Protein AF-A0A382GQB4-F1 (afdb_monomer_lite)

Organism: NCBI:txid408172

Structure (mmCIF, N/CA/C/O backbone):
data_AF-A0A382GQB4-F1
#
_entry.id   AF-A0A382GQB4-F1
#
loop_
_atom_site.group_PDB
_atom_site.id
_atom_site.type_symbol
_atom_site.label_atom_id
_atom_site.label_alt_id
_atom_site.label_comp_id
_atom_site.label_asym_id
_atom_site.label_entity_id
_atom_site.label_seq_id
_atom_site.pdbx_PDB_ins_code
_atom_site.Cartn_x
_atom_site.Cartn_y
_atom_site.Cartn_z
_atom_site.occupancy
_atom_site.B_iso_or_equiv
_atom_site.auth_seq_id
_atom_site.auth_comp_id
_atom_site.auth_asym_id
_atom_site.auth_atom_id
_atom_site.pdbx_PDB_model_num
ATOM 1 N N . VAL A 1 1 ? 8.375 1.849 37.959 1.00 53.44 1 VAL A N 1
ATOM 2 C CA . VAL A 1 1 ? 7.392 0.802 37.606 1.00 53.44 1 VAL A CA 1
ATOM 3 C C . VAL A 1 1 ? 6.047 1.333 38.055 1.00 53.44 1 VAL A C 1
ATOM 5 O O . VAL A 1 1 ? 5.912 1.575 39.247 1.00 53.44 1 VAL A O 1
ATOM 8 N N . GLY A 1 2 ? 5.156 1.664 37.117 1.00 61.88 2 GLY A N 1
ATOM 9 C CA . GLY A 1 2 ? 3.802 2.133 37.435 1.00 61.88 2 GLY A CA 1
ATOM 10 C C . GLY A 1 2 ? 2.890 0.973 37.841 1.00 61.88 2 GLY A C 1
ATOM 11 O O . GLY A 1 2 ? 3.198 -0.182 37.542 1.00 61.88 2 GLY A O 1
ATOM 12 N N . GLU A 1 3 ? 1.794 1.272 38.534 1.00 69.00 3 GLU A N 1
ATOM 13 C CA . GLU A 1 3 ? 0.746 0.297 38.859 1.00 69.00 3 GLU A CA 1
ATOM 14 C C . GLU A 1 3 ? -0.308 0.270 37.742 1.00 69.00 3 GLU A C 1
ATOM 16 O O . GLU A 1 3 ? -0.637 1.308 37.171 1.00 69.00 3 GLU A O 1
ATOM 21 N N . ILE A 1 4 ? -0.829 -0.916 37.405 1.00 73.12 4 ILE A N 1
ATOM 22 C CA . ILE A 1 4 ? -1.903 -1.044 36.409 1.00 73.12 4 ILE A CA 1
ATOM 23 C C . ILE A 1 4 ? -3.172 -0.420 36.990 1.00 73.12 4 ILE A C 1
ATOM 25 O O . ILE A 1 4 ? -3.615 -0.805 38.075 1.00 73.12 4 ILE A O 1
ATOM 29 N N . LEU A 1 5 ? -3.766 0.517 36.250 1.00 73.25 5 LEU A N 1
ATOM 30 C CA . LEU A 1 5 ? -5.007 1.166 36.648 1.00 73.25 5 LEU A CA 1
ATOM 31 C C . LEU A 1 5 ? -6.134 0.129 36.765 1.00 73.25 5 LEU A C 1
ATOM 33 O O . LEU A 1 5 ? -6.490 -0.526 35.786 1.00 73.25 5 LEU A O 1
ATOM 37 N N . ALA A 1 6 ? -6.696 -0.010 37.964 1.00 75.81 6 ALA A N 1
ATOM 38 C CA . ALA A 1 6 ? -7.814 -0.911 38.212 1.00 75.81 6 ALA A CA 1
ATOM 39 C C . ALA A 1 6 ? -9.127 -0.319 37.682 1.00 75.81 6 ALA A C 1
ATOM 41 O O . ALA A 1 6 ? -9.426 0.851 37.922 1.00 75.81 6 ALA A O 1
ATOM 42 N N . ALA A 1 7 ? -9.942 -1.152 37.035 1.00 70.81 7 ALA A N 1
ATOM 43 C CA . ALA A 1 7 ? -11.279 -0.776 36.590 1.00 70.81 7 ALA A CA 1
ATOM 44 C C . ALA A 1 7 ? -12.185 -0.383 37.769 1.00 70.81 7 ALA A C 1
ATOM 46 O O . ALA A 1 7 ? -12.348 -1.159 38.713 1.00 70.81 7 ALA A O 1
ATOM 47 N N . ARG A 1 8 ? -12.767 0.823 37.717 1.00 71.38 8 ARG A N 1
ATOM 48 C CA . ARG A 1 8 ? -13.722 1.366 38.701 1.00 71.38 8 ARG A CA 1
ATOM 49 C C . ARG A 1 8 ? -14.683 2.341 38.017 1.00 71.38 8 ARG A C 1
ATOM 51 O O . ARG A 1 8 ? -14.332 2.913 36.991 1.00 71.38 8 ARG A O 1
ATOM 58 N N . GLY A 1 9 ? -15.845 2.592 38.623 1.00 59.16 9 GLY A N 1
ATOM 59 C CA . GLY A 1 9 ? -16.810 3.609 38.177 1.00 59.16 9 GLY A CA 1
ATOM 60 C C . GLY A 1 9 ? -16.386 5.068 38.398 1.00 59.16 9 GLY A C 1
ATOM 61 O O . GLY A 1 9 ? -17.198 5.968 38.224 1.00 59.16 9 GLY A O 1
ATOM 62 N N . THR A 1 10 ? -15.139 5.322 38.805 1.00 61.31 10 THR A N 1
ATOM 63 C CA . THR A 1 10 ? -14.565 6.668 38.936 1.00 61.31 10 THR A CA 1
ATOM 64 C C . THR A 1 10 ? -13.725 7.001 37.705 1.00 61.31 10 THR A C 1
ATOM 66 O O . THR A 1 10 ? -12.857 6.192 37.363 1.00 61.31 10 THR A O 1
ATOM 69 N N . PRO A 1 11 ? -13.899 8.177 37.079 1.00 55.06 11 PRO A N 1
ATOM 70 C CA . PRO A 1 11 ? -13.017 8.616 36.002 1.00 55.06 11 PRO A CA 1
ATOM 71 C C . PRO A 1 11 ? -11.550 8.662 36.434 1.00 55.06 11 PRO A C 1
ATOM 73 O O . PRO A 1 11 ? -11.230 8.829 37.612 1.00 55.06 11 PRO A O 1
ATOM 76 N N . ALA A 1 12 ? -10.647 8.522 35.471 1.00 57.81 12 ALA A N 1
ATOM 77 C CA . ALA A 1 12 ? -9.228 8.731 35.707 1.00 57.81 12 ALA A CA 1
ATOM 78 C C . ALA A 1 12 ? -8.924 10.238 35.669 1.00 57.81 12 ALA A C 1
ATOM 80 O O . ALA A 1 12 ? -9.062 10.893 34.633 1.00 57.81 12 ALA A O 1
ATOM 81 N N . PHE A 1 13 ? -8.585 10.788 36.835 1.00 53.50 13 PHE A N 1
ATOM 82 C CA . PHE A 1 13 ? -8.466 12.231 37.078 1.00 53.50 13 PHE A CA 1
ATOM 83 C C . PHE A 1 13 ? -7.026 12.719 37.236 1.00 53.50 13 PHE A C 1
ATOM 85 O O . PHE A 1 13 ? -6.788 13.925 37.163 1.00 53.50 13 PHE A O 1
ATOM 92 N N . ASP A 1 14 ? -6.076 11.811 37.437 1.00 55.34 14 ASP A N 1
ATOM 93 C CA . ASP A 1 14 ? -4.679 12.170 37.625 1.00 55.34 14 ASP A CA 1
ATOM 94 C C . ASP A 1 14 ? -3.969 12.213 36.266 1.00 55.34 14 ASP A C 1
ATOM 96 O O . ASP A 1 14 ? -4.446 11.650 35.277 1.00 55.34 14 ASP A O 1
ATOM 100 N N . GLY A 1 15 ? -2.872 12.969 36.174 1.00 56.06 15 GLY A N 1
ATOM 101 C CA . GLY A 1 15 ? -2.062 13.153 34.962 1.00 56.06 15 GLY A CA 1
ATOM 102 C C . GLY A 1 15 ? -1.337 11.879 34.521 1.00 56.06 15 GLY A C 1
ATOM 103 O O . GLY A 1 15 ? -0.121 11.887 34.361 1.00 56.06 15 GLY A O 1
ATOM 104 N N . ASP A 1 16 ? -2.086 10.791 34.375 1.00 64.88 16 ASP A N 1
ATOM 105 C CA . ASP A 1 16 ? -1.627 9.449 34.090 1.00 64.88 16 ASP A CA 1
ATOM 106 C C . ASP A 1 16 ? -0.949 9.401 32.722 1.00 64.88 16 ASP A C 1
ATOM 108 O O . ASP A 1 16 ? -1.485 9.868 31.708 1.00 64.88 16 ASP A O 1
ATOM 112 N N . GLU A 1 17 ? 0.237 8.801 32.711 1.00 60.94 17 GLU A N 1
ATOM 113 C CA . GLU A 1 17 ? 0.979 8.478 31.502 1.00 60.94 17 GLU A CA 1
ATOM 114 C C . GLU A 1 17 ? 0.589 7.078 31.021 1.00 60.94 17 GLU A C 1
ATOM 116 O O . GLU A 1 17 ? 0.482 6.129 31.803 1.00 60.94 17 GLU A O 1
ATOM 121 N N . MET A 1 18 ? 0.391 6.934 29.712 1.00 67.12 18 MET A N 1
ATOM 122 C CA . MET A 1 18 ? 0.157 5.625 29.111 1.00 67.12 18 MET A CA 1
ATOM 123 C C . MET A 1 18 ? 1.487 4.897 28.931 1.00 67.12 18 MET A C 1
ATOM 125 O O . MET A 1 18 ? 2.416 5.425 28.326 1.00 67.12 18 MET A O 1
ATOM 129 N N . LEU A 1 19 ? 1.554 3.662 29.422 1.00 66.19 19 LEU A N 1
ATOM 130 C CA . LEU A 1 19 ? 2.679 2.758 29.206 1.00 66.19 19 LEU A CA 1
ATOM 131 C C . LEU A 1 19 ? 2.189 1.517 28.468 1.00 66.19 19 LEU A C 1
ATOM 133 O O . LEU A 1 19 ? 1.142 0.958 28.798 1.00 66.19 19 LEU A O 1
ATOM 137 N N . GLU A 1 20 ? 2.966 1.066 27.489 1.00 67.19 20 GLU A N 1
ATOM 138 C CA . GLU A 1 20 ? 2.707 -0.205 26.828 1.00 67.19 20 GLU A CA 1
ATOM 139 C C . GLU A 1 20 ? 2.959 -1.360 27.808 1.00 67.19 20 GLU A C 1
ATOM 141 O O . GLU A 1 20 ? 3.994 -1.428 28.474 1.00 67.19 20 GLU A O 1
ATOM 146 N N . THR A 1 21 ? 1.994 -2.272 27.922 1.00 67.00 21 THR A N 1
ATOM 147 C CA . THR A 1 21 ? 2.098 -3.446 28.792 1.00 67.00 21 THR A CA 1
ATOM 148 C C . THR A 1 21 ? 1.478 -4.670 28.134 1.00 67.00 21 THR A C 1
ATOM 150 O O . THR A 1 21 ? 0.641 -4.571 27.235 1.00 67.00 21 THR A O 1
ATOM 153 N N . SER A 1 22 ? 1.886 -5.855 28.588 1.00 71.69 22 SER A N 1
ATOM 154 C CA . SER A 1 22 ? 1.335 -7.107 28.081 1.00 71.69 22 SER A CA 1
ATOM 155 C C . SER A 1 22 ? -0.134 -7.254 28.474 1.00 71.69 22 SER A C 1
ATOM 157 O O . SER A 1 22 ? -0.485 -7.156 29.646 1.00 71.69 22 SER A O 1
ATOM 159 N N . LEU A 1 23 ? -0.979 -7.598 27.502 1.00 72.69 23 LEU A N 1
ATOM 160 C CA . LEU A 1 23 ? -2.387 -7.951 27.732 1.00 72.69 23 LEU A CA 1
ATOM 161 C C . LEU A 1 23 ? -2.571 -9.424 28.156 1.00 72.69 23 LEU A C 1
ATOM 163 O O . LEU A 1 23 ? -3.696 -9.936 28.194 1.00 72.69 23 LEU A O 1
ATOM 167 N N . THR A 1 24 ? -1.472 -10.146 28.402 1.00 75.62 24 THR A N 1
ATOM 168 C CA . THR A 1 24 ? -1.488 -11.568 28.767 1.00 75.62 24 THR A CA 1
ATOM 169 C C . THR A 1 24 ? -2.123 -11.750 30.140 1.00 75.62 24 THR A C 1
ATOM 171 O O . THR A 1 24 ? -1.703 -11.130 31.109 1.00 75.62 24 THR A O 1
ATOM 174 N N . GLY A 1 25 ? -3.126 -12.624 30.229 1.00 78.25 25 GLY A N 1
ATOM 175 C CA . GLY A 1 25 ? -3.849 -12.893 31.475 1.00 78.25 25 GLY A CA 1
ATOM 176 C C . GLY A 1 25 ? -5.016 -11.943 31.765 1.00 78.25 25 GLY A C 1
ATOM 177 O O . GLY A 1 25 ? -5.781 -12.237 32.675 1.00 78.25 25 GLY A O 1
ATOM 178 N N . MET A 1 26 ? -5.203 -10.876 30.976 1.00 82.44 26 MET A N 1
ATOM 179 C CA . MET A 1 26 ? -6.362 -9.985 31.105 1.00 82.44 26 MET A CA 1
ATOM 180 C C . MET A 1 26 ? -7.621 -10.584 30.465 1.00 82.44 26 MET A C 1
ATOM 182 O O . MET A 1 26 ? -7.583 -11.153 29.362 1.00 82.44 26 MET A O 1
ATOM 186 N N . THR A 1 27 ? -8.748 -10.386 31.136 1.00 85.44 27 THR A N 1
ATOM 187 C CA . THR A 1 27 ? -10.106 -10.634 30.646 1.00 85.44 27 THR A CA 1
ATOM 188 C C . THR A 1 27 ? -10.470 -9.702 29.485 1.00 85.44 27 THR A C 1
ATOM 190 O O . THR A 1 27 ? -9.782 -8.719 29.195 1.00 85.44 27 THR A O 1
ATOM 193 N N . SER A 1 28 ? -11.561 -10.012 28.780 1.00 83.50 28 SER A N 1
ATOM 194 C CA . SER A 1 28 ? -12.074 -9.151 27.706 1.00 83.50 28 SER A CA 1
ATOM 195 C C . SER A 1 28 ? -12.484 -7.768 28.219 1.00 83.50 28 SER A C 1
ATOM 197 O O . SER A 1 28 ? -12.193 -6.777 27.554 1.00 83.50 28 SER A O 1
ATOM 199 N N . ASP A 1 29 ? -13.080 -7.695 29.411 1.00 87.00 29 ASP A N 1
ATOM 200 C CA . ASP A 1 29 ? -13.499 -6.433 30.024 1.00 87.00 29 ASP A CA 1
ATOM 201 C C . ASP A 1 29 ? -12.316 -5.576 30.471 1.00 87.00 29 ASP A C 1
ATOM 203 O O . ASP A 1 29 ? -12.323 -4.373 30.240 1.00 87.00 29 ASP A O 1
ATOM 207 N N . GLU A 1 30 ? -11.257 -6.170 31.027 1.00 85.31 30 GLU A N 1
ATOM 208 C CA . GLU A 1 30 ? -10.033 -5.429 31.370 1.00 85.31 30 GLU A CA 1
ATOM 209 C C . GLU A 1 30 ? -9.367 -4.843 30.118 1.00 85.31 30 GLU A C 1
ATOM 211 O O . GLU A 1 30 ? -8.955 -3.683 30.103 1.00 85.31 30 GLU A O 1
ATOM 216 N N . LYS A 1 31 ? -9.321 -5.610 29.020 1.00 84.50 31 LYS A N 1
ATOM 217 C CA . LYS A 1 31 ? -8.810 -5.114 27.731 1.00 84.50 31 LYS A CA 1
ATOM 218 C C . LYS A 1 31 ? -9.676 -3.984 27.181 1.00 84.50 31 LYS A C 1
ATOM 220 O O . LYS A 1 31 ? -9.143 -2.986 26.695 1.00 84.50 31 LYS A O 1
ATOM 225 N N . ALA A 1 32 ? -10.998 -4.136 27.245 1.00 88.00 32 ALA A N 1
ATOM 226 C CA . ALA A 1 32 ? -11.938 -3.107 26.825 1.00 88.00 32 ALA A CA 1
ATOM 227 C C . ALA A 1 32 ? -11.782 -1.839 27.677 1.00 88.00 32 ALA A C 1
ATOM 229 O O . ALA A 1 32 ? -11.672 -0.756 27.110 1.00 88.00 32 ALA A O 1
ATOM 230 N N . PHE A 1 33 ? -11.666 -1.976 29.000 1.00 88.38 33 PHE A N 1
ATOM 231 C CA . PHE A 1 33 ? -11.422 -0.882 29.936 1.00 88.38 33 PHE A CA 1
ATOM 232 C C . PHE A 1 33 ? -10.158 -0.097 29.577 1.00 88.38 33 PHE A C 1
ATOM 234 O O . PHE A 1 33 ? -10.229 1.114 29.372 1.00 88.38 33 PHE A O 1
ATOM 241 N N . HIS A 1 34 ? -9.017 -0.770 29.406 1.00 84.75 34 HIS A N 1
ATOM 242 C CA . HIS A 1 34 ? -7.770 -0.094 29.038 1.00 84.75 34 HIS A CA 1
ATOM 243 C C . HIS A 1 34 ? -7.848 0.589 27.666 1.00 84.75 34 HIS A C 1
ATOM 245 O O . HIS A 1 34 ? -7.312 1.684 27.497 1.00 84.75 34 HIS A O 1
ATOM 251 N N . ARG A 1 35 ? -8.570 0.005 26.699 1.00 86.62 35 ARG A N 1
ATOM 252 C CA . ARG A 1 35 ? -8.817 0.649 25.399 1.00 86.62 35 ARG A CA 1
ATOM 253 C C . ARG A 1 35 ? -9.690 1.902 25.526 1.00 86.62 35 ARG A C 1
ATOM 255 O O . ARG A 1 35 ? -9.428 2.892 24.841 1.00 86.62 35 ARG A O 1
ATOM 262 N N . VAL A 1 36 ? -10.693 1.887 26.406 1.00 89.75 36 VAL A N 1
ATOM 263 C CA . VAL A 1 36 ? -11.493 3.083 26.711 1.00 89.75 36 VAL A CA 1
ATOM 264 C C . VAL A 1 36 ? -10.631 4.159 27.358 1.00 89.75 36 VAL A C 1
ATOM 266 O O . VAL A 1 36 ? -10.681 5.298 26.907 1.00 89.75 36 VAL A O 1
ATOM 269 N N . MET A 1 37 ? -9.782 3.812 28.329 1.00 85.62 37 MET A N 1
ATOM 270 C CA . MET A 1 37 ? -8.864 4.779 28.944 1.00 85.62 37 MET A CA 1
ATOM 271 C C . MET A 1 37 ? -7.933 5.412 27.904 1.00 85.62 37 MET A C 1
ATOM 273 O O . MET A 1 37 ? -7.829 6.632 27.853 1.00 85.62 37 MET A O 1
ATOM 277 N N . ALA A 1 38 ? -7.336 4.615 27.011 1.00 83.94 38 ALA A N 1
ATOM 278 C CA . ALA A 1 38 ? -6.475 5.137 25.948 1.00 83.94 38 ALA A CA 1
ATOM 279 C C . ALA A 1 38 ? -7.212 6.106 25.005 1.00 83.94 38 ALA A C 1
ATOM 281 O O . ALA A 1 38 ? -6.686 7.162 24.655 1.00 83.94 38 ALA A O 1
ATOM 282 N N . THR A 1 39 ? -8.458 5.778 24.649 1.00 87.88 39 THR A N 1
ATOM 283 C CA . THR A 1 39 ? -9.317 6.639 23.820 1.00 87.88 39 THR A CA 1
ATOM 284 C C . THR A 1 39 ? -9.636 7.951 24.543 1.00 87.88 39 THR A C 1
ATOM 286 O O . THR A 1 39 ? -9.392 9.039 24.020 1.00 87.88 39 THR A O 1
ATOM 289 N N . MET A 1 40 ? -10.131 7.862 25.780 1.00 89.56 40 MET A N 1
ATOM 290 C CA . MET A 1 40 ? -10.570 9.022 26.555 1.00 89.56 40 MET A CA 1
ATOM 291 C C . MET A 1 40 ? -9.411 9.919 26.993 1.00 89.56 40 MET A C 1
ATOM 293 O O . MET A 1 40 ? -9.581 11.133 27.048 1.00 89.56 40 MET A O 1
ATOM 297 N N . PHE A 1 41 ? -8.223 9.366 27.250 1.00 84.31 41 PHE A N 1
ATOM 298 C CA . PHE A 1 41 ? -7.016 10.151 27.519 1.00 84.31 41 PHE A CA 1
ATOM 299 C C . PHE A 1 41 ? -6.545 10.926 26.294 1.00 84.31 41 PHE A C 1
ATOM 301 O O . PHE A 1 41 ? -6.138 12.078 26.438 1.00 84.31 41 PHE A O 1
ATOM 308 N N . GLY A 1 42 ? -6.657 10.342 25.096 1.00 85.44 42 GLY A N 1
ATOM 309 C CA . GLY A 1 42 ? -6.443 11.066 23.845 1.00 85.44 42 GLY A CA 1
ATOM 310 C C . GLY A 1 42 ? -7.358 12.287 23.748 1.00 85.44 42 GLY A C 1
ATOM 311 O O . GLY A 1 42 ? -6.871 13.409 23.627 1.00 85.44 42 GLY A O 1
ATOM 312 N N . ILE A 1 43 ? -8.669 12.083 23.913 1.00 90.94 43 ILE A N 1
ATOM 313 C CA . ILE A 1 43 ? -9.683 13.153 23.878 1.00 90.94 43 ILE A CA 1
ATOM 314 C C . ILE A 1 43 ? -9.420 14.215 24.960 1.00 90.94 43 ILE A C 1
ATOM 316 O O . ILE A 1 43 ? -9.415 15.410 24.664 1.00 90.94 43 ILE A O 1
ATOM 320 N N . ARG A 1 44 ? -9.147 13.797 26.205 1.00 88.56 44 ARG A N 1
ATOM 321 C CA . ARG A 1 44 ? -8.789 14.688 27.321 1.00 88.56 44 ARG A CA 1
ATOM 322 C C . ARG A 1 44 ? -7.617 15.581 26.950 1.00 88.56 44 ARG A C 1
ATOM 324 O O . ARG A 1 44 ? -7.697 16.792 27.124 1.00 88.56 44 ARG A O 1
ATOM 331 N N . ASN A 1 45 ? -6.533 14.988 26.455 1.00 84.38 45 ASN A N 1
ATOM 332 C CA . ASN A 1 45 ? -5.318 15.733 26.162 1.00 84.38 45 ASN A CA 1
ATOM 333 C C . ASN A 1 45 ? -5.550 16.758 25.044 1.00 84.38 45 ASN A C 1
ATOM 335 O O . ASN A 1 45 ? -5.036 17.872 25.128 1.00 84.38 45 ASN A O 1
ATOM 339 N N . GLN A 1 46 ? -6.379 16.419 24.052 1.00 88.25 46 GLN A N 1
ATOM 340 C CA . GLN A 1 46 ? -6.784 17.368 23.020 1.00 88.25 46 GLN A CA 1
ATOM 341 C C . GLN A 1 46 ? -7.565 18.555 23.599 1.00 88.25 46 GLN A C 1
ATOM 343 O O . GLN A 1 46 ? -7.187 19.700 23.366 1.00 88.25 46 GLN A O 1
ATOM 348 N N . LEU A 1 47 ? -8.589 18.302 24.420 1.00 89.44 47 LEU A N 1
ATOM 349 C CA . LEU A 1 47 ? -9.407 19.366 25.017 1.00 89.44 47 LEU A CA 1
ATOM 350 C C . LEU A 1 47 ? -8.646 20.228 26.036 1.00 89.44 47 LEU A C 1
ATOM 352 O O . LEU A 1 47 ? -8.900 21.425 26.134 1.00 89.44 47 LEU A O 1
ATOM 356 N N . MET A 1 48 ? -7.748 19.629 26.822 1.00 84.19 48 MET A N 1
ATOM 357 C CA . MET A 1 48 ? -7.098 20.308 27.949 1.00 84.19 48 MET A CA 1
ATOM 358 C C . MET A 1 48 ? -5.765 20.967 27.594 1.00 84.19 48 MET A C 1
ATOM 360 O O . MET A 1 48 ? -5.408 21.956 28.232 1.00 84.19 48 MET A O 1
ATOM 364 N N . TYR A 1 49 ? -5.020 20.422 26.627 1.00 81.88 49 TYR A N 1
ATOM 365 C CA . TYR A 1 49 ? -3.641 20.847 26.360 1.00 81.88 49 TYR A CA 1
ATOM 366 C C . TYR A 1 49 ? -3.393 21.287 24.916 1.00 81.88 49 TYR A C 1
ATOM 368 O O . TYR A 1 49 ? -2.557 22.160 24.710 1.00 81.88 49 TYR A O 1
ATOM 376 N N . ASN A 1 50 ? -4.122 20.743 23.934 1.00 85.31 50 ASN A N 1
ATOM 377 C CA . ASN A 1 50 ? -3.819 20.951 22.509 1.00 85.31 50 ASN A CA 1
ATOM 378 C C . ASN A 1 50 ? -4.930 21.682 21.733 1.00 85.31 50 ASN A C 1
ATOM 380 O O . ASN A 1 50 ? -4.924 21.697 20.506 1.00 85.31 50 ASN A O 1
ATOM 384 N N . ILE A 1 51 ? -5.900 22.282 22.426 1.00 90.88 51 ILE A N 1
ATOM 385 C CA . ILE A 1 51 ? -7.109 22.842 21.803 1.00 90.88 51 ILE A CA 1
ATOM 386 C C . ILE A 1 51 ? -6.829 23.998 20.823 1.00 90.88 51 ILE A C 1
ATOM 388 O O . ILE A 1 51 ? -7.584 24.207 19.871 1.00 90.88 51 ILE A O 1
ATOM 392 N N . GLU A 1 52 ? -5.744 24.749 21.032 1.00 88.75 52 GLU A N 1
ATOM 393 C CA . GLU A 1 52 ? -5.376 25.896 20.193 1.00 88.75 52 GLU A CA 1
ATOM 394 C C . GLU A 1 52 ? -5.139 25.466 18.736 1.00 88.75 52 GLU A C 1
ATOM 396 O O . GLU A 1 52 ? -5.792 25.996 17.832 1.00 88.75 52 GLU A O 1
ATOM 401 N N . ASP A 1 53 ? -4.337 24.418 18.539 1.00 89.06 53 ASP A N 1
ATOM 402 C CA . ASP A 1 53 ? -3.938 23.889 17.226 1.00 89.06 53 ASP A CA 1
ATOM 403 C C . ASP A 1 53 ? -4.864 22.780 16.701 1.00 89.06 53 ASP A C 1
ATOM 405 O O . ASP A 1 53 ? -4.674 22.267 15.599 1.00 89.06 53 ASP A O 1
ATOM 409 N N . LEU A 1 54 ? -5.870 22.380 17.482 1.00 89.94 54 LEU A N 1
ATOM 410 C CA . LEU A 1 54 ? -6.772 21.300 17.103 1.00 89.94 54 LEU A CA 1
ATOM 411 C C . LEU A 1 54 ? -7.747 21.746 16.004 1.00 89.94 54 LEU A C 1
ATOM 413 O O . LEU A 1 54 ? -8.568 22.650 16.209 1.00 89.94 54 LEU A O 1
ATOM 417 N N . GLU A 1 55 ? -7.652 21.081 14.853 1.00 91.88 55 GLU A N 1
ATOM 418 C CA . GLU A 1 55 ? -8.559 21.209 13.709 1.00 91.88 55 GLU A CA 1
ATOM 419 C C . GLU A 1 55 ? -9.744 20.237 13.818 1.00 91.88 55 GLU A C 1
ATOM 421 O O . GLU A 1 55 ? -9.606 19.144 14.370 1.00 91.88 55 GLU A O 1
ATOM 426 N N . GLU A 1 56 ? -10.886 20.603 13.229 1.00 90.31 56 GLU A N 1
ATOM 427 C CA . GLU A 1 56 ? -12.140 19.828 13.259 1.00 90.31 56 GLU A CA 1
ATOM 428 C C . GLU A 1 56 ? -11.956 18.393 12.741 1.00 90.31 56 GLU A C 1
ATOM 430 O O . GLU A 1 56 ? -12.296 17.439 13.429 1.00 90.31 56 GLU A O 1
ATOM 435 N N . MET A 1 57 ? -11.280 18.211 11.602 1.00 85.94 57 MET A N 1
ATOM 436 C CA . MET A 1 57 ? -11.005 16.874 11.053 1.00 85.94 57 MET A CA 1
ATOM 437 C C . MET A 1 57 ? -10.168 16.005 12.006 1.00 85.94 57 MET A C 1
ATOM 439 O O . MET A 1 57 ? -10.370 14.794 12.112 1.00 85.94 57 MET A O 1
ATOM 443 N N . THR A 1 58 ? -9.216 16.619 12.715 1.00 81.50 58 THR A N 1
ATOM 444 C CA . THR A 1 58 ? -8.410 15.904 13.709 1.00 81.50 58 THR A CA 1
ATOM 445 C C . THR A 1 58 ? -9.269 15.563 14.922 1.00 81.50 58 THR A C 1
ATOM 447 O O . THR A 1 58 ? -9.222 14.430 15.397 1.00 81.50 58 THR A O 1
ATOM 450 N N . TRP A 1 59 ? -10.094 16.497 15.397 1.00 93.25 59 TRP A N 1
ATOM 451 C CA . TRP A 1 59 ? -11.052 16.258 16.475 1.00 93.25 59 TRP A CA 1
ATOM 452 C C . TRP A 1 59 ? -11.995 15.090 16.164 1.00 93.25 59 TRP A C 1
ATOM 454 O O . TRP A 1 59 ? -12.089 14.165 16.974 1.00 93.25 59 TRP A O 1
ATOM 464 N N . ASP A 1 60 ? -12.591 15.071 14.972 1.00 89.56 60 ASP A N 1
ATOM 465 C CA . ASP A 1 60 ? -13.486 14.008 14.511 1.00 89.56 60 ASP A CA 1
ATOM 466 C C . ASP A 1 60 ? -12.810 12.636 14.560 1.00 89.56 60 ASP A C 1
ATOM 468 O O . ASP A 1 60 ? -13.417 11.652 14.988 1.00 89.56 60 ASP A O 1
ATOM 472 N N . SER A 1 61 ? -11.519 12.565 14.215 1.00 82.75 61 SER A N 1
ATOM 473 C CA . SER A 1 61 ? -10.748 11.321 14.311 1.00 82.75 61 SER A CA 1
ATOM 474 C C . SER A 1 61 ? -10.572 10.832 15.757 1.00 82.75 61 SER A C 1
ATOM 476 O O . SER A 1 61 ? -10.663 9.631 16.014 1.00 82.75 61 SER A O 1
ATOM 478 N N . PHE A 1 62 ? -10.384 11.744 16.721 1.00 88.31 62 PHE A N 1
ATOM 479 C CA . PHE A 1 62 ? -10.266 11.396 18.141 1.00 88.31 62 PHE A CA 1
ATOM 480 C C . PHE A 1 62 ? -11.592 10.907 18.723 1.00 88.31 62 PHE A C 1
ATOM 482 O O . PHE A 1 62 ? -11.601 9.996 19.554 1.00 88.31 62 PHE A O 1
ATOM 489 N N . VAL A 1 63 ? -12.711 11.501 18.303 1.00 94.44 63 VAL A N 1
ATOM 490 C CA . VAL A 1 63 ? -14.037 11.177 18.842 1.00 94.44 63 VAL A CA 1
ATOM 491 C C . VAL A 1 63 ? -14.829 10.172 18.008 1.00 94.44 63 VAL A C 1
ATOM 493 O O . VAL A 1 63 ? -15.939 9.811 18.403 1.00 94.44 63 VAL A O 1
ATOM 496 N N . ALA A 1 64 ? -14.260 9.649 16.919 1.00 92.38 64 ALA A N 1
ATOM 497 C CA . ALA A 1 64 ? -14.876 8.616 16.088 1.00 92.38 64 ALA A CA 1
ATOM 498 C C . ALA A 1 64 ? -15.422 7.421 16.901 1.00 92.38 64 ALA A C 1
ATOM 500 O O . ALA A 1 64 ? -16.580 7.054 16.688 1.00 92.38 64 ALA A O 1
ATOM 501 N N . PRO A 1 65 ? -14.713 6.877 17.917 1.00 90.81 65 PRO A N 1
ATOM 502 C CA . PRO A 1 65 ? -15.266 5.794 18.731 1.00 90.81 65 PRO A CA 1
ATOM 503 C C . PRO A 1 65 ? -16.534 6.160 19.512 1.00 90.81 65 PRO A C 1
ATOM 505 O O . PRO A 1 65 ? -17.346 5.280 19.809 1.00 90.81 65 PRO A O 1
ATOM 508 N N . LEU A 1 66 ? -16.701 7.437 19.870 1.00 94.62 66 LEU A N 1
ATOM 509 C CA . LEU A 1 66 ? -17.910 7.943 20.516 1.00 94.62 66 LEU A CA 1
ATOM 510 C C . LEU A 1 66 ? -19.037 8.122 19.490 1.00 94.62 66 LEU A C 1
ATOM 512 O O . LEU A 1 66 ? -20.169 7.727 19.759 1.00 94.62 66 LEU A O 1
ATOM 516 N N . ALA A 1 67 ? -18.719 8.664 18.310 1.00 92.62 67 ALA A N 1
ATOM 517 C CA . ALA A 1 67 ? -19.671 8.882 17.219 1.00 92.62 67 ALA A CA 1
ATOM 518 C C . ALA A 1 67 ? -20.269 7.572 16.684 1.00 92.62 67 ALA A C 1
ATOM 520 O O . ALA A 1 67 ? -21.484 7.462 16.549 1.00 92.62 67 ALA A O 1
ATOM 521 N N . GLU A 1 68 ? -19.444 6.538 16.489 1.00 91.06 68 GLU A N 1
ATOM 522 C CA . GLU A 1 68 ? -19.884 5.182 16.112 1.00 91.06 68 GLU A CA 1
ATOM 523 C C . GLU A 1 68 ? -20.965 4.609 17.040 1.00 91.06 68 GLU A C 1
ATOM 525 O O . GLU A 1 68 ? -21.723 3.723 16.650 1.00 91.06 68 GLU A O 1
ATOM 530 N N . ARG A 1 69 ? -21.000 5.082 18.290 1.00 92.25 69 ARG A N 1
ATOM 531 C CA . ARG A 1 69 ? -21.848 4.559 19.364 1.00 92.25 69 ARG A CA 1
ATOM 532 C C . ARG A 1 69 ? -22.963 5.514 19.765 1.00 92.25 69 ARG A C 1
ATOM 534 O O . ARG A 1 69 ? -23.678 5.231 20.717 1.00 92.25 69 ARG A O 1
ATOM 541 N N . GLY A 1 70 ? -23.115 6.642 19.072 1.00 92.56 70 GLY A N 1
ATOM 542 C CA . GLY A 1 70 ? -24.117 7.643 19.432 1.00 92.56 70 GLY A CA 1
ATOM 543 C C . GLY A 1 70 ? -23.848 8.327 20.780 1.00 92.56 70 GLY A C 1
ATOM 544 O O . GLY A 1 70 ? -24.771 8.828 21.421 1.00 92.56 70 GLY A O 1
ATOM 545 N N . ILE A 1 71 ? -22.601 8.330 21.263 1.00 94.06 71 ILE A N 1
ATOM 546 C CA . ILE A 1 71 ? -22.254 8.849 22.591 1.00 94.06 71 ILE A CA 1
ATOM 547 C C . ILE A 1 71 ? -22.052 10.363 22.517 1.00 94.06 71 ILE A C 1
ATOM 549 O O . ILE A 1 71 ? -21.120 10.837 21.868 1.00 94.06 71 ILE A O 1
ATOM 553 N N . LYS A 1 72 ? -22.875 11.120 23.259 1.00 94.62 72 LYS A N 1
ATOM 554 C CA . LYS A 1 72 ? -22.831 12.595 23.349 1.00 94.62 72 LYS A CA 1
ATOM 555 C C . LYS A 1 72 ? -23.165 13.299 22.017 1.00 94.62 72 LYS A C 1
ATOM 557 O O . LYS A 1 72 ? -22.419 14.161 21.565 1.00 94.62 72 LYS A O 1
ATOM 562 N N . GLU A 1 73 ? -24.311 12.972 21.415 1.00 94.44 73 GLU A N 1
ATOM 563 C CA . GLU A 1 73 ? -24.820 13.615 20.179 1.00 94.44 73 GLU A CA 1
ATOM 564 C C . GLU A 1 73 ? -25.454 14.998 20.394 1.00 94.44 73 GLU A C 1
ATOM 566 O O . GLU A 1 73 ? -25.499 15.822 19.485 1.00 94.44 73 GLU A O 1
ATOM 571 N N . THR A 1 74 ? -25.979 15.277 21.588 1.00 94.19 74 THR A N 1
ATOM 572 C CA . THR A 1 74 ? -26.803 16.468 21.838 1.00 94.19 74 THR A CA 1
ATOM 573 C C . THR A 1 74 ? -26.188 17.402 22.876 1.00 94.19 74 THR A C 1
ATOM 575 O O . THR A 1 74 ? -25.487 16.980 23.794 1.00 94.19 74 THR A O 1
ATOM 578 N N . THR A 1 75 ? -26.461 18.699 22.717 1.00 95.38 75 THR A N 1
ATOM 579 C CA . THR A 1 75 ? -26.097 19.754 23.671 1.00 95.38 75 THR A CA 1
ATOM 580 C C . THR A 1 75 ? -27.362 20.329 24.299 1.00 95.38 75 THR A C 1
ATOM 582 O O . THR A 1 75 ? -28.316 20.662 23.596 1.00 95.38 75 THR A O 1
ATOM 585 N N . PHE A 1 76 ? -27.351 20.511 25.616 1.00 94.19 76 PHE A N 1
ATOM 586 C CA . PHE A 1 76 ? -28.386 21.212 26.364 1.00 94.19 76 PHE A CA 1
ATOM 587 C C . PHE A 1 76 ? -27.744 22.164 27.376 1.00 94.19 76 PHE A C 1
ATOM 589 O O . PHE A 1 76 ? -27.021 21.742 28.272 1.00 94.19 76 PHE A O 1
ATOM 596 N N . THR A 1 77 ? -28.028 23.460 27.249 1.00 90.88 77 THR A N 1
ATOM 597 C CA . THR A 1 77 ? -27.463 24.521 28.108 1.00 90.88 77 THR A CA 1
ATOM 598 C C . THR A 1 77 ? -28.531 25.384 28.791 1.00 90.88 77 THR A C 1
ATOM 600 O O . THR A 1 77 ? -28.229 26.443 29.339 1.00 90.88 77 THR A O 1
ATOM 603 N N . GLY A 1 78 ? -29.793 24.939 28.762 1.00 89.00 78 GLY A N 1
ATOM 604 C CA . GLY A 1 78 ? -30.947 25.648 29.329 1.00 89.00 78 GLY A CA 1
ATOM 605 C C . GLY A 1 78 ? -31.274 25.285 30.780 1.00 89.00 78 GLY A C 1
ATOM 606 O O . GLY A 1 78 ? -32.363 25.604 31.257 1.00 89.00 78 GLY A O 1
ATOM 607 N N . GLY A 1 79 ? -30.382 24.570 31.460 1.00 87.75 79 GLY A N 1
ATOM 608 C CA . GLY A 1 79 ? -30.567 24.091 32.819 1.00 87.75 79 GLY A CA 1
ATOM 609 C C . GLY A 1 79 ? -30.605 25.204 33.869 1.00 87.75 79 GLY A C 1
ATOM 610 O O . GLY A 1 79 ? -30.036 26.281 33.690 1.00 87.75 79 GLY A O 1
ATOM 611 N N . ALA A 1 80 ? -31.276 24.939 34.995 1.00 84.88 80 ALA A N 1
ATOM 612 C CA . ALA A 1 80 ? -31.366 25.892 36.105 1.00 84.88 80 ALA A CA 1
ATOM 613 C C . ALA A 1 80 ? -30.028 26.041 36.849 1.00 84.88 80 ALA A C 1
ATOM 615 O O . ALA A 1 80 ? -29.757 27.082 37.451 1.00 84.88 80 ALA A O 1
ATOM 616 N N . THR A 1 81 ? -29.193 25.003 36.805 1.00 80.19 81 THR A N 1
ATOM 617 C CA . THR A 1 81 ? -27.853 24.967 37.386 1.00 80.19 81 THR A CA 1
ATOM 618 C C . THR A 1 81 ? -26.825 24.482 36.356 1.00 80.19 81 THR A C 1
ATOM 620 O O . THR A 1 81 ? -27.184 23.756 35.430 1.00 80.19 81 THR A O 1
ATOM 623 N N . PRO A 1 82 ? -25.524 24.801 36.515 1.00 75.25 82 PRO A N 1
ATOM 624 C CA . PRO A 1 82 ? -24.478 24.263 35.639 1.00 75.25 82 PRO A CA 1
ATOM 625 C C . PRO A 1 82 ? -24.440 22.728 35.578 1.00 75.25 82 PRO A C 1
ATOM 627 O O . PRO A 1 82 ? -24.036 22.174 34.561 1.00 75.25 82 PRO A O 1
ATOM 630 N N . LYS A 1 83 ? -24.894 22.034 36.635 1.00 76.62 83 LYS A N 1
ATOM 631 C CA . LYS A 1 83 ? -24.989 20.567 36.658 1.00 76.62 83 LYS A CA 1
ATOM 632 C C . LYS A 1 83 ? -26.015 20.042 35.649 1.00 76.62 83 LYS A C 1
ATOM 634 O O . LYS A 1 83 ? -25.829 18.946 35.133 1.00 76.62 83 LYS A O 1
ATOM 639 N N . ASP A 1 84 ? -27.053 20.813 35.344 1.00 83.06 84 ASP A N 1
ATOM 640 C CA . ASP A 1 84 ? -28.135 20.412 34.437 1.00 83.06 84 ASP A CA 1
ATOM 641 C C . ASP A 1 84 ? -27.745 20.554 32.956 1.00 83.06 84 ASP A C 1
ATOM 643 O O . ASP A 1 84 ? -28.435 20.039 32.080 1.00 83.06 84 ASP A O 1
ATOM 647 N N . ASN A 1 85 ? -26.639 21.245 32.671 1.00 88.94 85 ASN A N 1
ATOM 648 C CA . ASN A 1 85 ? -26.147 21.464 31.317 1.00 88.94 85 ASN A CA 1
ATOM 649 C C . ASN A 1 85 ? -25.217 20.329 30.877 1.00 88.94 85 ASN A C 1
ATOM 651 O O . ASN A 1 85 ? -24.429 19.818 31.674 1.00 88.94 85 ASN A O 1
ATOM 655 N N . TYR A 1 86 ? -25.265 19.953 29.605 1.00 92.12 86 TYR A N 1
ATOM 656 C CA . TYR A 1 86 ? -24.356 18.987 28.996 1.00 92.12 86 TYR A CA 1
ATOM 657 C C . TYR A 1 86 ? -24.071 19.359 27.540 1.00 92.12 86 TYR A C 1
ATOM 659 O O . TYR A 1 86 ? -24.887 19.994 26.876 1.00 92.12 86 TYR A O 1
ATOM 667 N N . TYR A 1 87 ? -22.908 18.947 27.044 1.00 96.25 87 TYR A N 1
ATOM 668 C CA . TYR A 1 87 ? -22.456 19.233 25.683 1.00 96.25 87 TYR A CA 1
ATOM 669 C C . TYR A 1 87 ? -22.347 17.954 24.859 1.00 96.25 87 TYR A C 1
ATOM 671 O O . TYR A 1 87 ? -22.004 16.903 25.404 1.00 96.25 87 TYR A O 1
ATOM 679 N N . SER A 1 88 ? -22.619 18.063 23.560 1.00 96.88 88 SER A N 1
ATOM 680 C CA . SER A 1 88 ? -22.273 17.056 22.558 1.00 96.88 88 SER A CA 1
ATOM 681 C C . SER A 1 88 ? -20.770 17.066 22.283 1.00 96.88 88 SER A C 1
ATOM 683 O O . SER A 1 88 ? -20.060 17.943 22.776 1.00 96.88 88 SER A O 1
ATOM 685 N N . ARG A 1 89 ? -20.281 16.117 21.478 1.00 97.44 89 ARG A N 1
ATOM 686 C CA . ARG A 1 89 ? -18.899 16.126 20.966 1.00 97.44 89 ARG A CA 1
ATOM 687 C C . ARG A 1 89 ? -18.573 17.450 20.263 1.00 97.44 89 ARG A C 1
ATOM 689 O O . ARG A 1 89 ? -17.606 18.111 20.622 1.00 97.44 89 ARG A O 1
ATOM 696 N N . ASP A 1 90 ? -19.432 17.885 19.350 1.00 97.12 90 ASP A N 1
ATOM 697 C CA . ASP A 1 90 ? -19.236 19.143 18.618 1.00 97.12 90 ASP A CA 1
ATOM 698 C C . ASP A 1 90 ? -19.411 20.346 19.553 1.00 97.12 90 ASP A C 1
ATOM 700 O O . ASP A 1 90 ? -18.644 21.303 19.523 1.00 97.12 90 ASP A O 1
ATOM 704 N N . GLY A 1 91 ? -20.387 20.277 20.466 1.00 96.94 91 GLY A N 1
ATOM 705 C CA . GLY A 1 91 ? -20.655 21.348 21.421 1.00 96.94 91 GLY A CA 1
ATOM 706 C C . GLY A 1 91 ? -19.506 21.586 22.400 1.00 96.94 91 GLY A C 1
ATOM 707 O O . GLY A 1 91 ? -19.228 22.740 22.730 1.00 96.94 91 GLY A O 1
ATOM 708 N N . ILE A 1 92 ? -18.834 20.526 22.872 1.00 97.25 92 ILE A N 1
ATOM 709 C CA . ILE A 1 92 ? -17.693 20.676 23.783 1.00 97.25 92 ILE A CA 1
ATOM 710 C C . ILE A 1 92 ? -16.457 21.183 23.041 1.00 97.25 92 ILE A C 1
ATOM 712 O O . ILE A 1 92 ? -15.725 21.999 23.596 1.00 97.25 92 ILE A O 1
ATOM 716 N N . PHE A 1 93 ? -16.259 20.760 21.790 1.00 97.44 93 PHE A N 1
ATOM 717 C CA . PHE A 1 93 ? -15.188 21.262 20.935 1.00 97.44 93 PHE A CA 1
ATOM 718 C C . PHE A 1 93 ? -15.349 22.761 20.675 1.00 97.44 93 PHE A C 1
ATOM 720 O O . PHE A 1 93 ? -14.430 23.532 20.949 1.00 97.44 93 PHE A O 1
ATOM 727 N N . GLU A 1 94 ? -16.546 23.198 20.278 1.00 96.00 94 GLU A N 1
ATOM 728 C CA . GLU A 1 94 ? -16.846 24.616 20.065 1.00 96.00 94 GLU A CA 1
ATOM 729 C C . GLU A 1 94 ? -16.690 25.449 21.340 1.00 96.00 94 GLU A C 1
ATOM 731 O O . GLU A 1 94 ? -16.103 26.534 21.311 1.00 96.00 94 GLU A O 1
ATOM 736 N N . LEU A 1 95 ? -17.160 24.936 22.483 1.00 95.31 95 LEU A N 1
ATOM 737 C CA . LEU A 1 95 ? -16.962 25.597 23.772 1.00 95.31 95 LEU A CA 1
ATOM 738 C C . LEU A 1 95 ? -15.470 25.735 24.111 1.00 95.31 95 LEU A C 1
ATOM 740 O O . LEU A 1 95 ? -15.060 26.771 24.634 1.00 95.31 95 LEU A O 1
ATOM 744 N N . ALA A 1 96 ? -14.671 24.704 23.830 1.00 94.69 96 ALA A N 1
ATOM 745 C CA . ALA A 1 96 ? -13.246 24.680 24.128 1.00 94.69 96 ALA A CA 1
ATOM 746 C C . ALA A 1 96 ? -12.430 25.590 23.195 1.00 94.69 96 ALA A C 1
ATOM 748 O O . ALA A 1 96 ? -11.531 26.283 23.673 1.00 94.69 96 ALA A O 1
ATOM 749 N N . LYS A 1 97 ? -12.775 25.670 21.901 1.00 95.12 97 LYS A N 1
ATOM 750 C CA . LYS A 1 97 ? -12.181 26.637 20.958 1.00 95.12 97 LYS A CA 1
ATOM 751 C C . LYS A 1 97 ? -12.568 28.073 21.303 1.00 95.12 97 LYS A C 1
ATOM 753 O O . LYS A 1 97 ? -11.742 28.977 21.193 1.00 95.12 97 LYS A O 1
ATOM 758 N N . ASN A 1 98 ? -13.813 28.285 21.731 1.00 94.06 98 ASN A N 1
ATOM 759 C CA . ASN A 1 98 ? -14.397 29.611 21.914 1.00 94.06 98 ASN A CA 1
ATOM 760 C C . ASN A 1 98 ? -15.028 29.786 23.312 1.00 94.06 98 ASN A C 1
ATOM 762 O O . ASN A 1 98 ? -16.236 30.019 23.430 1.00 94.06 98 ASN A O 1
ATOM 766 N N . PRO A 1 99 ? -14.233 29.764 24.402 1.00 91.44 99 PRO A N 1
ATOM 767 C CA . PRO A 1 99 ? -14.760 29.803 25.769 1.00 91.44 99 PRO A CA 1
ATOM 768 C C . PRO A 1 99 ? -15.367 31.158 26.159 1.00 91.44 99 PRO A C 1
ATOM 770 O O . PRO A 1 99 ? -15.987 31.278 27.214 1.00 91.44 99 PRO A O 1
ATOM 773 N N . ASN A 1 100 ? -15.187 32.209 25.348 1.00 90.50 100 ASN A N 1
ATOM 774 C CA . ASN A 1 100 ? -15.693 33.564 25.607 1.00 90.50 100 ASN A CA 1
ATOM 775 C C . ASN A 1 100 ? -15.298 34.119 26.994 1.00 90.50 100 ASN A C 1
ATOM 777 O O . ASN A 1 100 ? -16.062 34.843 27.633 1.00 90.50 100 ASN A O 1
ATOM 781 N N . GLY A 1 101 ? -14.101 33.762 27.475 1.00 86.56 101 GLY A N 1
ATOM 782 C CA . GLY A 1 101 ? -13.584 34.171 28.786 1.00 86.56 101 GLY A CA 1
ATOM 783 C C . GLY A 1 101 ? -14.225 33.460 29.986 1.00 86.56 101 GLY A C 1
ATOM 784 O O . GLY A 1 101 ? -13.963 33.846 31.124 1.00 86.56 101 GLY A O 1
ATOM 785 N N . ARG A 1 102 ? -15.062 32.441 29.754 1.00 89.12 102 ARG A N 1
ATOM 786 C CA . ARG A 1 102 ? -15.643 31.586 30.794 1.00 89.12 102 ARG A CA 1
ATOM 787 C C . ARG A 1 102 ? -14.651 30.495 31.199 1.00 89.12 102 ARG A C 1
ATOM 789 O O . ARG A 1 102 ? -13.961 29.935 30.354 1.00 89.12 102 ARG A O 1
ATOM 796 N N . ASP A 1 103 ? -14.626 30.160 32.487 1.00 88.06 103 ASP A N 1
ATOM 797 C CA . ASP A 1 103 ? -13.987 28.931 32.960 1.00 88.06 103 ASP A CA 1
ATOM 798 C C . ASP A 1 103 ? -14.857 27.724 32.576 1.00 88.06 103 ASP A C 1
ATOM 800 O O . ASP A 1 103 ? -15.998 27.594 33.032 1.00 88.06 103 ASP A O 1
ATOM 804 N N . ILE A 1 104 ? -14.315 26.879 31.701 1.00 90.69 104 ILE A N 1
ATOM 805 C CA . ILE A 1 104 ? -14.984 25.709 31.121 1.00 90.69 104 ILE A CA 1
ATOM 806 C C . ILE A 1 104 ? -14.496 24.390 31.729 1.00 90.69 104 ILE A C 1
ATOM 808 O O . ILE A 1 104 ? -14.911 23.325 31.277 1.00 90.69 104 ILE A O 1
ATOM 812 N N . HIS A 1 105 ? -13.632 24.430 32.753 1.00 88.69 105 HIS A N 1
ATOM 813 C CA . HIS A 1 105 ? -13.027 23.228 33.330 1.00 88.69 105 HIS A CA 1
ATOM 814 C C . HIS A 1 105 ? -14.086 22.204 33.760 1.00 88.69 105 HIS A C 1
ATOM 816 O O . HIS A 1 105 ? -14.004 21.031 33.409 1.00 88.69 105 HIS A O 1
ATOM 822 N N . HIS A 1 106 ? -15.134 22.660 34.449 1.00 87.56 106 HIS A N 1
ATOM 823 C CA . HIS A 1 106 ? -16.237 21.793 34.862 1.00 87.56 106 HIS A CA 1
ATOM 824 C C . HIS A 1 106 ? -16.979 21.163 33.671 1.00 87.56 106 HIS A C 1
ATOM 826 O O . HIS A 1 106 ? -17.344 19.993 33.737 1.00 87.56 106 HIS A O 1
ATOM 832 N N . ASP A 1 107 ? -17.199 21.911 32.585 1.00 91.62 107 ASP A N 1
ATOM 833 C CA . ASP A 1 107 ? -17.908 21.393 31.409 1.00 91.62 107 ASP A CA 1
ATOM 834 C C . ASP A 1 107 ? -17.084 20.308 30.700 1.00 91.62 107 ASP A C 1
ATOM 836 O O . ASP A 1 107 ? -17.623 19.264 30.334 1.00 91.62 107 ASP A O 1
ATOM 840 N N . VAL A 1 108 ? -15.770 20.531 30.565 1.00 91.00 108 VAL A N 1
ATOM 841 C CA . VAL A 1 108 ? -14.829 19.574 29.962 1.00 91.00 108 VAL A CA 1
ATOM 842 C C . VAL A 1 108 ? -14.724 18.308 30.807 1.00 91.00 108 VAL A C 1
ATOM 844 O O . VAL A 1 108 ? -14.873 17.208 30.279 1.00 91.00 108 VAL A O 1
ATOM 847 N N . MET A 1 109 ? -14.529 18.442 32.122 1.00 87.69 109 MET A N 1
ATOM 848 C CA . MET A 1 109 ? -14.420 17.283 33.012 1.00 87.69 109 MET A CA 1
ATOM 849 C C . MET A 1 109 ? -15.708 16.460 33.030 1.00 87.69 109 MET A C 1
ATOM 851 O O . MET A 1 109 ? -15.645 15.237 32.931 1.00 87.69 109 MET A O 1
ATOM 855 N N . LYS A 1 110 ? -16.871 17.123 33.063 1.00 88.75 110 LYS A N 1
ATOM 856 C CA . LYS A 1 110 ? -18.170 16.451 32.989 1.00 88.75 110 LYS A CA 1
ATOM 857 C C . LYS A 1 110 ? -18.343 15.693 31.670 1.00 88.75 110 LYS A C 1
ATOM 859 O O . LYS A 1 110 ? -18.784 14.548 31.682 1.00 88.75 110 LYS A O 1
ATOM 864 N N . PHE A 1 111 ? -17.984 16.305 30.538 1.00 93.38 111 PHE A N 1
ATOM 865 C CA . PHE A 1 111 ? -18.036 15.633 29.239 1.00 93.38 111 PHE A CA 1
ATOM 866 C C . PHE A 1 111 ? -17.162 14.373 29.217 1.00 93.38 111 PHE A C 1
ATOM 868 O O . PHE A 1 111 ? -17.630 13.323 28.785 1.00 93.38 111 PHE A O 1
ATOM 875 N N . LEU A 1 112 ? -15.917 14.468 29.695 1.00 91.81 112 LEU A N 1
ATOM 876 C CA . LEU A 1 112 ? -14.968 13.351 29.711 1.00 91.81 112 LEU A CA 1
ATOM 877 C C . LEU A 1 112 ? -15.431 12.205 30.620 1.00 91.81 112 LEU A C 1
ATOM 879 O O . LEU A 1 112 ? -15.315 11.041 30.239 1.00 91.81 112 LEU A O 1
ATOM 883 N N . GLU A 1 113 ? -15.974 12.530 31.793 1.00 87.25 113 GLU A N 1
ATOM 884 C CA . GLU A 1 113 ? -16.541 11.560 32.734 1.00 87.25 113 GLU A CA 1
ATOM 885 C C . GLU A 1 113 ? -17.729 10.811 32.121 1.00 87.25 113 GLU A C 1
ATOM 887 O O . GLU A 1 113 ? -17.707 9.581 32.040 1.00 87.25 113 GLU A O 1
ATOM 892 N N . GLU A 1 114 ? -18.730 11.539 31.621 1.00 90.12 114 GLU A N 1
ATOM 893 C CA . GLU A 1 114 ? -19.931 10.937 31.034 1.00 90.12 114 GLU A CA 1
ATOM 894 C C . GLU A 1 114 ? -19.594 10.121 29.780 1.00 90.12 114 GLU A C 1
ATOM 896 O O . GLU A 1 114 ? -19.995 8.965 29.668 1.00 90.12 114 GLU A O 1
ATOM 901 N N . ALA A 1 115 ? -18.808 10.679 28.854 1.00 92.81 115 ALA A N 1
ATOM 902 C CA . ALA A 1 115 ? -18.428 9.986 27.625 1.00 92.81 115 ALA A CA 1
ATOM 903 C C . ALA A 1 115 ? -17.628 8.705 27.905 1.00 92.81 115 ALA A C 1
ATOM 905 O O . ALA A 1 115 ? -17.860 7.683 27.258 1.00 92.81 115 ALA A O 1
ATOM 906 N N . GLY A 1 116 ? -16.715 8.739 28.882 1.00 91.94 116 GLY A N 1
ATOM 907 C CA . GLY A 1 116 ? -15.924 7.575 29.270 1.00 91.94 116 GLY A CA 1
ATOM 908 C C . GLY A 1 116 ? -16.775 6.461 29.877 1.00 91.94 116 GLY A C 1
ATOM 909 O O . GLY A 1 116 ? -16.624 5.300 29.492 1.00 91.94 116 GLY A O 1
ATOM 910 N N . LEU A 1 117 ? -17.704 6.806 30.775 1.00 89.94 117 LEU A N 1
ATOM 911 C CA . LEU A 1 117 ? -18.635 5.843 31.367 1.00 89.94 117 LEU A CA 1
ATOM 912 C C . LEU A 1 117 ? -19.560 5.233 30.311 1.00 89.94 117 LEU A C 1
ATOM 914 O O . LEU A 1 117 ? -19.696 4.012 30.253 1.00 89.94 117 LEU A O 1
ATOM 918 N N . TYR A 1 118 ? -20.134 6.052 29.430 1.00 92.19 118 TYR A N 1
ATOM 919 C CA . TYR A 1 118 ? -21.026 5.567 28.374 1.00 92.19 118 TYR A CA 1
ATOM 920 C C . TYR A 1 118 ? -20.280 4.650 27.402 1.00 92.19 118 TYR A C 1
ATOM 922 O O . TYR A 1 118 ? -20.789 3.594 27.021 1.00 92.19 118 TYR A O 1
ATOM 930 N N . LEU A 1 119 ? -19.029 4.980 27.068 1.00 92.81 119 LEU A N 1
ATOM 931 C CA . LEU A 1 119 ? -18.199 4.126 26.226 1.00 92.81 119 LEU A CA 1
ATOM 932 C C . LEU A 1 119 ? -17.905 2.780 26.901 1.00 92.81 119 LEU A C 1
ATOM 934 O O . LEU A 1 119 ? -18.043 1.741 26.254 1.00 92.81 119 LEU A O 1
ATOM 938 N N . LEU A 1 120 ? -17.577 2.768 28.200 1.00 91.88 120 LEU A N 1
ATOM 939 C CA . LEU A 1 120 ? -17.430 1.525 28.967 1.00 91.88 120 LEU A CA 1
ATOM 940 C C . LEU A 1 120 ? -18.713 0.690 28.937 1.00 91.88 120 LEU A C 1
ATOM 942 O O . LEU A 1 120 ? -18.639 -0.515 28.695 1.00 91.88 120 LEU A O 1
ATOM 946 N N . CYS A 1 121 ? -19.879 1.314 29.119 1.00 91.56 121 CYS A N 1
ATOM 947 C CA . CYS A 1 121 ? -21.170 0.631 29.067 1.00 91.56 121 CYS A CA 1
ATOM 948 C C . CYS A 1 121 ? -21.401 -0.080 27.724 1.00 91.56 121 CYS A C 1
ATOM 950 O O . CYS A 1 121 ? -21.860 -1.222 27.732 1.00 91.56 121 CYS A O 1
ATOM 952 N N . HIS A 1 122 ? -21.027 0.521 26.587 1.00 91.94 122 HIS A N 1
ATOM 953 C CA . HIS A 1 122 ? -21.148 -0.137 25.278 1.00 91.94 122 HIS A CA 1
ATOM 954 C C . HIS A 1 122 ? -20.170 -1.299 25.079 1.00 91.94 122 HIS A C 1
ATOM 956 O O . HIS A 1 122 ? -20.518 -2.273 24.414 1.00 91.94 122 HIS A O 1
ATOM 962 N N . VAL A 1 123 ? -18.941 -1.197 25.595 1.00 90.75 123 VAL A N 1
ATOM 963 C CA . VAL A 1 123 ? -17.847 -2.096 25.184 1.00 90.75 123 VAL A CA 1
ATOM 964 C C . VAL A 1 123 ? -17.500 -3.209 26.169 1.00 90.75 123 VAL A C 1
ATOM 966 O O . VAL A 1 123 ? -16.628 -4.025 25.871 1.00 90.75 123 VAL A O 1
ATOM 969 N N . THR A 1 124 ? -18.176 -3.253 27.315 1.00 90.19 124 THR A N 1
ATOM 970 C CA . THR A 1 124 ? -17.966 -4.255 28.371 1.00 90.19 124 THR A CA 1
ATOM 971 C C . THR A 1 124 ? -19.206 -5.120 28.601 1.00 90.19 124 THR A C 1
ATOM 973 O O . THR A 1 124 ? -20.303 -4.828 28.110 1.00 90.19 124 THR A O 1
ATOM 976 N N . THR A 1 125 ? -19.043 -6.216 29.337 1.00 90.31 125 THR A N 1
ATOM 977 C CA . THR A 1 125 ? -20.129 -7.134 29.705 1.00 90.31 125 THR A CA 1
ATOM 978 C C . THR A 1 125 ? -21.201 -6.476 30.583 1.00 90.31 125 THR A C 1
ATOM 980 O O . THR A 1 125 ? -21.067 -5.342 31.049 1.00 90.31 125 THR A O 1
ATOM 983 N N . VAL A 1 126 ? -22.319 -7.175 30.790 1.00 89.31 126 VAL A N 1
ATOM 984 C CA . VAL A 1 126 ? -23.383 -6.722 31.704 1.00 89.31 126 VAL A CA 1
ATOM 985 C C . VAL A 1 126 ? -22.891 -6.763 33.152 1.00 89.31 126 VAL A C 1
ATOM 987 O O . VAL A 1 126 ? -23.188 -5.863 33.930 1.00 89.31 126 VAL A O 1
ATOM 990 N N . GLU A 1 127 ? -22.077 -7.758 33.501 1.00 90.12 127 GLU A N 1
ATOM 991 C CA . GLU A 1 127 ? -21.446 -7.881 34.813 1.00 90.12 127 GLU A CA 1
ATOM 992 C C . GLU A 1 127 ? -20.532 -6.685 35.109 1.00 90.12 127 GLU A C 1
ATOM 994 O O . GLU A 1 127 ? -20.533 -6.162 36.225 1.00 90.12 127 GLU A O 1
ATOM 999 N N . PHE A 1 128 ? -19.792 -6.208 34.105 1.00 90.00 128 PHE A N 1
ATOM 1000 C CA . PHE A 1 128 ? -18.978 -5.005 34.244 1.00 90.00 128 PHE A CA 1
ATOM 1001 C C . PHE A 1 128 ? -19.836 -3.743 34.397 1.00 90.00 128 PHE A C 1
ATOM 1003 O O . PHE A 1 128 ? -19.531 -2.907 35.244 1.00 90.00 128 PHE A O 1
ATOM 1010 N N . SER A 1 129 ? -20.938 -3.618 33.647 1.00 88.62 129 SER A N 1
ATOM 1011 C CA . SER A 1 129 ? -21.906 -2.526 33.842 1.00 88.62 129 SER A CA 1
ATOM 1012 C C . SER A 1 129 ? -22.465 -2.494 35.266 1.00 88.62 129 SER A C 1
ATOM 1014 O O . SER A 1 129 ? -22.503 -1.427 35.872 1.00 88.62 129 SER A O 1
ATOM 1016 N N . GLN A 1 130 ? -22.809 -3.652 35.841 1.00 88.50 130 GLN A N 1
ATOM 1017 C CA . GLN A 1 130 ? -23.260 -3.724 37.233 1.00 88.50 130 GLN A CA 1
ATOM 1018 C C . GLN A 1 130 ? -22.166 -3.263 38.204 1.00 88.50 130 GLN A C 1
ATOM 1020 O O . GLN A 1 130 ? -22.446 -2.508 39.129 1.00 88.50 130 GLN A O 1
ATOM 1025 N N . MET A 1 131 ? -20.908 -3.653 37.972 1.00 89.94 131 MET A N 1
ATOM 1026 C CA . MET A 1 131 ? -19.777 -3.168 38.769 1.00 89.94 131 MET A CA 1
ATOM 1027 C C . MET A 1 131 ? -19.628 -1.640 38.687 1.00 89.94 131 MET A C 1
ATOM 1029 O O . MET A 1 131 ? -19.359 -1.000 39.707 1.00 89.94 131 MET A O 1
ATOM 1033 N N . LEU A 1 132 ? -19.828 -1.038 37.509 1.00 87.44 132 LEU A N 1
ATOM 1034 C CA . LEU A 1 132 ? -19.807 0.419 37.357 1.00 87.44 132 LEU A CA 1
ATOM 1035 C C . LEU A 1 132 ? -20.920 1.081 38.173 1.00 87.44 132 LEU A C 1
ATOM 1037 O O . LEU A 1 132 ? -20.627 2.023 38.903 1.00 87.44 132 LEU A O 1
ATOM 1041 N N . ALA A 1 133 ? -22.151 0.565 38.108 1.00 87.12 133 ALA A N 1
ATOM 1042 C CA . ALA A 1 133 ? -23.279 1.069 38.892 1.00 87.12 133 ALA A CA 1
ATOM 1043 C C . ALA A 1 133 ? -23.033 0.938 40.407 1.00 87.12 133 ALA A C 1
ATOM 1045 O O . ALA A 1 133 ? -23.188 1.904 41.155 1.00 87.12 133 ALA A O 1
ATOM 1046 N N . ASP A 1 134 ? -22.554 -0.226 40.858 1.00 87.06 134 ASP A N 1
ATOM 1047 C CA . ASP A 1 134 ? -22.280 -0.515 42.271 1.00 87.06 134 ASP A CA 1
ATOM 1048 C C . ASP A 1 134 ? -21.160 0.364 42.853 1.00 87.06 134 ASP A C 1
ATOM 1050 O O . ASP A 1 134 ? -21.110 0.605 44.062 1.00 87.06 134 ASP A O 1
ATOM 1054 N N . THR A 1 135 ? -20.241 0.834 42.003 1.00 83.81 135 THR A N 1
ATOM 1055 C CA . THR A 1 135 ? -19.078 1.640 42.406 1.00 83.81 135 THR A CA 1
ATOM 1056 C C . THR A 1 135 ? -19.186 3.117 42.024 1.00 83.81 135 THR A C 1
ATOM 1058 O O . THR A 1 135 ? -18.259 3.880 42.313 1.00 83.81 135 THR A O 1
ATOM 1061 N N . HIS A 1 136 ? -20.302 3.550 41.422 1.00 82.56 136 HIS A N 1
ATOM 1062 C CA . HIS A 1 136 ? -20.472 4.929 40.974 1.00 82.56 136 HIS A CA 1
ATOM 1063 C C . HIS A 1 136 ? -20.604 5.892 42.173 1.00 82.56 136 HIS A C 1
ATOM 1065 O O . HIS A 1 136 ? -21.509 5.726 42.998 1.00 82.56 136 HIS A O 1
ATOM 1071 N N . PRO A 1 137 ? -19.773 6.949 42.287 1.00 78.81 137 PRO A N 1
ATOM 1072 C CA . PRO A 1 137 ? -19.752 7.824 43.468 1.00 78.81 137 PRO A CA 1
ATOM 1073 C C . PRO A 1 137 ? -21.076 8.531 43.776 1.00 78.81 137 PRO A C 1
ATOM 1075 O O . PRO A 1 137 ? -21.352 8.865 44.928 1.00 78.81 137 PRO A O 1
ATOM 1078 N N . GLN A 1 138 ? -21.888 8.783 42.748 1.00 79.19 138 GLN A N 1
ATOM 1079 C CA . GLN A 1 138 ? -23.181 9.454 42.885 1.00 79.19 138 GLN A CA 1
ATOM 1080 C C . GLN A 1 138 ? -24.344 8.477 43.158 1.00 79.19 138 GLN A C 1
ATOM 1082 O O . GLN A 1 138 ? -25.466 8.935 43.366 1.00 79.19 138 GLN A O 1
ATOM 1087 N N . GLY A 1 139 ? -24.092 7.161 43.194 1.00 80.56 139 GLY A N 1
ATOM 1088 C CA . GLY A 1 139 ? -25.086 6.143 43.557 1.00 80.56 139 GLY A CA 1
ATOM 1089 C C . GLY A 1 139 ? -26.220 5.956 42.544 1.00 80.56 139 GLY A C 1
ATOM 1090 O O . GLY A 1 139 ? -27.352 5.702 42.951 1.00 80.56 139 GLY A O 1
ATOM 1091 N N . HIS A 1 140 ? -25.928 6.114 41.253 1.00 83.19 140 HIS A N 1
ATOM 1092 C CA . HIS A 1 140 ? -26.852 5.871 40.140 1.00 83.19 140 HIS A CA 1
ATOM 1093 C C . HIS A 1 140 ? -26.193 4.958 39.099 1.00 83.19 140 HIS A C 1
ATOM 1095 O O . HIS A 1 140 ? -24.973 4.779 39.131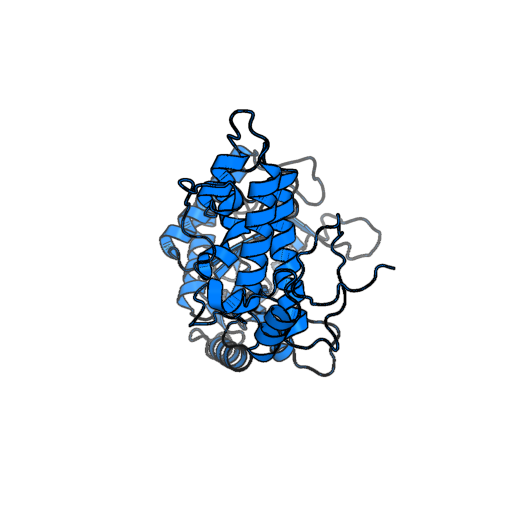 1.00 83.19 140 HIS A O 1
ATOM 1101 N N . ASP A 1 141 ? -26.996 4.386 38.199 1.00 87.00 141 ASP A N 1
ATOM 1102 C CA . ASP A 1 141 ? -26.518 3.532 37.112 1.00 87.00 141 ASP A CA 1
ATOM 1103 C C . ASP A 1 141 ? -26.206 4.389 35.869 1.00 87.00 141 ASP A C 1
ATOM 1105 O O . ASP A 1 141 ? -27.125 4.854 35.189 1.00 87.00 141 ASP A O 1
ATOM 1109 N N . PRO A 1 142 ? -24.918 4.606 35.540 1.00 84.88 142 PRO A N 1
ATOM 1110 C CA . PRO A 1 142 ? -24.549 5.432 34.398 1.00 84.88 142 PRO A CA 1
ATOM 1111 C C . PRO A 1 142 ? -24.928 4.800 33.051 1.00 84.88 142 PRO A C 1
ATOM 1113 O O . PRO A 1 142 ? -25.047 5.525 32.066 1.00 84.88 142 PRO A O 1
ATOM 1116 N N . CYS A 1 143 ? -25.100 3.476 32.979 1.00 87.31 143 CYS A N 1
ATOM 1117 C CA . CYS A 1 143 ? -25.502 2.789 31.756 1.00 87.31 143 CYS A CA 1
ATOM 1118 C C . CYS A 1 143 ? -27.013 2.920 31.514 1.00 87.31 143 CYS A C 1
ATOM 1120 O O . CYS A 1 143 ? -27.427 3.122 30.371 1.00 87.31 143 CYS A O 1
ATOM 1122 N N . GLU A 1 144 ? -27.820 2.849 32.580 1.00 87.06 144 GLU A N 1
ATOM 1123 C CA . GLU A 1 144 ? -29.266 3.108 32.522 1.00 87.06 144 GLU A CA 1
ATOM 1124 C C . GLU A 1 144 ? -29.547 4.573 32.158 1.00 87.06 144 GLU A C 1
ATOM 1126 O O . GLU A 1 144 ? -30.319 4.841 31.237 1.00 87.06 144 GLU A O 1
ATOM 1131 N N . ASP A 1 145 ? -28.859 5.520 32.804 1.00 83.62 145 ASP A N 1
ATOM 1132 C CA . ASP A 1 145 ? -29.024 6.959 32.546 1.00 83.62 145 ASP A CA 1
ATOM 1133 C C . ASP A 1 145 ? -28.678 7.353 31.104 1.00 83.62 145 ASP A C 1
ATOM 1135 O O . ASP A 1 145 ? -29.250 8.293 30.546 1.00 83.62 145 ASP A O 1
ATOM 1139 N N . ALA A 1 146 ? -27.737 6.632 30.492 1.00 81.88 146 ALA A N 1
ATOM 1140 C CA . ALA A 1 146 ? -27.340 6.825 29.104 1.00 81.88 146 ALA A CA 1
ATOM 1141 C C . ALA A 1 146 ? -28.362 6.279 28.092 1.00 81.88 146 ALA A C 1
ATOM 1143 O O . ALA A 1 146 ? -28.236 6.559 26.901 1.00 81.88 146 ALA A O 1
ATOM 1144 N N . GLY A 1 147 ? -29.348 5.488 28.535 1.00 83.31 147 GLY A N 1
ATOM 1145 C CA . GLY A 1 147 ? -30.312 4.827 27.655 1.00 83.31 147 GLY A CA 1
ATOM 1146 C C . GLY A 1 147 ? -29.676 3.786 26.728 1.00 83.31 147 GLY A C 1
ATOM 1147 O O . GLY A 1 147 ? -30.138 3.605 25.601 1.00 83.31 147 GLY A O 1
ATOM 1148 N N . ILE A 1 148 ? -28.591 3.131 27.160 1.00 83.50 148 ILE A N 1
ATOM 1149 C CA . ILE A 1 148 ? -27.861 2.156 26.337 1.00 83.50 148 ILE A CA 1
ATOM 1150 C C . ILE A 1 148 ? -28.604 0.816 26.363 1.00 83.50 148 ILE A C 1
ATOM 1152 O O . ILE A 1 148 ? -28.387 -0.015 27.244 1.00 83.50 148 ILE A O 1
ATOM 1156 N N . GLU A 1 149 ? -29.476 0.604 25.379 1.00 76.94 149 GLU A N 1
ATOM 1157 C CA . GLU A 1 149 ? -30.173 -0.676 25.174 1.00 76.94 149 GLU A CA 1
ATOM 1158 C C . GLU A 1 149 ? -29.332 -1.647 24.326 1.00 76.94 149 GLU A C 1
ATOM 1160 O O . GLU A 1 149 ? -29.210 -2.827 24.659 1.00 76.94 149 GLU A O 1
ATOM 1165 N N . ASP A 1 150 ? -28.678 -1.129 23.280 1.00 82.94 150 ASP A N 1
ATOM 1166 C CA . ASP A 1 150 ? -27.848 -1.900 22.354 1.00 82.94 150 ASP A CA 1
ATOM 1167 C C . ASP A 1 150 ? -26.353 -1.612 22.568 1.00 82.94 150 ASP A C 1
ATOM 1169 O O . ASP A 1 150 ? -25.822 -0.536 22.267 1.00 82.94 150 ASP A O 1
ATOM 1173 N N . LYS A 1 151 ? -25.632 -2.612 23.083 1.00 87.75 151 LYS A N 1
ATOM 1174 C CA . LYS A 1 151 ? -24.177 -2.541 23.246 1.00 87.75 151 LYS A CA 1
ATOM 1175 C C . LYS A 1 151 ? -23.481 -2.745 21.901 1.00 87.75 151 LYS A C 1
ATOM 1177 O O . LYS A 1 151 ? -23.652 -3.774 21.251 1.00 87.75 151 LYS A O 1
ATOM 1182 N N . ILE A 1 152 ? -22.637 -1.787 21.522 1.00 87.94 152 ILE A N 1
ATOM 1183 C CA . ILE A 1 152 ? -21.769 -1.872 20.347 1.00 87.94 152 ILE A CA 1
ATOM 1184 C C . ILE A 1 152 ? -20.361 -2.131 20.888 1.00 87.94 152 ILE A C 1
ATOM 1186 O O . ILE A 1 152 ? -19.668 -1.172 21.266 1.00 87.94 152 ILE A O 1
ATOM 1190 N N . PRO A 1 153 ? -19.931 -3.407 20.983 1.00 82.94 153 PRO A N 1
ATOM 1191 C CA . PRO A 1 153 ? -18.611 -3.722 21.495 1.00 82.94 153 PRO A CA 1
ATOM 1192 C C . PRO A 1 153 ? -17.542 -3.035 20.647 1.00 82.94 153 PRO A C 1
ATOM 1194 O O . PRO A 1 153 ? -17.797 -2.534 19.546 1.00 82.94 153 PRO A O 1
ATOM 1197 N N . TRP A 1 154 ? -16.305 -3.011 21.136 1.00 76.75 154 TRP A N 1
ATOM 1198 C CA . TRP A 1 154 ? -15.204 -2.816 20.207 1.00 76.75 154 TRP A CA 1
ATOM 1199 C C . TRP A 1 154 ? -15.347 -3.888 19.143 1.00 76.75 154 TRP A C 1
ATOM 1201 O O . TRP A 1 154 ? -15.264 -5.075 19.469 1.00 76.75 154 TRP A O 1
ATOM 1211 N N . VAL A 1 155 ? -15.606 -3.479 17.898 1.00 59.78 155 VAL A N 1
ATOM 1212 C CA . VAL A 1 155 ? -15.558 -4.410 16.784 1.00 59.78 155 VAL A CA 1
ATOM 1213 C C . VAL A 1 155 ? -14.200 -5.079 16.932 1.00 59.78 155 VAL A C 1
ATOM 1215 O O . VAL A 1 155 ? -13.157 -4.419 16.929 1.00 59.78 155 VAL A O 1
ATOM 1218 N N . THR A 1 156 ? -14.189 -6.396 17.099 1.00 45.81 156 THR A N 1
ATOM 1219 C CA . THR A 1 156 ? -12.996 -7.184 16.813 1.00 45.81 156 THR A CA 1
ATOM 1220 C C . THR A 1 156 ? -12.784 -7.210 15.299 1.00 45.81 156 THR A C 1
ATOM 1222 O O . THR A 1 156 ? -12.421 -8.237 14.750 1.00 45.81 156 THR A O 1
ATOM 1225 N N . SER A 1 157 ? -13.021 -6.102 14.590 1.00 42.97 157 SER A N 1
ATOM 1226 C CA . SER A 1 157 ? -12.214 -5.785 13.436 1.00 42.97 157 SER A CA 1
ATOM 1227 C C . SER A 1 157 ? -10.888 -5.425 14.073 1.00 42.97 157 SER A C 1
ATOM 1229 O O . SER A 1 157 ? -10.744 -4.372 14.707 1.00 42.97 157 SER A O 1
ATOM 1231 N N . GLY A 1 158 ? -9.965 -6.381 14.050 1.00 39.53 158 GLY A N 1
ATOM 1232 C CA . GLY A 1 158 ? -8.584 -6.062 14.324 1.00 39.53 158 GLY A CA 1
ATOM 1233 C C . GLY A 1 158 ? -8.267 -4.784 13.557 1.00 39.53 158 GLY A C 1
ATOM 1234 O O . GLY A 1 158 ? -8.395 -4.732 12.340 1.00 39.53 158 GLY A O 1
ATOM 1235 N N . PHE A 1 159 ? -7.868 -3.734 14.272 1.00 36.06 159 PHE A N 1
ATOM 1236 C CA . PHE A 1 159 ? -6.738 -2.988 13.740 1.00 36.06 159 PHE A CA 1
ATOM 1237 C C . PHE A 1 159 ? -5.695 -4.045 13.359 1.00 36.06 159 PHE A C 1
ATOM 1239 O O . PHE A 1 159 ? -5.525 -4.960 14.177 1.00 36.06 159 PHE A O 1
ATOM 1246 N N . PRO A 1 160 ? -5.051 -3.973 12.181 1.00 44.78 160 PRO A N 1
ATOM 1247 C CA . PRO A 1 160 ? -4.087 -4.983 11.765 1.00 44.78 160 PRO A CA 1
ATOM 1248 C C . PRO A 1 160 ? -3.079 -5.164 12.898 1.00 44.78 160 PRO A C 1
ATOM 1250 O O . PRO A 1 160 ? -2.310 -4.258 13.209 1.00 44.78 160 PRO A O 1
ATOM 1253 N N . LYS A 1 161 ? -3.171 -6.289 13.621 1.00 51.72 161 LYS A N 1
ATOM 1254 C CA . LYS A 1 161 ? -2.457 -6.431 14.904 1.00 51.72 161 LYS A CA 1
ATOM 1255 C C . LYS A 1 161 ? -0.967 -6.633 14.718 1.00 51.72 161 LYS A C 1
ATOM 1257 O O . LYS A 1 161 ? -0.210 -6.451 15.663 1.00 51.72 161 LYS A O 1
ATOM 1262 N N . ILE A 1 162 ? -0.568 -7.002 13.514 1.00 54.38 162 ILE A N 1
ATOM 1263 C CA . ILE A 1 162 ? 0.798 -6.953 13.043 1.00 54.38 162 ILE A CA 1
ATOM 1264 C C . ILE A 1 162 ? 0.669 -6.524 11.586 1.00 54.38 162 ILE A C 1
ATOM 1266 O O . ILE A 1 162 ? -0.125 -7.082 10.829 1.00 54.38 162 ILE A O 1
ATOM 1270 N N . CYS A 1 163 ? 1.398 -5.483 11.232 1.00 56.78 163 CYS A N 1
ATOM 1271 C CA . CYS A 1 163 ? 1.721 -5.131 9.870 1.00 56.78 163 CYS A CA 1
ATOM 1272 C C . CYS A 1 163 ? 3.192 -5.518 9.730 1.00 56.78 163 CYS A C 1
ATOM 1274 O O . CYS A 1 163 ? 4.009 -5.031 10.515 1.00 56.78 163 CYS A O 1
ATOM 1276 N N . GLN A 1 164 ? 3.520 -6.443 8.831 1.00 59.69 164 GLN A N 1
ATOM 1277 C CA . GLN A 1 164 ? 4.913 -6.756 8.539 1.00 59.69 164 GLN A CA 1
ATOM 1278 C C . GLN A 1 164 ? 5.135 -6.578 7.035 1.00 59.69 164 GLN A C 1
ATOM 1280 O O . GLN A 1 164 ? 4.587 -7.358 6.252 1.00 59.69 164 GLN A O 1
ATOM 1285 N N . PRO A 1 165 ? 5.871 -5.530 6.626 1.00 65.25 165 PRO A N 1
ATOM 1286 C CA . PRO A 1 165 ? 6.267 -5.366 5.236 1.00 65.25 165 PRO A CA 1
ATOM 1287 C C . PRO A 1 165 ? 7.221 -6.492 4.832 1.00 65.25 165 PRO A C 1
ATOM 1289 O O . PRO A 1 165 ? 8.090 -6.860 5.629 1.00 65.25 165 PRO A O 1
ATOM 1292 N N . TRP A 1 166 ? 7.085 -6.992 3.599 1.00 67.88 166 TRP A N 1
ATOM 1293 C CA . TRP A 1 166 ? 8.062 -7.829 2.872 1.00 67.88 166 TRP A CA 1
ATOM 1294 C C . TRP A 1 166 ? 8.365 -9.223 3.411 1.00 67.88 166 TRP A C 1
ATOM 1296 O O . TRP A 1 166 ? 8.835 -10.091 2.689 1.00 67.88 166 TRP A O 1
ATOM 1306 N N . MET A 1 167 ? 8.202 -9.454 4.705 1.00 62.59 167 MET A N 1
ATOM 1307 C CA . MET A 1 167 ? 8.515 -10.727 5.330 1.00 62.59 167 MET A CA 1
ATOM 1308 C C . MET A 1 167 ? 7.423 -11.038 6.337 1.00 62.59 167 MET A C 1
ATOM 1310 O O . MET A 1 167 ? 6.958 -10.157 7.045 1.00 62.59 167 MET A O 1
ATOM 1314 N N . GLY A 1 168 ? 6.984 -12.293 6.405 1.00 63.31 168 GLY A N 1
ATOM 1315 C CA . GLY A 1 168 ? 6.102 -12.747 7.479 1.00 63.31 168 GLY A CA 1
ATOM 1316 C C . GLY A 1 168 ? 6.862 -12.954 8.794 1.00 63.31 168 GLY A C 1
ATOM 1317 O O . GLY A 1 168 ? 8.063 -12.691 8.905 1.00 63.31 168 GLY A O 1
ATOM 1318 N N . ILE A 1 169 ? 6.182 -13.516 9.796 1.00 68.88 169 ILE A N 1
ATOM 1319 C CA . ILE A 1 169 ? 6.802 -13.870 11.082 1.00 68.88 169 ILE A CA 1
ATOM 1320 C C . ILE A 1 169 ? 7.926 -14.896 10.852 1.00 68.88 169 ILE A C 1
ATOM 1322 O O . ILE A 1 169 ? 7.659 -16.045 10.504 1.00 68.88 169 ILE A O 1
ATOM 1326 N N . GLN A 1 170 ? 9.179 -14.494 11.091 1.00 62.56 170 GLN A N 1
ATOM 1327 C CA . GLN A 1 170 ? 10.367 -15.311 10.785 1.00 62.56 170 GLN A CA 1
ATOM 1328 C C . GLN A 1 170 ? 10.804 -16.259 11.914 1.00 62.56 170 GLN A C 1
ATOM 1330 O O . GLN A 1 170 ? 11.528 -17.220 11.677 1.00 62.56 170 GLN A O 1
ATOM 1335 N N . ASN A 1 171 ? 10.344 -16.033 13.148 1.00 67.44 171 ASN A N 1
ATOM 1336 C CA . ASN A 1 171 ? 10.826 -16.741 14.343 1.00 67.44 171 ASN A CA 1
ATOM 1337 C C . ASN A 1 171 ? 9.791 -17.713 14.934 1.00 67.44 171 ASN A C 1
ATOM 1339 O O . ASN A 1 171 ? 9.619 -17.782 16.153 1.00 67.44 171 ASN A O 1
ATOM 1343 N N . ARG A 1 172 ? 9.083 -18.457 14.075 1.00 71.06 172 ARG A N 1
ATOM 1344 C CA . ARG A 1 172 ? 8.137 -19.507 14.488 1.00 71.06 172 ARG A CA 1
ATOM 1345 C C . ARG A 1 172 ? 8.310 -20.783 13.662 1.00 71.06 172 ARG A C 1
ATOM 1347 O O . ARG A 1 172 ? 7.692 -20.912 12.611 1.00 71.06 172 ARG A O 1
ATOM 1354 N N . PRO A 1 173 ? 9.153 -21.727 14.117 1.00 74.44 173 PRO A N 1
ATOM 1355 C CA . PRO A 1 173 ? 9.368 -22.995 13.417 1.00 74.44 173 PRO A CA 1
ATOM 1356 C C . PRO A 1 173 ? 8.180 -23.965 13.550 1.00 74.44 173 PRO A C 1
ATOM 1358 O O . PRO A 1 173 ? 8.168 -25.012 12.911 1.00 74.44 173 PRO A O 1
ATOM 1361 N N . ASP A 1 174 ? 7.210 -23.647 14.408 1.00 83.50 174 ASP A N 1
ATOM 1362 C CA . ASP A 1 174 ? 6.004 -24.428 14.676 1.00 83.50 174 ASP A CA 1
ATOM 1363 C C . ASP A 1 174 ? 4.822 -24.084 13.753 1.00 83.50 174 ASP A C 1
ATOM 1365 O O . ASP A 1 174 ? 3.760 -24.690 13.892 1.00 83.50 174 ASP A O 1
ATOM 1369 N N . SER A 1 175 ? 4.990 -23.146 12.816 1.00 80.25 175 SER A N 1
ATOM 1370 C CA . SER A 1 175 ? 3.956 -22.725 11.867 1.00 80.25 175 SER A CA 1
ATOM 1371 C C . SER A 1 175 ? 4.461 -22.669 10.429 1.00 80.25 175 SER A C 1
ATOM 1373 O O . SER A 1 175 ? 5.646 -22.490 10.149 1.00 80.25 175 SER A O 1
ATOM 1375 N N . THR A 1 176 ? 3.530 -22.822 9.495 1.00 86.38 176 THR A N 1
ATOM 1376 C CA . THR A 1 176 ? 3.782 -22.647 8.064 1.00 86.38 176 THR A CA 1
ATOM 1377 C C . THR A 1 176 ? 3.879 -21.166 7.690 1.00 86.38 176 THR A C 1
ATOM 1379 O O . THR A 1 176 ? 3.360 -20.292 8.390 1.00 86.38 176 THR A O 1
ATOM 1382 N N . THR A 1 177 ? 4.492 -20.870 6.539 1.00 83.50 177 THR A N 1
ATOM 1383 C CA . THR A 1 177 ? 4.523 -19.512 5.968 1.00 83.50 177 THR A CA 1
ATOM 1384 C C . THR A 1 177 ? 3.117 -18.934 5.816 1.00 83.50 177 THR A C 1
ATOM 1386 O O . THR A 1 177 ? 2.884 -17.790 6.194 1.00 83.50 177 THR A O 1
ATOM 1389 N N . LEU A 1 178 ? 2.159 -19.738 5.343 1.00 86.88 178 LEU A N 1
ATOM 1390 C CA . LEU A 1 178 ? 0.785 -19.291 5.123 1.00 86.88 178 LEU A CA 1
ATOM 1391 C C . LEU A 1 178 ? 0.071 -18.932 6.434 1.00 86.88 178 LEU A C 1
ATOM 1393 O O . LEU A 1 178 ? -0.544 -17.875 6.531 1.00 86.88 178 LEU A O 1
ATOM 1397 N N . GLU A 1 179 ? 0.206 -19.763 7.472 1.00 86.06 179 GLU A N 1
ATOM 1398 C CA . GLU A 1 179 ? -0.317 -19.449 8.809 1.00 86.06 179 GLU A CA 1
ATOM 1399 C C . GLU A 1 179 ? 0.345 -18.205 9.405 1.00 86.06 179 GLU A C 1
ATOM 1401 O O . GLU A 1 179 ? -0.286 -17.480 10.170 1.00 86.06 179 GLU A O 1
ATOM 1406 N N . ASN A 1 180 ? 1.614 -17.947 9.079 1.00 82.31 180 ASN A N 1
ATOM 1407 C CA . ASN A 1 180 ? 2.311 -16.744 9.521 1.00 82.31 180 ASN A CA 1
ATOM 1408 C C . ASN A 1 180 ? 1.794 -15.493 8.814 1.00 82.31 180 ASN A C 1
ATOM 1410 O O . ASN A 1 180 ? 1.566 -14.491 9.489 1.00 82.31 180 ASN A O 1
ATOM 1414 N N . ILE A 1 181 ? 1.544 -15.557 7.506 1.00 84.56 181 ILE A N 1
ATOM 1415 C CA . ILE A 1 181 ? 0.905 -14.468 6.757 1.00 84.56 181 ILE A CA 1
ATOM 1416 C C . ILE A 1 181 ? -0.502 -14.217 7.312 1.00 84.56 181 ILE A C 1
ATOM 1418 O O . ILE A 1 181 ? -0.805 -13.093 7.701 1.00 84.56 181 ILE A O 1
ATOM 1422 N N . ALA A 1 182 ? -1.317 -15.264 7.480 1.00 87.25 182 ALA A N 1
ATOM 1423 C CA . ALA A 1 182 ? -2.708 -15.169 7.938 1.00 87.25 182 ALA A CA 1
ATOM 1424 C C . ALA A 1 182 ? -2.891 -14.555 9.341 1.00 87.25 182 ALA A C 1
ATOM 1426 O O . ALA A 1 182 ? -3.996 -14.175 9.714 1.00 87.25 182 ALA A O 1
ATOM 1427 N N . ARG A 1 183 ? -1.826 -14.427 10.139 1.00 80.69 183 ARG A N 1
ATOM 1428 C CA . ARG A 1 183 ? -1.867 -13.705 11.426 1.00 80.69 183 ARG A CA 1
ATOM 1429 C C . ARG A 1 183 ? -1.960 -12.183 11.271 1.00 80.69 183 ARG A C 1
ATOM 1431 O O . ARG A 1 183 ? -2.177 -11.506 12.275 1.00 80.69 183 ARG A O 1
ATOM 1438 N N . HIS A 1 184 ? -1.778 -11.667 10.059 1.00 82.12 184 HIS A N 1
ATOM 1439 C CA . HIS A 1 184 ? -1.869 -10.253 9.712 1.00 82.12 184 HIS A CA 1
ATOM 1440 C C . HIS A 1 184 ? -3.193 -9.999 8.988 1.00 82.12 184 HIS A C 1
ATOM 1442 O O . HIS A 1 184 ? -3.655 -10.843 8.222 1.00 82.12 184 HIS A O 1
ATOM 1448 N N . ASP A 1 185 ? -3.789 -8.828 9.207 1.00 83.88 185 ASP A N 1
ATOM 1449 C CA . ASP A 1 185 ? -4.967 -8.386 8.442 1.00 83.88 185 ASP A CA 1
ATOM 1450 C C . ASP A 1 185 ? -4.565 -7.586 7.193 1.00 83.88 185 ASP A C 1
ATOM 1452 O O . ASP A 1 185 ? -5.381 -7.376 6.303 1.00 83.88 185 ASP A O 1
ATOM 1456 N N . LEU A 1 186 ? -3.301 -7.163 7.108 1.00 87.19 186 LEU A N 1
ATOM 1457 C CA . LEU A 1 186 ? -2.701 -6.534 5.939 1.00 87.19 186 LEU A CA 1
ATOM 1458 C C . LEU A 1 186 ? -1.321 -7.149 5.701 1.00 87.19 186 LEU A C 1
ATOM 1460 O O . LEU A 1 186 ? -0.484 -7.161 6.603 1.00 87.19 186 LEU A O 1
ATOM 1464 N N . TYR A 1 187 ? -1.098 -7.637 4.488 1.00 88.94 187 TYR A N 1
ATOM 1465 C CA . TYR A 1 187 ? 0.167 -8.201 4.034 1.00 88.94 187 TYR A CA 1
ATOM 1466 C C . TYR A 1 187 ? 0.515 -7.637 2.659 1.00 88.94 187 TYR A C 1
ATOM 1468 O O . TYR A 1 187 ? -0.369 -7.489 1.814 1.00 88.94 187 TYR A O 1
ATOM 1476 N N . TRP A 1 188 ? 1.786 -7.327 2.425 1.00 91.06 188 TRP A N 1
ATOM 1477 C CA . TRP A 1 188 ? 2.266 -6.971 1.097 1.00 91.06 188 TRP A CA 1
ATOM 1478 C C . TRP A 1 188 ? 3.687 -7.442 0.860 1.00 91.06 188 TRP A C 1
ATOM 1480 O O . TRP A 1 188 ? 4.490 -7.525 1.791 1.00 91.06 188 TRP A O 1
ATOM 1490 N N . ASP A 1 189 ? 3.960 -7.752 -0.402 1.00 89.31 189 ASP A N 1
ATOM 1491 C CA . ASP A 1 189 ? 5.227 -8.314 -0.845 1.00 89.31 189 ASP A CA 1
ATOM 1492 C C . ASP A 1 189 ? 5.385 -8.195 -2.371 1.00 89.31 189 ASP A C 1
ATOM 1494 O O . ASP A 1 189 ? 4.491 -7.708 -3.072 1.00 89.31 189 ASP A O 1
ATOM 1498 N N . ALA A 1 190 ? 6.502 -8.682 -2.906 1.00 90.06 190 ALA A N 1
ATOM 1499 C CA . ALA A 1 190 ? 6.686 -8.873 -4.338 1.00 90.06 190 ALA A CA 1
ATOM 1500 C C . ALA A 1 190 ? 5.678 -9.903 -4.907 1.00 90.06 190 ALA A C 1
ATOM 1502 O O . ALA A 1 190 ? 5.255 -10.816 -4.187 1.00 90.06 190 ALA A O 1
ATOM 1503 N N . PRO A 1 191 ? 5.330 -9.832 -6.213 1.00 92.81 191 PRO A N 1
ATOM 1504 C CA . PRO A 1 191 ? 4.343 -10.723 -6.838 1.00 92.81 191 PRO A CA 1
ATOM 1505 C C . PRO A 1 191 ? 4.553 -12.216 -6.527 1.00 92.81 191 PRO A C 1
ATOM 1507 O O . PRO A 1 191 ? 3.596 -12.938 -6.239 1.00 92.81 191 PRO A O 1
ATOM 1510 N N . TRP A 1 192 ? 5.814 -12.661 -6.507 1.00 91.25 192 TRP A N 1
ATOM 1511 C CA . TRP A 1 192 ? 6.194 -14.061 -6.314 1.00 91.25 192 TRP A CA 1
ATOM 1512 C C . TRP A 1 192 ? 5.610 -14.692 -5.039 1.00 91.25 192 TRP A C 1
ATOM 1514 O O . TRP A 1 192 ? 5.238 -15.865 -5.046 1.00 91.25 192 TRP A O 1
ATOM 1524 N N . PHE A 1 193 ? 5.487 -13.934 -3.946 1.00 90.12 193 PHE A N 1
ATOM 1525 C CA . PHE A 1 193 ? 4.991 -14.455 -2.666 1.00 90.12 193 PHE A CA 1
ATOM 1526 C C . PHE A 1 193 ? 3.498 -14.783 -2.666 1.00 90.12 193 PHE A C 1
ATOM 1528 O O . PHE A 1 193 ? 3.041 -15.557 -1.824 1.00 90.12 193 PHE A O 1
ATOM 1535 N N . LEU A 1 194 ? 2.747 -14.240 -3.623 1.00 92.81 194 LEU A N 1
ATOM 1536 C CA . LEU A 1 194 ? 1.356 -14.606 -3.873 1.00 92.81 194 LEU A CA 1
ATOM 1537 C C . LEU A 1 194 ? 1.220 -15.555 -5.069 1.00 92.81 194 LEU A C 1
ATOM 1539 O O . LEU A 1 194 ? 0.157 -15.629 -5.679 1.00 92.81 194 LEU A O 1
ATOM 1543 N N . ASP A 1 195 ? 2.292 -16.285 -5.391 1.00 95.75 195 ASP A N 1
ATOM 1544 C CA . ASP A 1 195 ? 2.383 -17.172 -6.549 1.00 95.75 195 ASP A CA 1
ATOM 1545 C C . ASP A 1 195 ? 2.140 -16.447 -7.887 1.00 95.75 195 ASP A C 1
ATOM 1547 O O . ASP A 1 195 ? 1.747 -17.086 -8.855 1.00 95.75 195 ASP A O 1
ATOM 1551 N N . LEU A 1 196 ? 2.400 -15.136 -7.968 1.00 97.25 196 LEU A N 1
ATOM 1552 C CA . LEU A 1 196 ? 2.256 -14.327 -9.183 1.00 97.25 196 LEU A CA 1
ATOM 1553 C C . LEU A 1 196 ? 3.611 -13.986 -9.809 1.00 97.25 196 LEU A C 1
ATOM 1555 O O . LEU A 1 196 ? 4.604 -13.770 -9.118 1.00 97.25 196 LEU A O 1
ATOM 1559 N N . GLN A 1 197 ? 3.638 -13.861 -11.131 1.00 95.62 197 GLN A N 1
ATOM 1560 C CA . GLN A 1 197 ? 4.777 -13.373 -11.903 1.00 95.62 197 GLN A CA 1
ATOM 1561 C C . GLN A 1 197 ? 4.301 -12.530 -13.083 1.00 95.62 197 GLN A C 1
ATOM 1563 O O . GLN A 1 197 ? 3.207 -12.737 -13.611 1.00 95.62 197 GLN A O 1
ATOM 1568 N N . TRP A 1 198 ? 5.153 -11.612 -13.532 1.00 96.06 198 TRP A N 1
ATOM 1569 C CA . TRP A 1 198 ? 4.967 -10.957 -14.821 1.00 96.06 198 TRP A CA 1
ATOM 1570 C C . TRP A 1 198 ? 5.347 -11.923 -15.942 1.00 96.06 198 TRP A C 1
ATOM 1572 O O . TRP A 1 198 ? 6.431 -12.501 -15.918 1.00 96.06 198 TRP A O 1
ATOM 1582 N N . GLU A 1 199 ? 4.460 -12.103 -16.919 1.00 95.88 199 GLU A N 1
ATOM 1583 C CA . GLU A 1 199 ? 4.697 -12.996 -18.050 1.00 95.88 199 GLU A CA 1
ATOM 1584 C C . GLU A 1 199 ? 5.900 -12.511 -18.861 1.00 95.88 199 GLU A C 1
ATOM 1586 O O . GLU A 1 199 ? 5.936 -11.358 -19.292 1.00 95.88 199 GLU A O 1
ATOM 1591 N N . THR A 1 200 ? 6.856 -13.403 -19.099 1.00 93.69 200 THR A N 1
ATOM 1592 C CA . THR A 1 200 ? 7.986 -13.178 -19.999 1.00 93.69 200 THR A CA 1
ATOM 1593 C C . THR A 1 200 ? 8.088 -14.320 -20.996 1.00 93.69 200 THR A C 1
ATOM 1595 O O . THR A 1 200 ? 7.658 -15.449 -20.754 1.00 93.69 200 THR A O 1
ATOM 1598 N N . THR A 1 201 ? 8.651 -14.020 -22.160 1.00 93.44 201 THR A N 1
ATOM 1599 C CA . THR A 1 201 ? 8.878 -14.989 -23.234 1.00 93.44 201 THR A CA 1
ATOM 1600 C C . THR A 1 201 ? 10.245 -14.750 -23.857 1.00 93.44 201 THR A C 1
ATOM 1602 O O . THR A 1 201 ? 10.824 -13.682 -23.698 1.00 93.44 201 THR A O 1
ATOM 1605 N N . GLU A 1 202 ? 10.733 -15.688 -24.663 1.00 92.62 202 GLU A N 1
ATOM 1606 C CA . GLU A 1 202 ? 11.978 -15.497 -25.422 1.00 92.62 202 GLU A CA 1
ATOM 1607 C C . GLU A 1 202 ? 11.949 -14.236 -26.318 1.00 92.62 202 GLU A C 1
ATOM 1609 O O . GLU A 1 202 ? 12.970 -13.584 -26.506 1.00 92.62 202 GLU A O 1
ATOM 1614 N N . ASN A 1 203 ? 10.774 -13.839 -26.827 1.00 93.00 203 ASN A N 1
ATOM 1615 C CA . ASN A 1 203 ? 10.624 -12.626 -27.646 1.00 93.00 203 ASN A CA 1
ATOM 1616 C C . ASN A 1 203 ? 10.490 -11.337 -26.817 1.00 93.00 203 ASN A C 1
ATOM 1618 O O . ASN A 1 203 ? 10.646 -10.241 -27.353 1.00 93.00 203 ASN A O 1
ATOM 1622 N N . GLN A 1 204 ? 10.134 -11.457 -25.538 1.00 93.56 204 GLN A N 1
ATOM 1623 C CA . GLN A 1 204 ? 9.939 -10.348 -24.608 1.00 93.56 204 GLN A CA 1
ATOM 1624 C C . GLN A 1 204 ? 10.354 -10.829 -23.203 1.00 93.56 204 GLN A C 1
ATOM 1626 O O . GLN A 1 204 ? 9.502 -11.246 -22.418 1.00 93.56 204 GLN A O 1
ATOM 1631 N N . PRO A 1 205 ? 11.665 -10.846 -22.906 1.00 94.62 205 PRO A N 1
ATOM 1632 C CA . PRO A 1 205 ? 12.193 -11.409 -21.658 1.00 94.62 205 PRO A CA 1
ATOM 1633 C C . PRO A 1 205 ? 12.111 -10.456 -20.453 1.00 94.62 205 PRO A C 1
ATOM 1635 O O . PRO A 1 205 ? 12.344 -10.857 -19.319 1.00 94.62 205 PRO A O 1
ATOM 1638 N N . TYR A 1 206 ? 11.778 -9.187 -20.686 1.00 95.44 206 TYR A N 1
ATOM 1639 C CA . TYR A 1 206 ? 11.910 -8.103 -19.714 1.00 95.44 206 TYR A CA 1
ATOM 1640 C C . TYR A 1 206 ? 10.645 -7.900 -18.873 1.00 95.44 206 TYR A C 1
ATOM 1642 O O . TYR A 1 206 ? 9.647 -7.362 -19.361 1.00 95.44 206 TYR A O 1
ATOM 1650 N N . GLN A 1 207 ? 10.689 -8.261 -17.591 1.00 93.69 207 GLN A N 1
ATOM 1651 C CA . GLN A 1 207 ? 9.520 -8.203 -16.696 1.00 93.69 207 GLN A CA 1
ATOM 1652 C C . GLN A 1 207 ? 8.938 -6.788 -16.516 1.00 93.69 207 GLN A C 1
ATOM 1654 O O . GLN A 1 207 ? 7.732 -6.628 -16.300 1.00 93.69 207 GLN A O 1
ATOM 1659 N N . GLY A 1 208 ? 9.761 -5.742 -16.628 1.00 94.75 208 GLY A N 1
ATOM 1660 C CA . GLY A 1 208 ? 9.326 -4.347 -16.508 1.00 94.75 208 GLY A CA 1
ATOM 1661 C C . GLY A 1 208 ? 8.405 -3.903 -17.647 1.00 94.75 208 GLY A C 1
ATOM 1662 O O . GLY A 1 208 ? 7.550 -3.049 -17.436 1.00 94.75 208 GLY A O 1
ATOM 1663 N N . LEU A 1 209 ? 8.505 -4.534 -18.823 1.00 96.75 209 LEU A N 1
ATOM 1664 C CA . LEU A 1 209 ? 7.635 -4.260 -19.975 1.00 96.75 209 LEU A CA 1
ATOM 1665 C C . LEU A 1 209 ? 6.332 -5.068 -19.962 1.00 96.75 209 LEU A C 1
ATOM 1667 O O . LEU A 1 209 ? 5.424 -4.777 -20.740 1.00 96.75 209 LEU A O 1
ATOM 1671 N N . SER A 1 210 ? 6.241 -6.093 -19.117 1.00 96.19 210 SER A N 1
ATOM 1672 C CA . SER A 1 210 ? 5.089 -6.985 -19.090 1.00 96.19 210 SER A CA 1
ATOM 1673 C C . SER A 1 210 ? 3.955 -6.423 -18.241 1.00 96.19 210 SER A C 1
ATOM 1675 O O . SER A 1 210 ? 4.155 -5.932 -17.128 1.00 96.19 210 SER A O 1
ATOM 1677 N N . THR A 1 211 ? 2.739 -6.525 -18.763 1.00 97.00 211 THR A N 1
ATOM 1678 C CA . THR A 1 211 ? 1.494 -6.174 -18.070 1.00 97.00 211 THR A CA 1
ATOM 1679 C C . THR A 1 211 ? 0.595 -7.391 -17.877 1.00 97.00 211 THR A C 1
ATOM 1681 O O . THR A 1 211 ? -0.496 -7.253 -17.341 1.00 97.00 211 THR A O 1
ATOM 1684 N N . SER A 1 212 ? 1.032 -8.587 -18.279 1.00 96.88 212 SER A N 1
ATOM 1685 C CA . SER A 1 212 ? 0.264 -9.827 -18.120 1.00 96.88 212 SER A CA 1
ATOM 1686 C C . SER A 1 212 ? 0.800 -10.630 -16.943 1.00 96.88 212 SER A C 1
ATOM 1688 O O . SER A 1 212 ? 2.007 -10.669 -16.710 1.00 96.88 212 SER A O 1
ATOM 1690 N N . LEU A 1 213 ? -0.103 -11.246 -16.183 1.00 97.38 213 LEU A N 1
ATOM 1691 C CA . LEU A 1 213 ? 0.245 -12.086 -15.042 1.00 97.38 213 LEU A CA 1
ATOM 1692 C C . LEU A 1 213 ? 0.162 -13.559 -15.431 1.00 97.38 213 LEU A C 1
ATOM 1694 O O . LEU A 1 213 ? -0.783 -13.980 -16.097 1.00 97.38 213 LEU A O 1
ATOM 1698 N N . VAL A 1 214 ? 1.113 -14.335 -14.933 1.00 97.56 214 VAL A N 1
ATOM 1699 C CA . VAL A 1 214 ? 1.050 -15.796 -14.849 1.00 97.56 214 VAL A CA 1
ATOM 1700 C C . VAL A 1 214 ? 1.290 -16.210 -13.405 1.00 97.56 214 VAL A C 1
ATOM 1702 O O . VAL A 1 214 ? 1.833 -15.431 -12.617 1.00 97.56 214 VAL A O 1
ATOM 1705 N N . ASP A 1 215 ? 0.888 -17.421 -13.032 1.00 97.12 215 ASP A N 1
ATOM 1706 C CA . ASP A 1 215 ? 1.344 -17.979 -11.765 1.00 97.12 215 ASP A CA 1
ATOM 1707 C C . ASP A 1 215 ? 2.766 -18.555 -11.868 1.00 97.12 215 ASP A C 1
ATOM 1709 O O . ASP A 1 215 ? 3.373 -18.608 -12.939 1.00 97.12 215 ASP A O 1
ATOM 1713 N N . THR A 1 216 ? 3.319 -19.019 -10.748 1.00 94.31 216 THR A N 1
ATOM 1714 C CA . THR A 1 216 ? 4.674 -19.598 -10.707 1.00 94.31 216 THR A CA 1
ATOM 1715 C C . THR A 1 216 ? 4.834 -20.926 -11.468 1.00 94.31 216 THR A C 1
ATOM 1717 O O . THR A 1 216 ? 5.948 -21.442 -11.549 1.00 94.31 216 THR A O 1
ATOM 1720 N N . ASN A 1 217 ? 3.762 -21.484 -12.046 1.00 95.50 217 ASN A N 1
ATOM 1721 C CA . ASN A 1 217 ? 3.811 -22.591 -13.006 1.00 95.50 217 ASN A CA 1
ATOM 1722 C C . ASN A 1 217 ? 3.687 -22.115 -14.468 1.00 95.50 217 ASN A C 1
ATOM 1724 O O . ASN A 1 217 ? 3.560 -22.952 -15.363 1.00 95.50 217 ASN A O 1
ATOM 1728 N N . HIS A 1 218 ? 3.725 -20.802 -14.713 1.00 93.62 218 HIS A N 1
ATOM 1729 C CA . HIS A 1 218 ? 3.437 -20.163 -15.997 1.00 93.62 218 HIS A CA 1
ATOM 1730 C C . HIS A 1 218 ? 1.996 -20.387 -16.492 1.00 93.62 218 HIS A C 1
ATOM 1732 O O . HIS A 1 218 ? 1.758 -20.481 -17.697 1.00 93.62 218 HIS A O 1
ATOM 1738 N N . ASP A 1 219 ? 1.025 -20.480 -15.575 1.00 96.06 219 ASP A N 1
ATOM 1739 C CA . ASP A 1 219 ? -0.394 -20.591 -15.920 1.00 96.06 219 ASP A CA 1
ATOM 1740 C C . ASP A 1 219 ? -1.082 -19.218 -15.960 1.00 96.06 219 ASP A C 1
ATOM 1742 O O . ASP A 1 219 ? -1.102 -18.484 -14.970 1.00 96.06 219 ASP A O 1
ATOM 1746 N N . LEU A 1 220 ? -1.694 -18.887 -17.100 1.00 95.75 220 LEU A N 1
ATOM 1747 C CA . LEU A 1 220 ? -2.456 -17.651 -17.314 1.00 95.75 220 LEU A CA 1
ATOM 1748 C C . LEU A 1 220 ? -3.805 -17.640 -16.578 1.00 95.75 220 LEU A C 1
ATOM 1750 O O . LEU A 1 220 ? -4.394 -16.574 -16.401 1.00 95.75 220 LEU A O 1
ATOM 1754 N N . THR A 1 221 ? -4.336 -18.793 -16.157 1.00 96.50 221 THR A N 1
ATOM 1755 C CA . THR A 1 221 ? -5.579 -18.825 -15.360 1.00 96.50 221 THR A CA 1
ATOM 1756 C C . THR A 1 221 ? -5.339 -18.476 -13.890 1.00 96.50 221 THR A C 1
ATOM 1758 O O . THR A 1 221 ? -6.293 -18.155 -13.166 1.00 96.50 221 THR A O 1
ATOM 1761 N N . LEU A 1 222 ? -4.063 -18.448 -13.483 1.00 98.12 222 LEU A N 1
ATOM 1762 C CA . LEU A 1 222 ? -3.587 -18.157 -12.134 1.00 98.12 222 LEU A CA 1
ATOM 1763 C C . LEU A 1 222 ? -4.085 -19.176 -11.097 1.00 98.12 222 LEU A C 1
ATOM 1765 O O . LEU A 1 222 ? -4.309 -18.818 -9.940 1.00 98.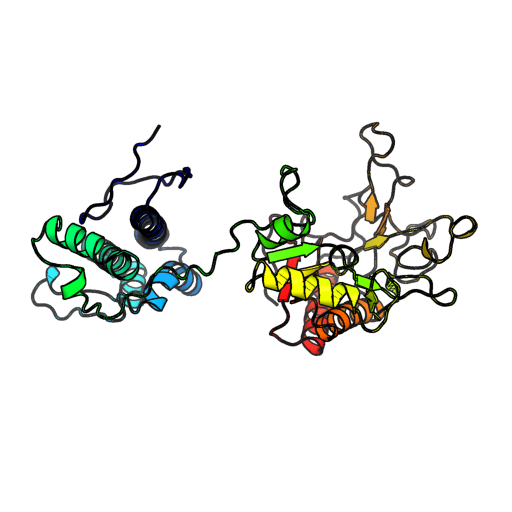12 222 LEU A O 1
ATOM 1769 N N . ASP A 1 223 ? -4.297 -20.434 -11.497 1.00 97.94 223 ASP A N 1
ATOM 1770 C CA . ASP A 1 223 ? -4.908 -21.470 -10.655 1.00 97.94 223 ASP A CA 1
ATOM 1771 C C . ASP A 1 223 ? -4.168 -21.645 -9.322 1.00 97.94 223 ASP A C 1
ATOM 1773 O O . ASP A 1 223 ? -4.801 -21.744 -8.263 1.00 97.94 223 ASP A O 1
ATOM 1777 N N . LYS A 1 224 ? -2.829 -21.636 -9.340 1.00 97.00 224 LYS A N 1
ATOM 1778 C CA . LYS A 1 224 ? -2.032 -21.784 -8.119 1.00 97.00 224 LYS A CA 1
ATOM 1779 C C . LYS A 1 224 ? -2.184 -20.577 -7.192 1.00 97.00 224 LYS A C 1
ATOM 1781 O O . LYS A 1 224 ? -2.436 -20.754 -6.001 1.00 97.00 224 LYS A O 1
ATOM 1786 N N . ALA A 1 225 ? -2.106 -19.369 -7.741 1.00 97.50 225 ALA A N 1
ATOM 1787 C CA . ALA A 1 225 ? -2.239 -18.130 -6.979 1.00 97.50 225 ALA A CA 1
ATOM 1788 C C . ALA A 1 225 ? -3.662 -17.939 -6.414 1.00 97.50 225 ALA A C 1
ATOM 1790 O O . ALA A 1 225 ? -3.834 -17.526 -5.265 1.00 97.50 225 ALA A O 1
ATOM 1791 N N . ARG A 1 226 ? -4.701 -18.325 -7.170 1.00 97.75 226 ARG A N 1
ATOM 1792 C CA . ARG A 1 226 ? -6.092 -18.355 -6.683 1.00 97.75 226 ARG A CA 1
ATOM 1793 C C . ARG A 1 226 ? -6.249 -19.310 -5.512 1.00 97.75 226 ARG A C 1
ATOM 1795 O O . ARG A 1 226 ? -6.810 -18.924 -4.489 1.00 97.75 226 ARG A O 1
ATOM 1802 N N . LYS A 1 227 ? -5.705 -20.522 -5.632 1.00 97.50 227 LYS A N 1
ATOM 1803 C CA . LYS A 1 227 ? -5.731 -21.508 -4.551 1.00 97.50 227 LYS A CA 1
ATOM 1804 C C . LYS A 1 227 ? -5.032 -20.985 -3.294 1.00 97.50 227 LYS A C 1
ATOM 1806 O O . LYS A 1 227 ? -5.575 -21.119 -2.203 1.00 97.50 227 LYS A O 1
ATOM 1811 N N . LEU A 1 228 ? -3.874 -20.340 -3.441 1.00 95.56 228 LEU A N 1
ATOM 1812 C CA . LEU A 1 228 ? -3.164 -19.713 -2.326 1.00 95.56 228 LEU A CA 1
ATOM 1813 C C . LEU A 1 228 ? -4.023 -18.640 -1.634 1.00 95.56 228 LEU A C 1
ATOM 1815 O O . LEU A 1 228 ? -4.133 -18.640 -0.407 1.00 95.56 228 LEU A O 1
ATOM 1819 N N . LYS A 1 229 ? -4.677 -17.755 -2.401 1.00 95.56 229 LYS A N 1
ATOM 1820 C CA . LYS A 1 229 ? -5.587 -16.732 -1.855 1.00 95.56 229 LYS A CA 1
ATOM 1821 C C . LYS A 1 229 ? -6.795 -17.353 -1.147 1.00 95.56 229 LYS A C 1
ATOM 1823 O O . LYS A 1 229 ? -7.170 -16.872 -0.080 1.00 95.56 229 LYS A O 1
ATOM 1828 N N . GLU A 1 230 ? -7.386 -18.415 -1.694 1.00 96.75 230 GLU A N 1
ATOM 1829 C CA . GLU A 1 230 ? -8.487 -19.152 -1.055 1.00 96.75 230 GLU A CA 1
ATOM 1830 C C . GLU A 1 230 ? -8.061 -19.785 0.276 1.00 96.75 230 GLU A C 1
ATOM 1832 O O . GLU A 1 230 ? -8.768 -19.649 1.276 1.00 96.75 230 GLU A O 1
ATOM 1837 N N . GLU A 1 231 ? -6.894 -20.434 0.319 1.00 95.75 231 GLU A N 1
ATOM 1838 C CA . GLU A 1 231 ? -6.341 -21.007 1.550 1.00 95.75 231 GLU A CA 1
ATOM 1839 C C . GLU A 1 231 ? -6.061 -19.914 2.594 1.00 95.75 231 GLU A C 1
ATOM 1841 O O . GLU A 1 231 ? -6.397 -20.074 3.771 1.00 95.75 231 GLU A O 1
ATOM 1846 N N . LEU A 1 232 ? -5.520 -18.771 2.161 1.00 92.69 232 LEU A N 1
ATOM 1847 C CA . LEU A 1 232 ? -5.247 -17.628 3.028 1.00 92.69 232 LEU A CA 1
ATOM 1848 C C . LEU A 1 232 ? -6.532 -17.032 3.619 1.00 92.69 232 LEU A C 1
ATOM 1850 O O . LEU A 1 232 ? -6.602 -16.811 4.827 1.00 92.69 232 LEU A O 1
ATOM 1854 N N . LEU A 1 233 ? -7.568 -16.836 2.798 1.00 91.56 233 LEU A N 1
ATOM 1855 C CA . LEU A 1 233 ? -8.887 -16.374 3.247 1.00 91.56 233 LEU A CA 1
ATOM 1856 C C . LEU A 1 233 ? -9.584 -17.394 4.157 1.00 91.56 233 LEU A C 1
ATOM 1858 O O . LEU A 1 233 ? -10.342 -17.011 5.047 1.00 91.56 233 LEU A O 1
ATOM 1862 N N . GLY A 1 234 ? -9.313 -18.689 3.973 1.00 91.06 234 GLY A N 1
ATOM 1863 C CA . GLY A 1 234 ? -9.776 -19.743 4.874 1.00 91.06 234 GLY A CA 1
ATOM 1864 C C . GLY A 1 234 ? -9.177 -19.641 6.282 1.00 91.06 234 GLY A C 1
ATOM 1865 O O . GLY A 1 234 ? -9.848 -19.985 7.255 1.00 91.06 234 GLY A O 1
ATOM 1866 N N . LEU A 1 235 ? -7.940 -19.145 6.400 1.00 89.00 235 LEU A N 1
ATOM 1867 C CA . LEU A 1 235 ? -7.257 -18.920 7.679 1.00 89.00 235 LEU A CA 1
ATOM 1868 C C . LEU A 1 235 ? -7.586 -17.551 8.289 1.00 89.00 235 LEU A C 1
ATOM 1870 O O . LEU A 1 235 ? -7.793 -17.455 9.499 1.00 89.00 235 LEU A O 1
ATOM 1874 N N . ASN A 1 236 ? -7.647 -16.504 7.463 1.00 88.25 236 ASN A N 1
ATOM 1875 C CA . ASN A 1 236 ? -8.057 -15.161 7.859 1.00 88.25 236 ASN A CA 1
ATOM 1876 C C . ASN A 1 236 ? -9.003 -14.546 6.811 1.00 88.25 236 ASN A C 1
ATOM 1878 O O . A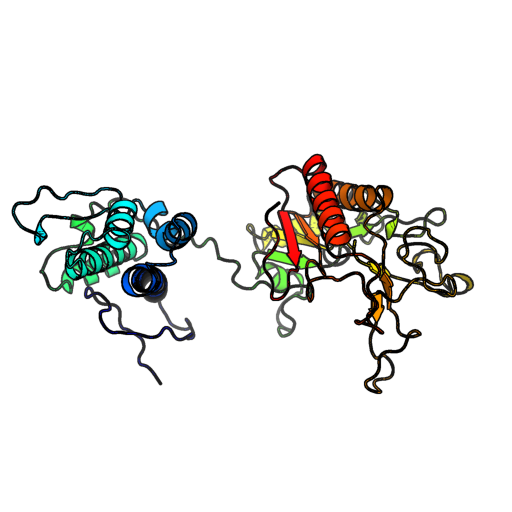SN A 1 236 ? -8.539 -13.968 5.828 1.00 88.25 236 ASN A O 1
ATOM 1882 N N . PRO A 1 237 ? -10.328 -14.585 7.042 1.00 87.75 237 PRO A N 1
ATOM 1883 C CA . PRO A 1 237 ? -11.312 -14.015 6.120 1.00 87.75 237 PRO A CA 1
ATOM 1884 C C . PRO A 1 237 ? -11.210 -12.496 5.918 1.00 87.75 237 PRO A C 1
ATOM 1886 O O . PRO A 1 237 ? -11.814 -11.972 4.985 1.00 87.75 237 PRO A O 1
ATOM 1889 N N . ASN A 1 238 ? -10.487 -11.783 6.788 1.00 86.25 238 ASN A N 1
ATOM 1890 C CA . ASN A 1 238 ? -10.367 -10.325 6.748 1.00 86.25 238 ASN A CA 1
ATOM 1891 C C . ASN A 1 238 ? -9.059 -9.841 6.107 1.00 86.25 238 ASN A C 1
ATOM 1893 O O . ASN A 1 238 ? -8.875 -8.631 5.974 1.00 86.25 238 ASN A O 1
ATOM 1897 N N . ILE A 1 239 ? -8.153 -10.748 5.727 1.00 88.88 239 ILE A N 1
ATOM 1898 C CA . ILE A 1 239 ? -6.832 -10.362 5.234 1.00 88.88 239 ILE A CA 1
ATOM 1899 C C . ILE A 1 239 ? -6.903 -9.601 3.909 1.00 88.88 239 ILE A C 1
ATOM 1901 O O . ILE A 1 239 ? -7.523 -10.035 2.933 1.00 88.88 239 ILE A O 1
ATOM 1905 N N . LYS A 1 240 ? -6.191 -8.479 3.874 1.00 91.88 240 LYS A N 1
ATOM 1906 C CA . LYS A 1 240 ? -5.907 -7.682 2.689 1.00 91.88 240 LYS A CA 1
ATOM 1907 C C . LYS A 1 240 ? -4.500 -7.968 2.205 1.00 91.88 240 LYS A C 1
ATOM 1909 O O . LYS A 1 240 ? -3.554 -7.950 2.988 1.00 91.88 240 LYS A O 1
ATOM 1914 N N . THR A 1 241 ? -4.369 -8.242 0.914 1.00 93.12 241 THR A N 1
ATOM 1915 C CA . THR A 1 241 ? -3.076 -8.530 0.286 1.00 93.12 241 THR A CA 1
ATOM 1916 C C . THR A 1 241 ? -2.762 -7.477 -0.761 1.00 93.12 241 THR A C 1
ATOM 1918 O O . THR A 1 241 ? -3.571 -7.274 -1.664 1.00 93.12 241 THR A O 1
ATOM 1921 N N . LEU A 1 242 ? -1.603 -6.833 -0.667 1.00 95.38 242 LEU A N 1
ATOM 1922 C CA . LEU A 1 242 ? -1.096 -5.918 -1.688 1.00 95.38 242 LEU A CA 1
ATOM 1923 C C . LEU A 1 242 ? 0.136 -6.523 -2.360 1.00 95.38 242 LEU A C 1
ATOM 1925 O O . LEU A 1 242 ? 0.817 -7.363 -1.775 1.00 95.38 242 LEU A O 1
ATOM 1929 N N . VAL A 1 243 ? 0.434 -6.074 -3.573 1.00 95.06 243 VAL A N 1
ATOM 1930 C CA . VAL A 1 243 ? 1.673 -6.427 -4.273 1.00 95.06 243 VAL A CA 1
ATOM 1931 C C . VAL A 1 243 ? 2.455 -5.175 -4.625 1.00 95.06 243 VAL A C 1
ATOM 1933 O O . VAL A 1 243 ? 1.876 -4.170 -5.044 1.00 95.06 243 VAL A O 1
ATOM 1936 N N . SER A 1 244 ? 3.770 -5.242 -4.463 1.00 93.75 244 SER A N 1
ATOM 1937 C CA . SER A 1 244 ? 4.668 -4.158 -4.839 1.00 93.75 244 SER A CA 1
ATOM 1938 C C . SER A 1 244 ? 4.726 -4.002 -6.355 1.00 93.75 244 SER A C 1
ATOM 1940 O O . SER A 1 244 ? 4.934 -4.971 -7.092 1.00 93.75 244 SER A O 1
ATOM 1942 N N . VAL A 1 245 ? 4.514 -2.772 -6.822 1.00 95.62 245 VAL A N 1
ATOM 1943 C CA . VAL A 1 245 ? 4.696 -2.397 -8.225 1.00 95.62 245 VAL A CA 1
ATOM 1944 C C . VAL A 1 245 ? 5.890 -1.463 -8.307 1.00 95.62 245 VAL A C 1
ATOM 1946 O O . VAL A 1 245 ? 5.820 -0.302 -7.903 1.00 95.62 245 VAL A O 1
ATOM 1949 N N . GLU A 1 246 ? 6.982 -1.990 -8.849 1.00 92.62 246 GLU A N 1
ATOM 1950 C CA . GLU A 1 246 ? 8.206 -1.226 -9.054 1.00 92.62 246 GLU A CA 1
ATOM 1951 C C . GLU A 1 246 ? 7.976 -0.092 -10.060 1.00 92.62 246 GLU A C 1
ATOM 1953 O O . GLU A 1 246 ? 7.469 -0.313 -11.164 1.00 92.62 246 GLU A O 1
ATOM 1958 N N . TYR A 1 247 ? 8.350 1.129 -9.675 1.00 94.00 247 TYR A N 1
ATOM 1959 C CA . TYR A 1 247 ? 8.289 2.310 -10.549 1.00 94.00 247 TYR A CA 1
ATOM 1960 C C . TYR A 1 247 ? 9.558 3.158 -10.483 1.00 94.00 247 TYR A C 1
ATOM 1962 O O . TYR A 1 247 ? 9.980 3.695 -11.503 1.00 94.00 247 TYR A O 1
ATOM 1970 N N . ARG A 1 248 ? 10.154 3.301 -9.291 1.00 93.31 248 ARG A N 1
ATOM 1971 C CA . ARG A 1 248 ? 11.354 4.115 -9.062 1.00 93.31 248 ARG A CA 1
ATOM 1972 C C . ARG A 1 248 ? 12.600 3.433 -9.614 1.00 93.31 248 ARG A C 1
ATOM 1974 O O . ARG A 1 248 ? 13.496 4.099 -10.131 1.00 93.31 248 ARG A O 1
ATOM 1981 N N . GLU A 1 249 ? 12.641 2.112 -9.518 1.00 92.88 249 GLU A N 1
ATOM 1982 C CA . GLU A 1 249 ? 13.764 1.296 -9.950 1.00 92.88 249 GLU A CA 1
ATOM 1983 C C . GLU A 1 249 ? 13.326 -0.001 -10.629 1.00 92.88 249 GLU A C 1
ATOM 1985 O O . GLU A 1 249 ? 12.145 -0.342 -10.678 1.00 92.88 249 GLU A O 1
ATOM 1990 N N . GLY A 1 250 ? 14.288 -0.708 -11.212 1.00 93.62 250 GLY A N 1
ATOM 1991 C CA . GLY A 1 250 ? 14.079 -2.037 -11.764 1.00 93.62 250 GLY A CA 1
ATOM 1992 C C . GLY A 1 250 ? 15.369 -2.838 -11.782 1.00 93.62 250 GLY A C 1
ATOM 1993 O O . GLY A 1 250 ? 16.448 -2.261 -11.889 1.00 93.62 250 GLY A O 1
ATOM 1994 N N . ILE A 1 251 ? 15.255 -4.162 -11.689 1.00 92.56 251 ILE A N 1
ATOM 1995 C CA . ILE A 1 251 ? 16.411 -5.068 -11.698 1.00 92.56 251 ILE A CA 1
ATOM 1996 C C . ILE A 1 251 ? 17.227 -4.843 -12.976 1.00 92.56 251 ILE A C 1
ATOM 1998 O O . ILE A 1 251 ? 16.656 -4.788 -14.071 1.00 92.56 251 ILE A O 1
ATOM 2002 N N . ILE A 1 252 ? 18.547 -4.727 -12.831 1.00 90.19 252 ILE A N 1
ATOM 2003 C CA . ILE A 1 252 ? 19.488 -4.676 -13.953 1.00 90.19 252 ILE A CA 1
ATOM 2004 C C . ILE A 1 252 ? 20.181 -6.035 -14.082 1.00 90.19 252 ILE A C 1
ATOM 2006 O O . ILE A 1 252 ? 20.630 -6.603 -13.092 1.00 90.19 252 ILE A O 1
ATOM 2010 N N . THR A 1 253 ? 20.361 -6.488 -15.321 1.00 85.25 253 THR A N 1
ATOM 2011 C CA . THR A 1 253 ? 21.340 -7.523 -15.676 1.00 85.25 253 THR A CA 1
ATOM 2012 C C . THR A 1 253 ? 22.293 -6.902 -16.699 1.00 85.25 253 THR A C 1
ATOM 2014 O O . THR A 1 253 ? 21.887 -6.633 -17.824 1.00 85.25 253 THR A O 1
ATOM 2017 N N . LEU A 1 254 ? 23.538 -6.598 -16.305 1.00 68.12 254 LEU A N 1
ATOM 2018 C CA . LEU A 1 254 ? 24.501 -5.889 -17.173 1.00 68.12 254 LEU A CA 1
ATOM 2019 C C . LEU A 1 254 ? 25.138 -6.793 -18.243 1.00 68.12 254 LEU A C 1
ATOM 2021 O O . LEU A 1 254 ? 25.537 -6.303 -19.295 1.00 68.12 254 LEU A O 1
ATOM 2025 N N . ASP A 1 255 ? 25.225 -8.100 -17.984 1.00 75.12 255 ASP A N 1
ATOM 2026 C CA . ASP A 1 255 ? 25.806 -9.096 -18.893 1.00 75.12 255 ASP A CA 1
ATOM 2027 C C . ASP A 1 255 ? 24.741 -10.113 -19.331 1.00 75.12 255 ASP A C 1
ATOM 2029 O O . ASP A 1 255 ? 24.681 -11.250 -18.860 1.00 75.12 255 ASP A O 1
ATOM 2033 N N . GLU A 1 256 ? 23.854 -9.670 -20.224 1.00 80.56 256 GLU A N 1
ATOM 2034 C CA . GLU A 1 256 ? 22.787 -10.510 -20.784 1.00 80.56 256 GLU A CA 1
ATOM 2035 C C . GLU A 1 256 ? 23.315 -11.615 -21.713 1.00 80.56 256 GLU A C 1
ATOM 2037 O O . GLU A 1 256 ? 22.626 -12.616 -21.917 1.00 80.56 256 GLU A O 1
ATOM 2042 N N . ASP A 1 257 ? 24.541 -11.479 -22.237 1.00 80.38 257 ASP A N 1
ATOM 2043 C CA . ASP A 1 257 ? 25.171 -12.463 -23.130 1.00 80.38 257 ASP A CA 1
ATOM 2044 C C . ASP A 1 257 ? 25.462 -13.794 -22.413 1.00 80.38 257 ASP A C 1
ATOM 2046 O O . ASP A 1 257 ? 25.516 -14.851 -23.049 1.00 80.38 257 ASP A O 1
ATOM 2050 N N . ASN A 1 258 ? 25.632 -13.753 -21.088 1.00 80.31 258 ASN A N 1
ATOM 2051 C CA . ASN A 1 258 ? 25.881 -14.921 -20.243 1.00 80.31 258 ASN A CA 1
ATOM 2052 C C . ASN A 1 258 ? 24.661 -15.357 -19.409 1.00 80.31 258 ASN A C 1
ATOM 2054 O O . ASN A 1 258 ? 24.763 -16.332 -18.659 1.00 80.31 258 ASN A O 1
ATOM 2058 N N . ALA A 1 259 ? 23.519 -14.676 -19.546 1.00 83.19 259 ALA A N 1
ATOM 2059 C CA . ALA A 1 259 ? 22.289 -14.961 -18.810 1.00 83.19 259 ALA A CA 1
ATOM 2060 C C . ALA A 1 259 ? 21.273 -15.720 -19.677 1.00 83.19 259 ALA A C 1
ATOM 2062 O O . ALA A 1 259 ? 21.181 -15.528 -20.892 1.00 83.19 259 ALA A O 1
ATOM 2063 N N . ASN A 1 260 ? 20.462 -16.580 -19.062 1.00 88.56 260 ASN A N 1
ATOM 2064 C CA . ASN A 1 260 ? 19.280 -17.100 -19.742 1.00 88.56 260 ASN A CA 1
ATOM 2065 C C . ASN A 1 260 ? 18.235 -15.984 -19.881 1.00 88.56 260 ASN A C 1
ATOM 2067 O O . ASN A 1 260 ? 18.159 -15.087 -19.047 1.00 88.56 260 ASN A O 1
ATOM 2071 N N . TRP A 1 261 ? 17.366 -16.062 -20.893 1.00 87.44 261 TRP A N 1
ATOM 2072 C CA . TRP A 1 261 ? 16.375 -15.007 -21.156 1.00 87.44 261 TRP A CA 1
ATOM 2073 C C . TRP A 1 261 ? 15.407 -14.763 -19.983 1.00 87.44 261 TRP A C 1
ATOM 2075 O O . TRP A 1 261 ? 14.903 -13.659 -19.827 1.00 87.44 261 TRP A O 1
ATOM 2085 N N . TRP A 1 262 ? 15.155 -15.759 -19.126 1.00 84.12 262 TRP A N 1
ATOM 2086 C CA . TRP A 1 262 ? 14.327 -15.595 -17.920 1.00 84.12 262 TRP A CA 1
ATOM 2087 C C . TRP A 1 262 ? 15.071 -14.942 -16.739 1.00 84.12 262 TRP A C 1
ATOM 2089 O O . TRP A 1 262 ? 14.457 -14.669 -15.711 1.00 84.12 262 TRP A O 1
ATOM 2099 N N . GLU A 1 263 ? 16.379 -14.706 -16.871 1.00 87.19 263 GLU A N 1
ATOM 2100 C CA . GLU A 1 263 ? 17.254 -14.038 -15.890 1.00 87.19 263 GLU A CA 1
ATOM 2101 C C . GLU A 1 263 ? 17.545 -12.578 -16.289 1.00 87.19 263 GLU A C 1
ATOM 2103 O O . GLU A 1 263 ? 18.351 -11.894 -15.655 1.00 87.19 263 GLU A O 1
ATOM 2108 N N . TYR A 1 264 ? 16.912 -12.087 -17.358 1.00 92.44 264 TYR A N 1
ATOM 2109 C CA . TYR A 1 264 ? 17.054 -10.700 -17.788 1.00 92.44 264 TYR A CA 1
ATOM 2110 C C . TYR A 1 264 ? 16.388 -9.749 -16.789 1.00 92.44 264 TYR A C 1
ATOM 2112 O O . TYR A 1 264 ? 15.448 -10.110 -16.074 1.00 92.44 264 TYR A O 1
ATOM 2120 N N . GLY A 1 265 ? 16.882 -8.510 -16.760 1.00 91.75 265 GLY A N 1
ATOM 2121 C CA . GLY A 1 265 ? 16.371 -7.466 -15.881 1.00 91.75 265 GLY A CA 1
ATOM 2122 C C . GLY A 1 265 ? 14.968 -6.975 -16.255 1.00 91.75 265 GLY A C 1
ATOM 2123 O O . GLY A 1 265 ? 14.260 -7.517 -17.109 1.00 91.75 265 GLY A O 1
ATOM 2124 N N . HIS A 1 266 ? 14.543 -5.883 -15.624 1.00 94.44 266 HIS A N 1
ATOM 2125 C CA . HIS A 1 266 ? 13.240 -5.273 -15.899 1.00 94.44 266 HIS A CA 1
ATOM 2126 C C . HIS A 1 266 ? 13.165 -4.628 -17.282 1.00 94.44 266 HIS A C 1
ATOM 2128 O O . HIS A 1 266 ? 12.098 -4.636 -17.895 1.00 94.44 266 HIS A O 1
ATOM 2134 N N . TYR A 1 267 ? 14.282 -4.105 -17.781 1.00 95.06 267 TYR A N 1
ATOM 2135 C CA . TYR A 1 267 ? 14.418 -3.549 -19.121 1.00 95.06 267 TYR A CA 1
ATOM 2136 C C . TYR A 1 267 ? 15.805 -3.894 -19.668 1.00 95.06 267 TYR A C 1
ATOM 2138 O O . TYR A 1 267 ? 16.737 -4.078 -18.888 1.00 95.06 267 TYR A O 1
ATOM 2146 N N . SER A 1 268 ? 15.960 -3.911 -20.995 1.00 92.44 268 SER A N 1
ATOM 2147 C CA . SER A 1 268 ? 17.279 -4.057 -21.628 1.00 92.44 268 SER A CA 1
ATOM 2148 C C . SER A 1 268 ? 18.238 -2.952 -21.156 1.00 92.44 268 SER A C 1
ATOM 2150 O O . SER A 1 268 ? 17.765 -1.826 -20.955 1.00 92.44 268 SER A O 1
ATOM 2152 N N . PRO A 1 269 ? 19.562 -3.177 -21.086 1.00 88.38 269 PRO A N 1
ATOM 2153 C CA . PRO A 1 269 ? 20.536 -2.151 -20.690 1.00 88.38 269 PRO A CA 1
ATOM 2154 C C . PRO A 1 269 ? 20.422 -0.857 -21.511 1.00 88.38 269 PRO A C 1
ATOM 2156 O O . PRO A 1 269 ? 20.491 0.252 -20.983 1.00 88.38 269 PRO A O 1
ATOM 2159 N N . ASP A 1 270 ? 20.111 -0.985 -22.803 1.00 90.38 270 ASP A N 1
ATOM 2160 C CA . ASP A 1 270 ? 19.955 0.153 -23.710 1.00 90.38 270 ASP A CA 1
ATOM 2161 C C . ASP A 1 270 ? 18.611 0.887 -23.600 1.00 90.38 270 ASP A C 1
ATOM 2163 O O . ASP A 1 270 ? 18.435 1.921 -24.254 1.00 90.38 270 ASP A O 1
ATOM 2167 N N . SER A 1 271 ? 17.680 0.408 -22.768 1.00 94.50 271 SER A N 1
ATOM 2168 C CA . SER A 1 271 ? 16.311 0.925 -22.683 1.00 94.50 271 SER A CA 1
ATOM 2169 C C . SER A 1 271 ? 16.281 2.442 -22.459 1.00 94.50 271 SER A C 1
ATOM 2171 O O . SER A 1 271 ? 17.053 2.964 -21.645 1.00 94.50 271 SER A O 1
ATOM 2173 N N . PRO A 1 272 ? 15.374 3.176 -23.133 1.00 95.50 272 PRO A N 1
ATOM 2174 C CA . PRO A 1 272 ? 15.190 4.602 -22.881 1.00 95.50 272 PRO A CA 1
ATOM 2175 C C . PRO A 1 272 ? 14.564 4.878 -21.509 1.00 95.50 272 PRO A C 1
ATOM 2177 O O . PRO A 1 272 ? 14.528 6.030 -21.087 1.00 95.50 272 PRO A O 1
ATOM 2180 N N . PHE A 1 273 ? 14.053 3.852 -20.822 1.00 97.06 273 PHE A N 1
ATOM 2181 C CA . PHE A 1 273 ? 13.383 3.997 -19.531 1.00 97.06 273 PHE A CA 1
ATOM 2182 C C . PHE A 1 273 ? 14.348 4.125 -18.356 1.00 97.06 273 PHE A C 1
ATOM 2184 O O . PHE A 1 273 ? 13.917 4.524 -17.280 1.00 97.06 273 PHE A O 1
ATOM 2191 N N . TRP A 1 274 ? 15.639 3.851 -18.541 1.00 96.19 274 TRP A N 1
ATOM 2192 C CA . TRP A 1 274 ? 16.646 4.115 -17.518 1.00 96.19 274 TRP A CA 1
ATOM 2193 C C . TRP A 1 274 ? 17.025 5.597 -17.484 1.00 96.19 274 TRP A C 1
ATOM 2195 O O . TRP A 1 274 ? 17.169 6.240 -18.528 1.00 96.19 274 TRP A O 1
ATOM 2205 N N . PHE A 1 275 ? 17.276 6.134 -16.290 1.00 95.44 275 PHE A N 1
ATOM 2206 C CA . PHE A 1 275 ? 18.219 7.243 -16.189 1.00 95.44 275 PHE A CA 1
ATOM 2207 C C . PHE A 1 275 ? 19.604 6.719 -16.557 1.00 95.44 275 PHE A C 1
ATOM 2209 O O . PHE A 1 275 ? 19.994 5.646 -16.104 1.00 95.44 275 PHE A O 1
ATOM 2216 N N . LYS A 1 276 ? 20.331 7.466 -17.390 1.00 92.31 276 LYS A N 1
ATOM 2217 C CA . LYS A 1 276 ? 21.665 7.082 -17.856 1.00 92.31 276 LYS A CA 1
ATOM 2218 C C . LYS A 1 276 ? 22.711 8.059 -17.348 1.00 92.31 276 LYS A C 1
ATOM 2220 O O . LYS A 1 276 ? 22.463 9.266 -17.299 1.00 92.31 276 LYS A O 1
ATOM 2225 N N . ASP A 1 277 ? 23.860 7.525 -16.966 1.00 88.31 277 ASP A N 1
ATOM 2226 C CA . ASP A 1 277 ? 25.016 8.310 -16.566 1.00 88.31 277 ASP A CA 1
ATOM 2227 C C . ASP A 1 277 ? 25.732 8.910 -17.798 1.00 88.31 277 ASP A C 1
ATOM 2229 O O . ASP A 1 277 ? 25.268 8.826 -18.940 1.00 88.31 277 ASP A O 1
ATOM 2233 N N . THR A 1 278 ? 26.889 9.542 -17.588 1.00 88.62 278 THR A N 1
ATOM 2234 C CA . THR A 1 278 ? 27.673 10.134 -18.685 1.00 88.62 278 THR A CA 1
ATOM 2235 C C . THR A 1 278 ? 28.299 9.111 -19.635 1.00 88.62 278 THR A C 1
ATOM 2237 O O . THR A 1 278 ? 28.700 9.491 -20.736 1.00 88.62 278 THR A O 1
ATOM 2240 N N . ASN A 1 279 ? 28.411 7.849 -19.218 1.00 87.56 279 ASN A N 1
ATOM 2241 C CA . ASN A 1 279 ? 28.922 6.747 -20.030 1.00 87.56 279 ASN A CA 1
ATOM 2242 C C . ASN A 1 279 ? 27.805 6.082 -20.849 1.00 87.56 279 ASN A C 1
ATOM 2244 O O . ASN A 1 279 ? 28.092 5.397 -21.828 1.00 87.56 279 ASN A O 1
ATOM 2248 N N . GLY A 1 280 ? 26.543 6.373 -20.519 1.00 88.62 280 GLY A N 1
ATOM 2249 C CA . GLY A 1 280 ? 25.365 5.791 -21.151 1.00 88.62 280 GLY A CA 1
ATOM 2250 C C . GLY A 1 280 ? 24.835 4.559 -20.420 1.00 88.62 280 GLY A C 1
ATOM 2251 O O . GLY A 1 280 ? 23.894 3.939 -20.921 1.00 88.62 280 GLY A O 1
ATOM 2252 N N . ASP A 1 281 ? 25.393 4.242 -19.253 1.00 89.06 281 ASP A N 1
ATOM 2253 C CA . ASP A 1 281 ? 25.001 3.103 -18.432 1.00 89.06 281 ASP A CA 1
ATOM 2254 C C . ASP A 1 281 ? 23.823 3.481 -17.521 1.00 89.06 281 ASP A C 1
ATOM 2256 O O . ASP A 1 281 ? 23.695 4.652 -17.135 1.00 89.06 281 ASP A O 1
ATOM 2260 N N . PRO A 1 282 ? 22.935 2.533 -17.168 1.00 92.44 282 PRO A N 1
ATOM 2261 C CA . PRO A 1 282 ? 21.881 2.780 -16.194 1.00 92.44 282 PRO A CA 1
ATOM 2262 C C . PRO A 1 282 ? 22.447 3.303 -14.868 1.00 92.44 282 PRO A C 1
ATOM 2264 O O . PRO A 1 282 ? 23.375 2.732 -14.299 1.00 92.44 282 PRO A O 1
ATOM 2267 N N . VAL A 1 283 ? 21.865 4.383 -14.352 1.00 93.94 283 VAL A N 1
ATOM 2268 C CA . VAL A 1 283 ? 22.262 4.947 -13.060 1.00 93.94 283 VAL A CA 1
ATOM 2269 C C . VAL A 1 283 ? 21.890 3.961 -11.941 1.00 93.94 283 VAL A C 1
ATOM 2271 O O . VAL A 1 283 ? 20.724 3.562 -11.878 1.00 93.94 283 VAL A O 1
ATOM 2274 N N . PRO A 1 284 ? 22.810 3.611 -11.022 1.00 92.56 284 PRO A N 1
ATOM 2275 C CA . PRO A 1 284 ? 22.531 2.670 -9.938 1.00 92.56 284 PRO A CA 1
ATOM 2276 C C . PRO A 1 284 ? 21.430 3.165 -8.994 1.00 92.56 284 PRO A C 1
ATOM 2278 O O . PRO A 1 284 ? 21.555 4.241 -8.400 1.00 92.56 284 PRO A O 1
ATOM 2281 N N . GLY A 1 285 ? 20.365 2.374 -8.862 1.00 90.38 285 GLY A N 1
ATOM 2282 C CA . GLY A 1 285 ? 19.196 2.653 -8.032 1.00 90.38 285 GLY A CA 1
ATOM 2283 C C . GLY A 1 285 ? 19.335 2.138 -6.604 1.00 90.38 285 GLY A C 1
ATOM 2284 O O . GLY A 1 285 ? 19.170 2.925 -5.670 1.00 90.38 285 GLY A O 1
ATOM 2285 N N . TRP A 1 286 ? 19.699 0.869 -6.455 1.00 90.31 286 TRP A N 1
ATOM 2286 C CA . TRP A 1 286 ? 19.924 0.170 -5.192 1.00 90.31 286 TRP A CA 1
ATOM 2287 C C . TRP A 1 286 ? 21.047 -0.864 -5.355 1.00 90.31 286 TRP A C 1
ATOM 2289 O O . TRP A 1 286 ? 21.273 -1.377 -6.456 1.00 90.31 286 TRP A O 1
ATOM 2299 N N . GLY A 1 287 ? 21.740 -1.173 -4.262 1.00 89.75 287 GLY A N 1
ATOM 2300 C CA . GLY A 1 287 ? 22.819 -2.155 -4.201 1.00 89.75 287 GLY A CA 1
ATOM 2301 C C . GLY A 1 287 ? 23.010 -2.674 -2.778 1.00 89.75 287 GLY A C 1
ATOM 2302 O O . GLY A 1 287 ? 22.454 -2.121 -1.827 1.00 89.75 287 GLY A O 1
ATOM 2303 N N . GLU A 1 288 ? 23.790 -3.739 -2.637 1.00 89.06 288 GLU A N 1
ATOM 2304 C CA . GLU A 1 288 ? 24.149 -4.336 -1.349 1.00 89.06 288 GLU A CA 1
ATOM 2305 C C . GLU A 1 288 ? 25.664 -4.532 -1.282 1.00 89.06 288 GLU A C 1
ATOM 2307 O O . GLU A 1 288 ? 26.245 -4.960 -2.270 1.00 89.06 288 GLU A O 1
ATOM 2312 N N . ASP A 1 289 ? 26.263 -4.275 -0.115 1.00 86.88 289 ASP A N 1
ATOM 2313 C CA . ASP A 1 289 ? 27.684 -4.534 0.185 1.00 86.88 289 ASP A CA 1
ATOM 2314 C C . ASP A 1 289 ? 27.921 -6.057 0.199 1.00 86.88 289 ASP A C 1
ATOM 2316 O O . ASP A 1 289 ? 27.736 -6.751 1.214 1.00 86.88 289 ASP A O 1
ATOM 2320 N N . ALA A 1 290 ? 28.197 -6.606 -0.983 1.00 88.19 290 ALA A N 1
ATOM 2321 C CA . ALA A 1 290 ? 28.236 -8.033 -1.245 1.00 88.19 290 ALA A CA 1
ATOM 2322 C C . ALA A 1 290 ? 29.533 -8.648 -0.710 1.00 88.19 290 ALA A C 1
ATOM 2324 O O . ALA A 1 290 ? 29.532 -9.804 -0.254 1.00 88.19 290 ALA A O 1
ATOM 2325 N N . ASP A 1 291 ? 30.626 -7.885 -0.731 1.00 90.31 291 ASP A N 1
ATOM 2326 C CA . ASP A 1 291 ? 31.929 -8.310 -0.228 1.00 90.31 291 ASP A CA 1
ATOM 2327 C C . ASP A 1 291 ? 32.141 -8.042 1.281 1.00 90.31 291 ASP A C 1
ATOM 2329 O O . ASP A 1 291 ? 32.982 -8.698 1.917 1.00 90.31 291 ASP A O 1
ATOM 2333 N N . LYS A 1 292 ? 31.257 -7.236 1.884 1.00 90.06 292 LYS A N 1
ATOM 2334 C CA . LYS A 1 292 ? 31.172 -6.889 3.311 1.00 90.06 292 LYS A CA 1
ATOM 2335 C C . LYS A 1 292 ? 32.323 -6.016 3.790 1.00 90.06 292 LYS A C 1
ATOM 2337 O O . LYS A 1 292 ? 32.747 -6.153 4.950 1.00 90.06 292 LYS A O 1
ATOM 2342 N N . ASP A 1 293 ? 32.855 -5.159 2.928 1.00 91.81 293 ASP A N 1
ATOM 2343 C CA . ASP A 1 293 ? 33.921 -4.224 3.269 1.00 91.81 293 ASP A CA 1
ATOM 2344 C C . ASP A 1 293 ? 33.414 -2.912 3.912 1.00 91.81 293 ASP A C 1
ATOM 2346 O O . ASP A 1 293 ? 34.197 -2.167 4.519 1.00 91.81 293 ASP A O 1
ATOM 2350 N N . GLY A 1 294 ? 32.094 -2.697 3.908 1.00 88.25 294 GLY A N 1
ATOM 2351 C CA . GLY A 1 294 ? 31.407 -1.535 4.463 1.00 88.25 294 GLY A CA 1
ATOM 2352 C C . GLY A 1 294 ? 31.158 -0.405 3.461 1.00 88.25 294 GLY A C 1
ATOM 2353 O O . GLY A 1 294 ? 30.695 0.665 3.876 1.00 88.25 294 GLY A O 1
ATOM 2354 N N . VAL A 1 295 ? 31.474 -0.608 2.185 1.00 86.88 295 VAL A N 1
ATOM 2355 C CA . VAL A 1 295 ? 31.219 0.290 1.059 1.00 86.88 295 VAL A CA 1
ATOM 2356 C C . VAL A 1 295 ? 30.351 -0.463 0.050 1.00 86.88 295 VAL A C 1
ATOM 2358 O O . VAL A 1 295 ? 30.422 -1.674 -0.032 1.00 86.88 295 VAL A O 1
ATOM 2361 N N . ILE A 1 296 ? 29.472 0.248 -0.662 1.00 85.00 296 ILE A N 1
ATOM 2362 C CA . ILE A 1 296 ? 28.732 -0.350 -1.779 1.00 85.00 296 ILE A CA 1
ATOM 2363 C C . ILE A 1 296 ? 29.277 0.244 -3.070 1.00 85.00 296 ILE A C 1
ATOM 2365 O O . ILE A 1 296 ? 29.252 1.472 -3.238 1.00 85.00 296 ILE A O 1
ATOM 2369 N N . GLU A 1 297 ? 29.756 -0.599 -3.976 1.00 87.75 297 GLU A N 1
ATOM 2370 C CA . GLU A 1 297 ? 30.340 -0.162 -5.244 1.00 87.75 297 GLU A CA 1
ATOM 2371 C C . GLU A 1 297 ? 29.362 -0.218 -6.432 1.00 87.75 297 GLU A C 1
ATOM 2373 O O . GLU A 1 297 ? 28.327 -0.885 -6.375 1.00 87.75 297 GLU A O 1
ATOM 2378 N N . PRO A 1 298 ? 29.647 0.493 -7.547 1.00 84.06 298 PRO A N 1
ATOM 2379 C CA . PRO A 1 298 ? 28.815 0.427 -8.751 1.00 84.06 298 PRO A CA 1
ATOM 2380 C C . PRO A 1 298 ? 28.586 -0.991 -9.286 1.00 84.06 298 PRO A C 1
ATOM 2382 O O . PRO A 1 298 ? 27.500 -1.294 -9.774 1.00 84.06 298 PRO A O 1
ATOM 2385 N N . GLU A 1 299 ? 29.593 -1.856 -9.199 1.00 85.38 299 GLU A N 1
ATOM 2386 C CA . GLU A 1 299 ? 29.527 -3.265 -9.593 1.00 85.38 299 GLU A CA 1
ATOM 2387 C C . GLU A 1 299 ? 28.592 -4.113 -8.720 1.00 85.38 299 GLU A C 1
ATOM 2389 O O . GLU A 1 299 ? 28.192 -5.198 -9.140 1.00 85.38 299 GLU A O 1
ATOM 2394 N N . GLU A 1 300 ? 28.208 -3.613 -7.546 1.00 87.38 300 GLU A N 1
ATOM 2395 C CA . GLU A 1 300 ? 27.284 -4.261 -6.614 1.00 87.38 300 GLU A CA 1
ATOM 2396 C C . GLU A 1 300 ? 25.841 -3.744 -6.755 1.00 87.38 300 GLU A C 1
ATOM 2398 O O . GLU A 1 300 ? 24.955 -4.064 -5.956 1.00 87.38 300 GLU A O 1
ATOM 2403 N N . ALA A 1 301 ? 25.577 -2.936 -7.787 1.00 89.56 301 ALA A N 1
ATOM 2404 C CA . ALA A 1 301 ? 24.236 -2.477 -8.107 1.00 89.56 301 ALA A CA 1
ATOM 2405 C C . ALA A 1 301 ? 23.322 -3.659 -8.473 1.00 89.56 301 ALA A C 1
ATOM 2407 O O . ALA A 1 301 ? 23.599 -4.433 -9.390 1.00 89.56 301 ALA A O 1
ATOM 2408 N N . LEU A 1 302 ? 22.184 -3.751 -7.786 1.00 90.50 302 LEU A N 1
ATOM 2409 C CA . LEU A 1 302 ? 21.140 -4.748 -8.041 1.00 90.50 302 LEU A CA 1
ATOM 2410 C C . LEU A 1 302 ? 20.000 -4.176 -8.894 1.00 90.50 302 LEU A C 1
ATOM 2412 O O . LEU A 1 302 ? 19.295 -4.913 -9.588 1.00 90.50 302 LEU A O 1
ATOM 2416 N N . SER A 1 303 ? 19.809 -2.856 -8.851 1.00 93.38 303 SER A N 1
ATOM 2417 C CA . SER A 1 303 ? 18.748 -2.166 -9.578 1.00 93.38 303 SER A CA 1
ATOM 2418 C C . SER A 1 303 ? 19.237 -0.873 -10.228 1.00 93.38 303 SER A C 1
ATOM 2420 O O . SER A 1 303 ? 20.233 -0.266 -9.828 1.00 93.38 303 SER A O 1
ATOM 2422 N N . GLY A 1 304 ? 18.498 -0.448 -11.248 1.00 94.44 304 GLY A N 1
ATOM 2423 C CA . GLY A 1 304 ? 18.685 0.792 -11.983 1.00 94.44 304 GLY A CA 1
ATOM 2424 C C . GLY A 1 304 ? 17.584 1.783 -11.709 1.00 94.44 304 GLY A C 1
ATOM 2425 O O . GLY A 1 304 ? 16.421 1.406 -11.578 1.00 94.44 304 GLY A O 1
ATOM 2426 N N . LEU A 1 305 ? 17.936 3.062 -11.700 1.00 95.12 305 LEU A N 1
ATOM 2427 C CA . LEU A 1 305 ? 16.977 4.148 -11.629 1.00 95.12 305 LEU A CA 1
ATOM 2428 C C . LEU A 1 305 ? 16.146 4.234 -12.914 1.00 95.12 305 LEU A C 1
ATOM 2430 O O . LEU A 1 305 ? 16.671 4.444 -14.011 1.00 95.12 305 LEU A O 1
ATOM 2434 N N . VAL A 1 306 ? 14.829 4.135 -12.762 1.00 96.44 306 VAL A N 1
ATOM 2435 C CA . VAL A 1 306 ? 13.866 4.256 -13.858 1.00 96.44 306 VAL A CA 1
ATOM 2436 C C . VAL A 1 306 ? 13.400 5.703 -13.957 1.00 96.44 306 VAL A C 1
ATOM 2438 O O . VAL A 1 306 ? 13.061 6.344 -12.964 1.00 96.44 306 VAL A O 1
ATOM 2441 N N . ASN A 1 307 ? 13.337 6.228 -15.175 1.00 95.94 307 ASN A N 1
ATOM 2442 C CA . ASN A 1 307 ? 12.757 7.530 -15.452 1.00 95.94 307 ASN A CA 1
ATOM 2443 C C . ASN A 1 307 ? 11.225 7.440 -15.505 1.00 95.94 307 ASN A C 1
ATOM 2445 O O . ASN A 1 307 ? 10.604 7.447 -16.570 1.00 95.94 307 ASN A O 1
ATOM 2449 N N . PHE A 1 308 ? 10.618 7.389 -14.320 1.00 95.75 308 PHE A N 1
ATOM 2450 C CA . PHE A 1 308 ? 9.171 7.291 -14.122 1.00 95.75 308 PHE A CA 1
ATOM 2451 C C . PHE A 1 308 ? 8.384 8.563 -14.481 1.00 95.75 308 PHE A C 1
ATOM 2453 O O . PHE A 1 308 ? 7.167 8.590 -14.318 1.00 95.75 308 PHE A O 1
ATOM 2460 N N . SER A 1 309 ? 9.045 9.607 -14.994 1.00 95.88 309 SER A N 1
ATOM 2461 C CA . SER A 1 309 ? 8.357 10.756 -15.603 1.00 95.88 309 SER A CA 1
ATOM 2462 C C . SER A 1 309 ? 7.862 10.479 -17.023 1.00 95.88 309 SER A C 1
ATOM 2464 O O . SER A 1 309 ? 7.026 11.218 -17.546 1.00 95.88 309 SER A O 1
ATOM 2466 N N . GLN A 1 310 ? 8.371 9.422 -17.668 1.00 97.56 310 GLN A N 1
ATOM 2467 C CA . GLN A 1 310 ? 7.991 9.088 -19.035 1.00 97.56 310 GLN A CA 1
ATOM 2468 C C . GLN A 1 310 ? 6.544 8.577 -19.089 1.00 97.56 310 GLN A C 1
ATOM 2470 O O . GLN A 1 310 ? 6.209 7.644 -18.353 1.00 97.56 310 GLN A O 1
ATOM 2475 N N . PRO A 1 311 ? 5.688 9.122 -19.977 1.00 97.94 311 PRO A N 1
ATOM 2476 C CA . PRO A 1 311 ? 4.297 8.688 -20.109 1.00 97.94 311 PRO A CA 1
ATOM 2477 C C . PRO A 1 311 ? 4.139 7.180 -20.332 1.00 97.94 311 PRO A C 1
ATOM 2479 O O . PRO A 1 311 ? 3.212 6.572 -19.805 1.00 97.94 311 PRO A O 1
ATOM 2482 N N . GLU A 1 312 ? 5.055 6.565 -21.077 1.00 98.00 312 GLU A N 1
ATOM 2483 C CA . GLU A 1 312 ? 5.080 5.130 -21.345 1.00 98.00 312 GLU A CA 1
ATOM 2484 C C . GLU A 1 312 ? 5.310 4.312 -20.069 1.00 98.00 312 GLU A C 1
ATOM 2486 O O . GLU A 1 312 ? 4.647 3.298 -19.864 1.00 98.00 312 GLU A O 1
ATOM 2491 N N . VAL A 1 313 ? 6.201 4.770 -19.184 1.00 98.00 313 VAL A N 1
ATOM 2492 C CA . VAL A 1 313 ? 6.455 4.120 -17.889 1.00 98.00 313 VAL A CA 1
ATOM 2493 C C . VAL A 1 313 ? 5.246 4.285 -16.967 1.00 98.00 313 VAL A C 1
ATOM 2495 O O . VAL A 1 313 ? 4.814 3.317 -16.346 1.00 98.00 313 VAL A O 1
ATOM 2498 N N . ILE A 1 314 ? 4.644 5.478 -16.932 1.00 98.38 314 ILE A N 1
ATOM 2499 C CA . ILE A 1 314 ? 3.416 5.750 -16.166 1.00 98.38 314 ILE A CA 1
ATOM 2500 C C . ILE A 1 314 ? 2.280 4.818 -16.610 1.00 98.38 314 ILE A C 1
ATOM 2502 O O . ILE A 1 314 ? 1.590 4.237 -15.770 1.00 98.38 314 ILE A O 1
ATOM 2506 N N . GLU A 1 315 ? 2.106 4.634 -17.921 1.00 98.50 315 GLU A N 1
ATOM 2507 C CA . GLU A 1 315 ? 1.115 3.704 -18.462 1.00 98.50 315 GLU A CA 1
ATOM 2508 C C . GLU A 1 315 ? 1.435 2.253 -18.082 1.00 98.50 315 GLU A C 1
ATOM 2510 O O . GLU A 1 315 ? 0.535 1.539 -17.647 1.00 98.50 315 GLU A O 1
ATOM 2515 N N . LEU A 1 316 ? 2.698 1.817 -18.179 1.00 98.19 316 LEU A N 1
ATOM 2516 C CA . LEU A 1 316 ? 3.110 0.467 -17.775 1.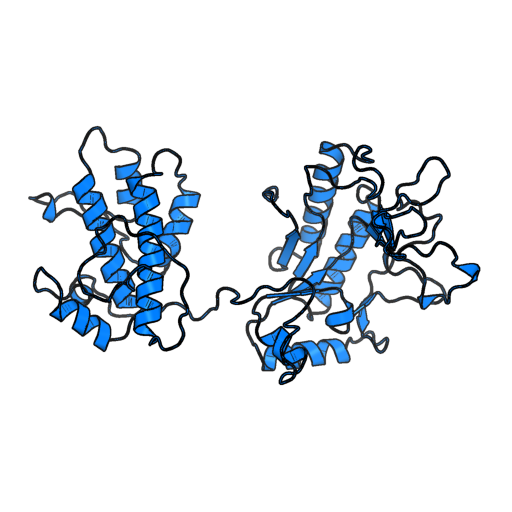00 98.19 316 LEU A CA 1
ATOM 2517 C C . LEU A 1 316 ? 2.770 0.184 -16.305 1.00 98.19 316 LEU A C 1
ATOM 2519 O O . LEU A 1 316 ? 2.181 -0.854 -16.002 1.00 98.19 316 LEU A O 1
ATOM 2523 N N . ILE A 1 317 ? 3.075 1.116 -15.401 1.00 98.31 317 ILE A N 1
ATOM 2524 C CA . ILE A 1 317 ? 2.763 0.999 -13.968 1.00 98.31 317 ILE A CA 1
ATOM 2525 C C . ILE A 1 317 ? 1.249 0.885 -13.753 1.00 98.31 317 ILE A C 1
ATOM 2527 O O . ILE A 1 317 ? 0.781 0.020 -13.008 1.00 98.31 317 ILE A O 1
ATOM 2531 N N . ALA A 1 318 ? 0.468 1.731 -14.426 1.00 98.62 318 ALA A N 1
ATOM 2532 C CA . ALA A 1 318 ? -0.982 1.727 -14.293 1.00 98.62 318 ALA A CA 1
ATOM 2533 C C . ALA A 1 318 ? -1.622 0.444 -14.843 1.00 98.62 318 ALA A C 1
ATOM 2535 O O . ALA A 1 318 ? -2.527 -0.108 -14.218 1.00 98.62 318 ALA A O 1
ATOM 2536 N N . GLN A 1 319 ? -1.125 -0.074 -15.967 1.00 98.69 319 GLN A N 1
ATOM 2537 C CA . GLN A 1 319 ? -1.581 -1.341 -16.539 1.00 98.69 319 GLN A CA 1
ATOM 2538 C C . GLN A 1 319 ? -1.203 -2.535 -15.657 1.00 98.69 319 GLN A C 1
ATOM 2540 O O . GLN A 1 319 ? -2.022 -3.424 -15.455 1.00 98.69 319 GLN A O 1
ATOM 2545 N N . LYS A 1 320 ? -0.011 -2.536 -15.046 1.00 98.44 320 LYS A N 1
ATOM 2546 C CA . LYS A 1 320 ? 0.360 -3.536 -14.031 1.00 98.44 320 LYS A CA 1
ATOM 2547 C C . LYS A 1 320 ? -0.622 -3.524 -12.850 1.00 98.44 320 LYS A C 1
ATOM 2549 O O . LYS A 1 320 ? -1.098 -4.581 -12.436 1.00 98.44 320 LYS A O 1
ATOM 2554 N N . ALA A 1 321 ? -0.977 -2.342 -12.342 1.00 98.56 321 ALA A N 1
ATOM 2555 C CA . ALA A 1 321 ? -1.977 -2.206 -11.281 1.00 98.56 321 ALA A CA 1
ATOM 2556 C C . ALA A 1 321 ? -3.367 -2.711 -11.716 1.00 98.56 321 ALA A C 1
ATOM 2558 O O . ALA A 1 321 ? -4.048 -3.383 -10.939 1.00 98.56 321 ALA A O 1
ATOM 2559 N N . LEU A 1 322 ? -3.770 -2.438 -12.962 1.00 98.69 322 LEU A N 1
ATOM 2560 C CA . LEU A 1 322 ? -5.015 -2.949 -13.535 1.00 98.69 322 LEU A CA 1
ATOM 2561 C C . LEU A 1 322 ? -5.022 -4.480 -13.600 1.00 98.69 322 LEU A C 1
ATOM 2563 O O . LEU A 1 322 ? -5.964 -5.090 -13.104 1.00 98.69 322 LEU A O 1
ATOM 2567 N N . SER A 1 323 ? -3.966 -5.108 -14.115 1.00 98.50 323 SER A N 1
ATOM 2568 C CA . SER A 1 323 ? -3.867 -6.571 -14.187 1.00 98.50 323 SER A CA 1
ATOM 2569 C C . SER A 1 323 ? -3.902 -7.226 -12.809 1.00 98.50 323 SER A C 1
ATOM 2571 O O . SER A 1 323 ? -4.559 -8.250 -12.616 1.00 98.50 323 SER A O 1
ATOM 2573 N N . LEU A 1 324 ? -3.257 -6.610 -11.815 1.00 98.38 324 LEU A N 1
ATOM 2574 C CA . LEU A 1 324 ? -3.332 -7.048 -10.423 1.00 98.38 324 LEU A CA 1
ATOM 2575 C C . LEU A 1 324 ? -4.764 -6.961 -9.878 1.00 98.38 324 LEU A C 1
ATOM 2577 O O . LEU A 1 324 ? -5.242 -7.932 -9.288 1.00 98.38 324 LEU A O 1
ATOM 2581 N N . LYS A 1 325 ? -5.489 -5.866 -10.133 1.00 97.88 325 LYS A N 1
ATOM 2582 C CA . LYS A 1 325 ? -6.914 -5.753 -9.785 1.00 97.88 325 LYS A CA 1
ATOM 2583 C C . LYS A 1 325 ? -7.758 -6.823 -10.484 1.00 97.88 325 LYS A C 1
ATOM 2585 O O . LYS A 1 325 ? -8.556 -7.496 -9.834 1.00 97.88 325 LYS A O 1
ATOM 2590 N N . GLU A 1 326 ? -7.600 -6.983 -11.795 1.00 97.44 326 GLU A N 1
ATOM 2591 C CA . GLU A 1 326 ? -8.388 -7.918 -12.609 1.00 97.44 326 GLU A CA 1
ATOM 2592 C C . GLU A 1 326 ? -8.111 -9.385 -12.262 1.00 97.44 326 GLU A C 1
ATOM 2594 O O . GLU A 1 326 ? -8.991 -10.234 -12.419 1.00 97.44 326 GLU A O 1
ATOM 2599 N N . SER A 1 327 ? -6.933 -9.690 -11.708 1.00 97.00 327 SER A N 1
ATOM 2600 C CA . SER A 1 327 ? -6.614 -11.028 -11.206 1.00 97.00 327 SER A CA 1
ATOM 2601 C C . SER A 1 327 ? -7.585 -11.497 -10.109 1.00 97.00 327 SER A C 1
ATOM 2603 O O . SER A 1 327 ? -7.893 -12.691 -10.018 1.00 97.00 327 SER A O 1
ATOM 2605 N N . GLY A 1 328 ? -8.084 -10.567 -9.282 1.00 95.19 328 GLY A N 1
ATOM 2606 C CA . GLY A 1 328 ? -8.884 -10.844 -8.085 1.00 95.19 328 GLY A CA 1
ATOM 2607 C C . GLY A 1 328 ? -8.104 -11.489 -6.930 1.00 95.19 328 GLY A C 1
ATOM 2608 O O . GLY A 1 328 ? -8.714 -11.923 -5.955 1.00 95.19 328 GLY A O 1
ATOM 2609 N N . ILE A 1 329 ? -6.776 -11.590 -7.038 1.00 96.94 329 ILE A N 1
ATOM 2610 C CA . ILE A 1 329 ? -5.909 -12.219 -6.028 1.00 96.94 329 ILE A CA 1
ATOM 2611 C C . ILE A 1 329 ? -5.467 -11.198 -4.975 1.00 96.94 329 ILE A C 1
ATOM 2613 O O . ILE A 1 329 ? -5.332 -11.545 -3.801 1.00 96.94 329 ILE A O 1
ATOM 2617 N N . VAL A 1 330 ? -5.297 -9.935 -5.375 1.00 96.81 330 VAL A N 1
ATOM 2618 C CA . VAL A 1 330 ? -4.869 -8.839 -4.499 1.00 96.81 330 VAL A CA 1
ATOM 2619 C C . VAL A 1 330 ? -5.958 -7.790 -4.311 1.00 96.81 330 VAL A C 1
ATOM 2621 O O . VAL A 1 330 ? -6.805 -7.577 -5.174 1.00 96.81 330 VAL A O 1
ATOM 2624 N N . ASP A 1 331 ? -5.907 -7.116 -3.168 1.00 96.75 331 ASP A N 1
ATOM 2625 C CA . ASP A 1 331 ? -6.806 -6.032 -2.779 1.00 96.75 331 ASP A CA 1
ATOM 2626 C C . ASP A 1 331 ? -6.239 -4.646 -3.159 1.00 96.75 331 ASP A C 1
ATOM 2628 O O . ASP A 1 331 ? -6.934 -3.635 -3.048 1.00 96.75 331 ASP A O 1
ATOM 2632 N N . GLY A 1 332 ? -4.978 -4.582 -3.596 1.00 97.12 332 GLY A N 1
ATOM 2633 C CA . GLY A 1 332 ? -4.305 -3.337 -3.943 1.00 97.12 332 GLY A CA 1
ATOM 2634 C C . GLY A 1 332 ? -2.829 -3.496 -4.289 1.00 97.12 332 GLY A C 1
ATOM 2635 O O . GLY A 1 332 ? -2.327 -4.608 -4.470 1.00 97.12 332 GLY A O 1
ATOM 2636 N N . ILE A 1 333 ? -2.132 -2.366 -4.345 1.00 97.50 333 ILE A N 1
ATOM 2637 C CA . ILE A 1 333 ? -0.696 -2.283 -4.624 1.00 97.50 333 ILE A CA 1
ATOM 2638 C C . ILE A 1 333 ? 0.054 -1.500 -3.550 1.00 97.50 333 ILE A C 1
ATOM 2640 O O . ILE A 1 333 ? -0.524 -0.682 -2.828 1.00 97.50 333 ILE A O 1
ATOM 2644 N N . PHE A 1 334 ? 1.359 -1.738 -3.499 1.00 94.38 334 PHE A N 1
ATOM 2645 C CA . PHE A 1 334 ? 2.317 -0.969 -2.724 1.00 94.38 334 PHE A CA 1
ATOM 2646 C C . PHE A 1 334 ? 3.319 -0.283 -3.661 1.00 94.38 334 PHE A C 1
ATOM 2648 O O . PHE A 1 334 ? 3.846 -0.912 -4.578 1.00 94.38 334 PHE A O 1
ATOM 2655 N N . LEU A 1 335 ? 3.562 1.009 -3.446 1.00 93.75 335 LEU A N 1
ATOM 2656 C CA . LEU A 1 335 ? 4.558 1.799 -4.170 1.00 93.75 335 LEU A CA 1
ATOM 2657 C C . LEU A 1 335 ? 5.633 2.237 -3.177 1.00 93.75 335 LEU A C 1
ATOM 2659 O O . LEU A 1 335 ? 5.412 3.139 -2.360 1.00 93.75 335 LEU A O 1
ATOM 2663 N N . ASP A 1 336 ? 6.782 1.573 -3.233 1.00 88.44 336 ASP A N 1
ATOM 2664 C CA . ASP A 1 336 ? 7.889 1.847 -2.323 1.00 88.44 336 ASP A CA 1
ATOM 2665 C C . ASP A 1 336 ? 8.637 3.143 -2.693 1.00 88.44 336 ASP A C 1
ATOM 2667 O O . ASP A 1 336 ? 8.355 3.770 -3.718 1.00 88.44 336 ASP A O 1
ATOM 2671 N N . TRP A 1 337 ? 9.567 3.595 -1.851 1.00 85.12 337 TRP A N 1
ATOM 2672 C CA . TRP A 1 337 ? 10.396 4.776 -2.120 1.00 85.12 337 TRP A CA 1
ATOM 2673 C C . TRP A 1 337 ? 9.563 6.026 -2.453 1.00 85.12 337 TRP A C 1
ATOM 2675 O O . TRP A 1 337 ? 9.892 6.801 -3.356 1.00 85.12 337 TRP A O 1
ATOM 2685 N N . TRP A 1 338 ? 8.422 6.220 -1.776 1.00 85.06 338 TRP A N 1
ATOM 2686 C CA . TRP A 1 338 ? 7.487 7.291 -2.127 1.00 85.06 338 TRP A CA 1
ATOM 2687 C C . TRP A 1 338 ? 7.982 8.683 -1.735 1.00 85.06 338 TRP A C 1
ATOM 2689 O O . TRP A 1 338 ? 7.721 9.683 -2.402 1.00 85.06 338 TRP A O 1
ATOM 2699 N N . ASN A 1 339 ? 8.665 8.773 -0.602 1.00 73.50 339 ASN A N 1
ATOM 2700 C CA . ASN A 1 339 ? 9.286 10.011 -0.168 1.00 73.50 339 ASN A CA 1
ATOM 2701 C C . ASN A 1 339 ? 10.441 9.694 0.775 1.00 73.50 339 ASN A C 1
ATOM 2703 O O . ASN A 1 339 ? 10.236 9.438 1.958 1.00 73.50 339 ASN A O 1
ATOM 2707 N N . GLU A 1 340 ? 11.659 9.742 0.250 1.00 61.88 340 GLU A N 1
ATOM 2708 C CA . GLU A 1 340 ? 12.876 9.703 1.052 1.00 61.88 340 GLU A CA 1
ATOM 2709 C C . GLU A 1 340 ? 13.565 11.056 0.939 1.00 61.88 340 GLU A C 1
ATOM 2711 O O . GLU A 1 340 ? 13.833 11.524 -0.162 1.00 61.88 340 GLU A O 1
ATOM 2716 N N . HIS A 1 341 ? 13.801 11.734 2.064 1.00 59.81 341 HIS A N 1
ATOM 2717 C CA . HIS A 1 341 ? 14.585 12.978 2.103 1.00 59.81 341 HIS A CA 1
ATOM 2718 C C . HIS A 1 341 ? 14.177 14.060 1.073 1.00 59.81 341 HIS A C 1
ATOM 2720 O O . HIS A 1 341 ? 15.023 14.806 0.579 1.00 59.81 341 HIS A O 1
ATOM 2726 N N . HIS A 1 342 ? 12.877 14.183 0.778 1.00 64.38 342 HIS A N 1
ATOM 2727 C CA . HIS A 1 342 ? 12.270 15.122 -0.180 1.00 64.38 342 HIS A CA 1
ATOM 2728 C C . HIS A 1 342 ? 12.427 14.792 -1.678 1.00 64.38 342 HIS A C 1
ATOM 2730 O O . HIS A 1 342 ? 11.712 15.414 -2.467 1.00 64.38 342 HIS A O 1
ATOM 2736 N N . ARG A 1 343 ? 13.313 13.862 -2.080 1.00 78.38 343 ARG A N 1
ATOM 2737 C CA . ARG A 1 343 ? 13.527 13.390 -3.469 1.00 78.38 343 ARG A CA 1
ATOM 2738 C C . ARG A 1 343 ? 14.202 12.016 -3.478 1.00 78.38 343 ARG A C 1
ATOM 2740 O O . ARG A 1 343 ? 15.133 11.793 -2.716 1.00 78.38 343 ARG A O 1
ATOM 2747 N N . THR A 1 344 ? 13.813 11.144 -4.404 1.00 83.31 344 THR A N 1
ATOM 2748 C CA . THR A 1 344 ? 14.292 9.744 -4.455 1.00 83.31 344 THR A CA 1
ATOM 2749 C C . THR A 1 344 ? 14.965 9.358 -5.769 1.00 83.31 344 THR A C 1
ATOM 2751 O O . THR A 1 344 ? 15.604 8.306 -5.847 1.00 83.31 344 THR A O 1
ATOM 2754 N N . ALA A 1 345 ? 14.862 10.203 -6.800 1.00 88.19 345 ALA A N 1
ATOM 2755 C CA . ALA A 1 345 ? 15.544 10.013 -8.079 1.00 88.19 345 ALA A CA 1
ATOM 2756 C C . ALA A 1 345 ? 17.041 10.377 -7.974 1.00 88.19 345 ALA A C 1
ATOM 2758 O O . ALA A 1 345 ? 17.516 11.292 -8.645 1.00 88.19 345 ALA A O 1
ATOM 2759 N N . ALA A 1 346 ? 17.772 9.697 -7.091 1.00 88.31 346 ALA A N 1
ATOM 2760 C CA . ALA A 1 346 ? 19.209 9.847 -6.858 1.00 88.31 346 ALA A CA 1
ATOM 2761 C C . ALA A 1 346 ? 19.904 8.483 -6.871 1.00 88.31 346 ALA A C 1
ATOM 2763 O O . ALA A 1 346 ? 19.285 7.464 -6.568 1.00 88.31 346 ALA A O 1
ATOM 2764 N N . SER A 1 347 ? 21.187 8.458 -7.227 1.00 87.31 347 SER A N 1
ATOM 2765 C CA . SER A 1 347 ? 21.948 7.212 -7.146 1.00 87.31 347 SER A CA 1
ATOM 2766 C C . SER A 1 347 ? 22.200 6.845 -5.685 1.00 87.31 347 SER A C 1
ATOM 2768 O O . SER A 1 347 ? 22.511 7.731 -4.891 1.00 87.31 347 SER A O 1
ATOM 2770 N N . PHE A 1 348 ? 22.148 5.556 -5.330 1.00 83.62 348 PHE A N 1
ATOM 2771 C CA . PHE A 1 348 ? 22.494 5.138 -3.964 1.00 83.62 348 PHE A CA 1
ATOM 2772 C C . PHE A 1 348 ? 23.962 5.438 -3.605 1.00 83.62 348 PHE A C 1
ATOM 2774 O O . PHE A 1 348 ? 24.288 5.607 -2.432 1.00 83.62 348 PHE A O 1
ATOM 2781 N N . ILE A 1 349 ? 24.833 5.526 -4.618 1.00 85.56 349 ILE A N 1
ATOM 2782 C CA . ILE A 1 349 ? 26.269 5.816 -4.490 1.00 85.56 349 ILE A CA 1
ATOM 2783 C C . ILE A 1 349 ? 26.497 7.307 -4.226 1.00 85.56 349 ILE A C 1
ATOM 2785 O O . ILE A 1 349 ? 27.400 7.691 -3.485 1.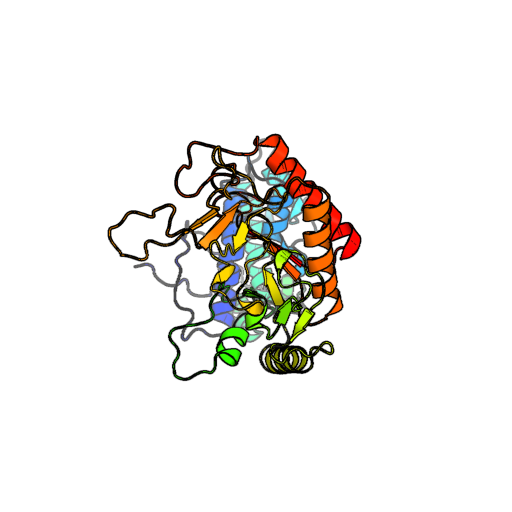00 85.56 349 ILE A O 1
ATOM 2789 N N . ASP A 1 350 ? 25.666 8.158 -4.832 1.00 83.44 350 ASP A N 1
ATOM 2790 C CA . ASP A 1 350 ? 25.758 9.609 -4.722 1.00 83.44 350 ASP A CA 1
ATOM 2791 C C . ASP A 1 350 ? 24.387 10.251 -4.478 1.00 83.44 350 ASP A C 1
ATOM 2793 O O . ASP A 1 350 ? 23.677 10.663 -5.399 1.00 83.44 350 ASP A O 1
ATOM 2797 N N . TRP A 1 351 ? 24.079 10.436 -3.196 1.00 83.50 351 TRP A N 1
ATOM 2798 C CA . TRP A 1 351 ? 22.899 11.155 -2.712 1.00 83.50 351 TRP A CA 1
ATOM 2799 C C . TRP A 1 351 ? 22.979 12.684 -2.869 1.00 83.50 351 TRP A C 1
ATOM 2801 O O . TRP A 1 351 ? 22.063 13.398 -2.454 1.00 83.50 351 TRP A O 1
ATOM 2811 N N . SER A 1 352 ? 24.061 13.223 -3.443 1.00 84.81 352 SER A N 1
ATOM 2812 C CA . SER A 1 352 ? 24.172 14.652 -3.760 1.00 84.81 352 SER A CA 1
ATOM 2813 C C . SER A 1 352 ? 23.657 15.001 -5.160 1.00 84.81 352 SER A C 1
ATOM 2815 O O . SER A 1 352 ? 23.284 16.155 -5.404 1.00 84.81 352 SER A O 1
ATOM 2817 N N . THR A 1 353 ? 23.560 14.009 -6.052 1.00 87.06 353 THR A N 1
ATOM 2818 C CA . THR A 1 353 ? 23.081 14.176 -7.427 1.00 87.06 353 THR A CA 1
ATOM 2819 C C . THR A 1 353 ? 21.662 13.633 -7.582 1.00 87.06 353 THR A C 1
ATOM 2821 O O . THR A 1 353 ? 21.400 12.453 -7.369 1.00 87.06 353 THR A O 1
ATOM 2824 N N . PHE A 1 354 ? 20.745 14.500 -8.018 1.00 90.06 354 PHE A N 1
ATOM 2825 C CA . PHE A 1 354 ? 19.353 14.150 -8.302 1.00 90.06 354 PHE A CA 1
ATOM 2826 C C . PHE A 1 354 ? 19.070 14.298 -9.796 1.00 90.06 354 PHE A C 1
ATOM 2828 O O . PHE A 1 354 ? 19.398 15.324 -10.393 1.00 90.06 354 PHE A O 1
ATOM 2835 N N . TYR A 1 355 ? 18.424 13.292 -10.376 1.00 92.12 355 TYR A N 1
ATOM 2836 C CA . TYR A 1 355 ? 18.096 13.201 -11.800 1.00 92.12 355 TYR A CA 1
ATOM 2837 C C . TYR A 1 355 ? 16.726 13.796 -12.142 1.00 92.12 355 TYR A C 1
ATOM 2839 O O . TYR A 1 355 ? 16.364 13.893 -13.312 1.00 92.12 355 TYR A O 1
ATOM 2847 N N . MET A 1 356 ? 15.988 14.235 -11.121 1.00 92.00 356 MET A N 1
ATOM 2848 C CA . MET A 1 356 ? 14.752 14.997 -11.248 1.00 92.00 356 MET A CA 1
ATOM 2849 C C . MET A 1 356 ? 14.766 16.180 -10.283 1.00 92.00 356 MET A C 1
ATOM 2851 O O . MET A 1 356 ? 15.309 16.119 -9.170 1.00 92.00 356 MET A O 1
ATOM 2855 N N . THR A 1 357 ? 14.140 17.278 -10.694 1.00 90.69 357 THR A N 1
ATOM 2856 C CA . THR A 1 357 ? 13.762 18.326 -9.749 1.00 90.69 357 THR A CA 1
ATOM 2857 C C . THR A 1 357 ? 12.646 17.832 -8.825 1.00 90.69 357 THR A C 1
ATOM 2859 O O . THR A 1 357 ? 11.926 16.882 -9.128 1.00 90.69 357 THR A O 1
ATOM 2862 N N . GLN A 1 358 ? 12.485 18.491 -7.675 1.00 87.25 358 GLN A N 1
ATOM 2863 C CA . GLN A 1 358 ? 11.434 18.137 -6.715 1.00 87.25 358 GLN A CA 1
ATOM 2864 C C . GLN A 1 358 ? 10.025 18.273 -7.319 1.00 87.25 358 GLN A C 1
ATOM 2866 O O . GLN A 1 358 ? 9.150 17.466 -7.021 1.00 87.25 358 GLN A O 1
ATOM 2871 N N . GLU A 1 359 ? 9.815 19.282 -8.168 1.00 88.62 359 GLU A N 1
ATOM 2872 C CA . GLU A 1 359 ? 8.542 19.514 -8.858 1.00 88.62 359 GLU A CA 1
ATOM 2873 C C . GLU A 1 359 ? 8.263 18.419 -9.894 1.00 88.62 359 GLU A C 1
ATOM 2875 O O . GLU A 1 359 ? 7.183 17.836 -9.883 1.00 88.62 359 GLU A O 1
ATOM 2880 N N . GLU A 1 360 ? 9.248 18.069 -10.728 1.00 92.44 360 GLU A N 1
ATOM 2881 C CA . GLU A 1 360 ? 9.105 16.986 -11.712 1.00 92.44 360 GLU A CA 1
ATOM 2882 C C . GLU A 1 360 ? 8.805 15.642 -11.044 1.00 92.44 360 GLU A C 1
ATOM 2884 O O . GLU A 1 360 ? 7.955 14.890 -11.521 1.00 92.44 360 GLU A O 1
ATOM 2889 N N . GLU A 1 361 ? 9.485 15.329 -9.938 1.00 91.62 361 GLU A N 1
ATOM 2890 C CA . GLU A 1 361 ? 9.273 14.079 -9.207 1.00 91.62 361 GLU A CA 1
ATOM 2891 C C . GLU A 1 361 ? 7.867 14.029 -8.590 1.00 91.62 361 GLU A C 1
ATOM 2893 O O . GLU A 1 361 ? 7.165 13.027 -8.746 1.00 91.62 361 GLU A O 1
ATOM 2898 N N . LEU A 1 362 ? 7.418 15.119 -7.958 1.00 88.56 362 LEU A N 1
ATOM 2899 C CA . LEU A 1 362 ? 6.064 15.221 -7.410 1.00 88.56 362 LEU A CA 1
ATOM 2900 C C . LEU A 1 362 ? 4.993 15.075 -8.500 1.00 88.56 362 LEU A C 1
ATOM 2902 O O . LEU A 1 362 ? 4.069 14.278 -8.339 1.00 88.56 362 LEU A O 1
ATOM 2906 N N . GLU A 1 363 ? 5.117 15.801 -9.611 1.00 91.56 363 GLU A N 1
ATOM 2907 C CA . GLU A 1 363 ? 4.142 15.735 -10.704 1.00 91.56 363 GLU A CA 1
ATOM 2908 C C . GLU A 1 363 ? 4.104 14.349 -11.354 1.00 91.56 363 GLU A C 1
ATOM 2910 O O . GLU A 1 363 ? 3.023 13.837 -11.645 1.00 91.56 363 GLU A O 1
ATOM 2915 N N . SER A 1 364 ? 5.256 13.691 -11.508 1.00 94.50 364 SER A N 1
ATOM 2916 C CA . SER A 1 364 ? 5.324 12.330 -12.056 1.00 94.50 364 SER A CA 1
ATOM 2917 C C . SER A 1 364 ? 4.614 11.321 -11.147 1.00 94.50 364 SER A C 1
ATOM 2919 O O . SER A 1 364 ? 3.838 10.491 -11.614 1.00 94.50 364 SER A O 1
ATOM 2921 N N . ARG A 1 365 ? 4.791 11.437 -9.827 1.00 92.56 365 ARG A N 1
ATOM 2922 C CA . ARG A 1 365 ? 4.098 10.607 -8.827 1.00 92.56 365 ARG A CA 1
ATOM 2923 C C . ARG A 1 365 ? 2.589 10.836 -8.823 1.00 92.56 365 ARG A C 1
ATOM 2925 O O . ARG A 1 365 ? 1.816 9.879 -8.786 1.00 92.56 365 ARG A O 1
ATOM 2932 N N . LEU A 1 366 ? 2.156 12.095 -8.889 1.00 92.88 366 LEU A N 1
ATOM 2933 C CA . LEU A 1 366 ? 0.736 12.429 -8.999 1.00 92.88 366 LEU A CA 1
ATOM 2934 C C . LEU A 1 366 ? 0.143 11.901 -10.308 1.00 92.88 366 LEU A C 1
ATOM 2936 O O . LEU A 1 366 ? -0.977 11.396 -10.302 1.00 92.88 366 LEU A O 1
ATOM 2940 N N . ALA A 1 367 ? 0.885 11.972 -11.416 1.00 96.94 367 ALA A N 1
ATOM 2941 C CA . ALA A 1 367 ? 0.471 11.397 -12.690 1.00 96.94 367 ALA A CA 1
ATOM 2942 C C . ALA A 1 367 ? 0.314 9.870 -12.602 1.00 96.94 367 ALA A C 1
ATOM 2944 O O . ALA A 1 367 ? -0.700 9.351 -13.066 1.00 96.94 367 ALA A O 1
ATOM 2945 N N . ILE A 1 368 ? 1.236 9.169 -11.930 1.00 97.50 368 ILE A N 1
ATOM 2946 C CA . ILE A 1 368 ? 1.122 7.730 -11.638 1.00 97.50 368 ILE A CA 1
ATOM 2947 C C . ILE A 1 368 ? -0.154 7.431 -10.845 1.00 97.50 368 ILE A C 1
ATOM 2949 O O . ILE A 1 368 ? -0.962 6.616 -11.288 1.00 97.50 368 ILE A O 1
ATOM 2953 N N . LEU A 1 369 ? -0.390 8.109 -9.714 1.00 96.25 369 LEU A N 1
ATOM 2954 C CA . LEU A 1 369 ? -1.582 7.863 -8.890 1.00 96.25 369 LEU A CA 1
ATOM 2955 C C . LEU A 1 369 ? -2.879 8.133 -9.650 1.00 96.25 369 LEU A C 1
ATOM 2957 O O . LEU A 1 369 ? -3.794 7.312 -9.604 1.00 96.25 369 LEU A O 1
ATOM 2961 N N . ARG A 1 370 ? -2.954 9.263 -10.364 1.00 97.31 370 ARG A N 1
ATOM 2962 C CA . ARG A 1 370 ? -4.119 9.622 -11.182 1.00 97.31 370 ARG A CA 1
ATOM 2963 C C . ARG A 1 370 ? -4.376 8.554 -12.235 1.00 97.31 370 ARG A C 1
ATOM 2965 O O . ARG A 1 370 ? -5.500 8.074 -12.346 1.00 97.31 370 ARG A O 1
ATOM 2972 N N . ARG A 1 371 ? -3.332 8.128 -12.952 1.00 98.50 371 ARG A N 1
ATOM 2973 C CA . ARG A 1 371 ? -3.471 7.141 -14.020 1.00 98.50 371 ARG A CA 1
ATOM 2974 C C . ARG A 1 371 ? -3.865 5.764 -13.494 1.00 98.50 371 ARG A C 1
ATOM 2976 O O . ARG A 1 371 ? -4.730 5.121 -14.081 1.00 98.50 371 ARG A O 1
ATOM 2983 N N . ILE A 1 372 ? -3.299 5.333 -12.366 1.00 98.44 372 ILE A N 1
ATOM 2984 C CA . ILE A 1 372 ? -3.733 4.109 -11.685 1.00 98.44 372 ILE A CA 1
ATOM 2985 C C . ILE A 1 372 ? -5.214 4.233 -11.319 1.00 98.44 372 ILE A C 1
ATOM 2987 O O . ILE A 1 372 ? -6.000 3.378 -11.717 1.00 98.44 372 ILE A O 1
ATOM 2991 N N . ARG A 1 373 ? -5.617 5.307 -10.625 1.00 97.50 373 ARG A N 1
ATOM 2992 C CA . ARG A 1 373 ? -7.004 5.539 -10.180 1.00 97.50 373 ARG A CA 1
ATOM 2993 C C . ARG A 1 373 ? -8.009 5.536 -11.327 1.00 97.50 373 ARG A C 1
ATOM 2995 O O . ARG A 1 373 ? -9.069 4.935 -11.183 1.00 97.50 373 ARG A O 1
ATOM 3002 N N . GLU A 1 374 ? -7.663 6.121 -12.471 1.00 98.12 374 GLU A N 1
ATOM 3003 C CA . GLU A 1 374 ? -8.492 6.069 -13.683 1.00 98.12 374 GLU A CA 1
ATOM 3004 C C . GLU A 1 374 ? -8.805 4.634 -14.135 1.00 98.12 374 GLU A C 1
ATOM 3006 O O . GLU A 1 374 ? -9.911 4.373 -14.606 1.00 98.12 374 GLU A O 1
ATOM 3011 N N . LEU A 1 375 ? -7.853 3.706 -13.999 1.00 98.44 375 LEU A N 1
ATOM 3012 C CA . LEU A 1 375 ? -8.016 2.313 -14.425 1.00 98.44 375 LEU A CA 1
ATOM 3013 C C . LEU A 1 375 ? -8.635 1.429 -13.331 1.00 98.44 375 LEU A C 1
ATOM 3015 O O . LEU A 1 375 ? -9.485 0.580 -13.606 1.00 98.44 375 LEU A O 1
ATOM 3019 N N . VAL A 1 376 ? -8.221 1.615 -12.077 1.00 97.00 376 VAL A N 1
ATOM 3020 C CA . VAL A 1 376 ? -8.562 0.703 -10.974 1.00 97.00 376 VAL A CA 1
ATOM 3021 C C . VAL A 1 376 ? -9.726 1.184 -10.105 1.00 97.00 376 VAL A C 1
ATOM 3023 O O . VAL A 1 376 ? -10.300 0.372 -9.381 1.00 97.00 376 VAL A O 1
ATOM 3026 N N . GLY A 1 377 ? -10.147 2.444 -10.208 1.00 92.12 377 GLY A N 1
ATOM 3027 C CA . GLY A 1 377 ? -11.205 3.022 -9.374 1.00 92.12 377 GLY A CA 1
ATOM 3028 C C . GLY A 1 377 ? -10.807 3.219 -7.904 1.00 92.12 377 GLY A C 1
ATOM 3029 O O . GLY A 1 377 ? -9.639 3.074 -7.527 1.00 92.12 377 GLY A O 1
ATOM 3030 N N . ASP A 1 378 ? -11.796 3.559 -7.074 1.00 91.56 378 ASP A N 1
ATOM 3031 C CA . ASP A 1 378 ? -11.573 4.018 -5.693 1.00 91.56 378 ASP A CA 1
ATOM 3032 C C . ASP A 1 378 ? -11.417 2.875 -4.678 1.00 91.56 378 ASP A C 1
ATOM 3034 O O . ASP A 1 378 ? -10.696 3.020 -3.695 1.00 91.56 378 ASP A O 1
ATOM 3038 N N . ASP A 1 379 ? -12.027 1.716 -4.942 1.00 89.94 379 ASP A N 1
ATOM 3039 C CA . ASP A 1 379 ? -12.035 0.581 -4.006 1.00 89.94 379 ASP A CA 1
ATOM 3040 C C . ASP A 1 379 ? -10.706 -0.196 -3.963 1.00 89.94 379 ASP A C 1
ATOM 3042 O O . ASP A 1 379 ? -10.469 -0.980 -3.045 1.00 89.94 379 ASP A O 1
ATOM 3046 N N . PHE A 1 380 ? -9.833 -0.011 -4.959 1.00 95.62 380 PHE A N 1
ATOM 3047 C CA . PHE A 1 380 ? -8.538 -0.688 -5.014 1.00 95.62 380 PHE A CA 1
ATOM 3048 C C . PHE A 1 380 ? -7.522 0.036 -4.127 1.00 95.62 380 PHE A C 1
ATOM 3050 O O . PHE A 1 380 ? -7.299 1.242 -4.271 1.00 95.62 380 PHE A O 1
ATOM 3057 N N . LEU A 1 381 ? -6.879 -0.674 -3.206 1.00 95.69 381 LEU A N 1
ATOM 3058 C CA . LEU A 1 381 ? -5.970 -0.038 -2.258 1.00 95.69 381 LEU A CA 1
ATOM 3059 C C . LEU A 1 381 ? -4.679 0.409 -2.964 1.00 95.69 381 LEU A C 1
ATOM 3061 O O . LEU A 1 381 ? -4.105 -0.322 -3.769 1.00 95.69 381 LEU A O 1
ATOM 3065 N N . ILE A 1 382 ? -4.212 1.618 -2.652 1.00 94.50 382 ILE A N 1
ATOM 3066 C CA . ILE A 1 382 ? -2.876 2.090 -3.034 1.00 94.50 382 ILE A CA 1
ATOM 3067 C C . ILE A 1 382 ? -2.189 2.520 -1.749 1.00 94.50 382 ILE A C 1
ATOM 3069 O O . ILE A 1 382 ? -2.606 3.489 -1.114 1.00 94.50 382 ILE A O 1
ATOM 3073 N N . LEU A 1 383 ? -1.170 1.765 -1.358 1.00 91.19 383 LEU A N 1
ATOM 3074 C CA . LEU A 1 383 ? -0.304 2.091 -0.238 1.00 91.19 383 LEU A CA 1
ATOM 3075 C C . LEU A 1 383 ? 1.018 2.631 -0.780 1.00 91.19 383 LEU A C 1
ATOM 3077 O O . LEU A 1 383 ? 1.541 2.126 -1.770 1.00 91.19 383 LEU A O 1
ATOM 3081 N N . VAL A 1 384 ? 1.557 3.655 -0.130 1.00 88.50 384 VAL A N 1
ATOM 3082 C CA . VAL A 1 384 ? 2.825 4.276 -0.514 1.00 88.50 384 VAL A CA 1
ATOM 3083 C C . VAL A 1 384 ? 3.769 4.311 0.684 1.00 88.50 384 VAL A C 1
ATOM 3085 O O . VAL A 1 384 ? 3.315 4.542 1.807 1.00 88.50 384 VAL A O 1
ATOM 3088 N N . ASN A 1 385 ? 5.067 4.097 0.466 1.00 83.94 385 ASN A N 1
ATOM 3089 C CA . ASN A 1 385 ? 6.064 4.224 1.530 1.00 83.94 385 ASN A CA 1
ATOM 3090 C C . ASN A 1 385 ? 6.631 5.640 1.617 1.00 83.94 385 ASN A C 1
ATOM 3092 O O . ASN A 1 385 ? 7.532 6.009 0.867 1.00 83.94 385 ASN A O 1
ATOM 3096 N N . THR A 1 386 ? 6.141 6.441 2.553 1.00 71.75 386 THR A N 1
ATOM 3097 C CA . THR A 1 386 ? 6.661 7.796 2.779 1.00 71.75 386 THR A CA 1
ATOM 3098 C C . THR A 1 386 ? 7.767 7.862 3.831 1.00 71.75 386 THR A C 1
ATOM 3100 O O . THR A 1 386 ? 8.184 8.967 4.183 1.00 71.75 386 THR A O 1
ATOM 3103 N N . ASN A 1 387 ? 8.216 6.713 4.354 1.00 70.25 387 ASN A N 1
ATOM 3104 C CA . ASN A 1 387 ? 9.121 6.597 5.496 1.00 70.25 387 ASN A CA 1
ATOM 3105 C C . ASN A 1 387 ? 8.730 7.568 6.631 1.00 70.25 387 ASN A C 1
ATOM 3107 O O . ASN A 1 387 ? 7.624 7.493 7.163 1.00 70.25 387 ASN A O 1
ATOM 3111 N N . GLU A 1 388 ? 9.610 8.504 6.999 1.00 54.91 388 GLU A N 1
ATOM 3112 C CA . GLU A 1 388 ? 9.399 9.458 8.099 1.00 54.91 388 GLU A CA 1
ATOM 3113 C C . GLU A 1 388 ? 8.507 10.666 7.735 1.00 54.91 388 GLU A C 1
ATOM 3115 O O . GLU A 1 388 ? 8.294 11.554 8.563 1.00 54.91 388 GLU A O 1
ATOM 3120 N N . TRP A 1 389 ? 7.979 10.740 6.508 1.00 53.59 389 TRP A N 1
ATOM 3121 C CA . TRP A 1 389 ? 7.292 11.927 5.988 1.00 53.59 389 TRP A CA 1
ATOM 3122 C C . TRP A 1 389 ? 5.807 11.691 5.697 1.00 53.59 389 TRP A C 1
ATOM 3124 O O . TRP A 1 389 ? 5.336 10.564 5.575 1.00 53.59 389 TRP A O 1
ATOM 3134 N N . LYS A 1 390 ? 5.032 12.778 5.586 1.00 50.53 390 LYS A N 1
ATOM 3135 C CA . LYS A 1 390 ? 3.608 12.716 5.218 1.00 50.53 390 LYS A CA 1
ATOM 3136 C C . LYS A 1 390 ? 3.452 12.422 3.722 1.00 50.53 390 LYS A C 1
ATOM 3138 O O . LYS A 1 390 ? 4.152 13.021 2.903 1.00 50.53 390 LYS A O 1
ATOM 3143 N N . ALA A 1 391 ? 2.500 11.559 3.367 1.00 45.19 391 ALA A N 1
ATOM 3144 C CA . ALA A 1 391 ? 2.052 11.412 1.983 1.00 45.19 391 ALA A CA 1
ATOM 3145 C C . ALA A 1 391 ? 1.434 12.735 1.488 1.00 45.19 391 ALA A C 1
ATOM 3147 O O . ALA A 1 391 ? 0.662 13.347 2.234 1.00 45.19 391 ALA A O 1
ATOM 3148 N N . PRO A 1 392 ? 1.738 13.198 0.261 1.00 44.72 392 PRO A N 1
ATOM 3149 C CA . 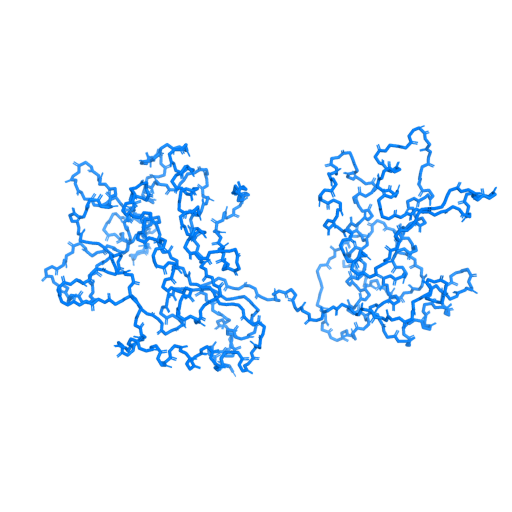PRO A 1 392 ? 0.978 14.283 -0.346 1.00 44.72 392 PRO A CA 1
ATOM 3150 C C . PRO A 1 392 ? -0.479 13.837 -0.544 1.00 44.72 392 PRO A C 1
ATOM 3152 O O . PRO A 1 392 ? -0.733 12.716 -0.981 1.00 44.72 392 PRO A O 1
ATOM 3155 N N . LEU A 1 393 ? -1.431 14.709 -0.205 1.00 41.41 393 LEU A N 1
ATOM 3156 C CA . LEU A 1 393 ? -2.853 14.484 -0.477 1.00 41.41 393 LEU A CA 1
ATOM 3157 C C . LEU A 1 393 ? -3.070 14.575 -1.996 1.00 41.41 393 LEU A C 1
ATOM 3159 O O . LEU A 1 393 ? -2.729 15.598 -2.592 1.00 41.41 393 LEU A O 1
ATOM 3163 N N . SER A 1 394 ? -3.578 13.502 -2.610 1.00 40.03 394 SER A N 1
ATOM 3164 C CA . SER A 1 394 ? -3.931 13.446 -4.038 1.00 40.03 394 SER A CA 1
ATOM 3165 C C . SER A 1 394 ? -5.347 13.929 -4.301 1.00 40.03 394 SER A C 1
ATOM 3167 O O . SER A 1 394 ? -6.235 13.447 -3.558 1.00 40.03 394 SER A O 1
#

Radius of gyration: 27.53 Å; chains: 1; bounding box: 65×59×71 Å

pLDDT: mean 86.29, std 12.26, range [36.06, 98.69]

Foldseek 3Di:
DDDDDDDELDDDDDPDDDDDDDCPPPDQLSVLLVVLNVLLVLLLCCLPPVLQVDDPVNLCVSCVLCVVQVHQQDWDDPDPDPVVTAHRSVRSSCCSNCVVPDDCVVRSVVSSSLSSLCSSLQAHDPVSQVRSLVRNPVNGRSNVVRVCPHRDHPPVPDPFPDEDEAAFDPPCPPDDRLLRLLSTQEYEHAQVVLQKAFDADPVRLASLQGLAIAGVVRHSLNVVSVVSLVVSCVSHVNHAYAYAQDQFKKFQDPCCVPDDSNPHINDHQQDPQADADPVRGFFQQDFDPPVPPPATDPVRRGIGGTPLLDPSSLLSSLSNQLNVLVSVSHLAYEYEPQADPLARQDHPNDPPDHPDDSVSSVVSVVSSVVSNCVRRPDRRDYHYCNDPDDDDDD

Sequence (394 aa):
VGEILAARGTPAFDGDEMLETSLTGMTSDEKAFHRVMATMFGIRNQLMYNIEDLEEMTWDSFVAPLAERGIKETTFTGGATPKDNYYSRDGIFELAKNPNGRDIHHDVMKFLEEAGLYLLCHVTTVEFSQMLADTHPQGHDPCEDAGIEDKIPWVTSGFPKICQPWMGIQNRPDSTTLENIARHDLYWDAPWFLDLQWETTENQPYQGLSTSLVDTNHDLTLDKARKLKEELLGLNPNIKTLVSVEYREGIITLDEDNANWWEYGHYSPDSPFWFKDTNGDPVPGWGEDADKDGVIEPEEALSGLVNFSQPEVIELIAQKALSLKESGIVDGIFLDWWNEHHRTAASFIDWSTFYMTQEEELESRLAILRRIRELVGDDFLILVNTNEWKAPLS

Secondary structure (DSSP, 8-state):
-PPPPPP-SS---S-PPP-----TT--HHHHHHHHHHHHHHHHHHHHHHSTTT--HHHHHHHHHHHHTTTTT---B---SSGGG-B--HHHHHHHHH--TT---HHHHHHHHHHHHHHHHHHHS-HHHHHHHHHH-TTSS-HHHHTT--S----------S-EEES----S-TTS-HHHHHTT-SEEEE-GGGGTEEE--BTTB--GGG---EEETT--TT-HHHHHHHHHHHHH-TT-EEEEE---SEEE--S-GGGS-GGG--SS-TT-TTB-B-TTSPBPEEEE--SS-SS---GGGEEEEEB-TTSHHHHHHHHHHHHHHHHHTS-SEEEE-SS-STT---B-SS-TT-BSS-HHHHHHHHHHHHHHHHHHH-SSSEEEE--TTSPPPP-